Protein AF-A0AAW7PUI8-F1 (afdb_monomer_lite)

Organism: NCBI:txid28197

pLDDT: mean 72.31, std 21.56, range [24.69, 98.06]

Radius of gyration: 33.72 Å; chains: 1; bounding box: 92×84×90 Å

Structure (mmCIF, N/CA/C/O backbone):
data_AF-A0AAW7PUI8-F1
#
_entry.id   AF-A0AAW7PUI8-F1
#
loop_
_atom_site.group_PDB
_atom_site.id
_atom_site.type_symbol
_atom_site.label_atom_id
_atom_site.label_alt_id
_atom_site.label_comp_id
_atom_site.label_asym_id
_atom_site.label_entity_id
_atom_site.label_seq_id
_atom_site.pdbx_PDB_ins_code
_atom_site.Cartn_x
_atom_site.Cartn_y
_atom_site.Cartn_z
_atom_site.occupancy
_atom_site.B_iso_or_equiv
_atom_site.auth_seq_id
_atom_site.auth_comp_id
_atom_site.auth_asym_id
_atom_site.auth_atom_id
_atom_site.pdbx_PDB_model_num
ATOM 1 N N . MET A 1 1 ? 45.708 -52.084 -1.426 1.00 28.09 1 MET A N 1
ATOM 2 C CA . MET A 1 1 ? 45.598 -52.731 -0.104 1.00 28.09 1 MET A CA 1
ATOM 3 C C . MET A 1 1 ? 44.598 -51.899 0.690 1.00 28.09 1 MET A C 1
ATOM 5 O O . MET A 1 1 ? 44.911 -50.751 0.950 1.00 28.09 1 MET A O 1
ATOM 9 N N . CYS A 1 2 ? 43.404 -52.468 0.920 1.00 25.36 2 CYS A N 1
ATOM 10 C CA . CYS A 1 2 ? 42.255 -52.006 1.732 1.00 25.36 2 CYS A CA 1
ATOM 11 C C . CYS A 1 2 ? 41.629 -50.625 1.385 1.00 25.36 2 CYS A C 1
ATOM 13 O O . CYS A 1 2 ? 42.244 -49.611 1.678 1.00 25.36 2 CYS A O 1
ATOM 15 N N . CYS A 1 3 ? 40.511 -50.530 0.633 1.00 24.69 3 CYS A N 1
ATOM 16 C CA . CYS A 1 3 ? 39.077 -50.817 0.960 1.00 24.69 3 CYS A CA 1
ATOM 17 C C . CYS A 1 3 ? 38.350 -49.509 1.389 1.00 24.69 3 CYS A C 1
ATOM 19 O O . CYS A 1 3 ? 38.879 -48.849 2.272 1.00 24.69 3 CYS A O 1
ATOM 21 N N . PHE A 1 4 ? 37.203 -49.024 0.875 1.00 26.73 4 PHE A N 1
ATOM 22 C CA . PHE A 1 4 ? 36.040 -49.501 0.076 1.00 26.73 4 PHE A CA 1
ATOM 23 C C . PHE A 1 4 ? 35.523 -48.312 -0.805 1.00 26.73 4 PHE A C 1
ATOM 25 O O . PHE A 1 4 ? 35.680 -47.177 -0.364 1.00 26.73 4 PHE A O 1
ATOM 32 N N . LYS A 1 5 ? 35.164 -48.460 -2.103 1.00 26.69 5 LYS A N 1
ATOM 33 C CA . LYS A 1 5 ? 33.852 -48.835 -2.726 1.00 26.69 5 LYS A CA 1
ATOM 34 C C . LYS A 1 5 ? 32.658 -47.973 -2.285 1.00 26.69 5 LYS A C 1
ATOM 36 O O . LYS A 1 5 ? 32.529 -47.772 -1.086 1.00 26.69 5 LYS A O 1
ATOM 41 N N . ASP A 1 6 ? 31.683 -47.544 -3.084 1.00 26.80 6 ASP A N 1
ATOM 42 C CA . ASP A 1 6 ? 31.325 -47.466 -4.523 1.00 26.80 6 ASP A CA 1
ATOM 43 C C . ASP A 1 6 ? 30.135 -46.454 -4.514 1.00 26.80 6 ASP A C 1
ATOM 45 O O . ASP A 1 6 ? 29.390 -46.407 -3.535 1.00 26.80 6 ASP A O 1
ATOM 49 N N . ASP A 1 7 ? 30.112 -45.419 -5.352 1.00 27.12 7 ASP A N 1
ATOM 50 C CA . ASP A 1 7 ? 29.362 -45.307 -6.617 1.00 27.12 7 ASP A CA 1
ATOM 51 C C . ASP A 1 7 ? 27.829 -45.532 -6.576 1.00 27.12 7 ASP A C 1
ATOM 53 O O . ASP A 1 7 ? 27.347 -46.633 -6.338 1.00 27.12 7 ASP A O 1
ATOM 57 N N . ASN A 1 8 ? 27.137 -44.467 -7.013 1.00 26.53 8 ASN A N 1
ATOM 58 C CA . ASN A 1 8 ? 26.008 -44.414 -7.957 1.00 26.53 8 ASN A CA 1
ATOM 59 C C . ASN A 1 8 ? 24.557 -44.764 -7.572 1.00 26.53 8 ASN A C 1
ATOM 61 O O . ASN A 1 8 ? 24.264 -45.860 -7.114 1.00 26.53 8 ASN A O 1
ATOM 65 N N . LEU A 1 9 ? 23.695 -43.837 -8.046 1.00 27.89 9 LEU A N 1
ATOM 66 C CA . LEU A 1 9 ? 22.306 -43.974 -8.529 1.00 27.89 9 LEU A CA 1
ATOM 67 C C . LEU A 1 9 ? 21.277 -44.311 -7.426 1.00 27.89 9 LEU A C 1
ATOM 69 O O . LEU A 1 9 ? 21.576 -45.015 -6.479 1.00 27.89 9 LEU A O 1
ATOM 73 N N . GLU A 1 10 ? 20.071 -43.751 -7.396 1.00 26.06 10 GLU A N 1
ATOM 74 C CA . GLU A 1 10 ? 19.061 -43.772 -8.453 1.00 26.06 10 GLU A CA 1
ATOM 75 C C . GLU A 1 10 ? 17.878 -42.860 -8.052 1.00 26.06 10 GLU A C 1
ATOM 77 O O . GLU A 1 10 ? 17.725 -42.497 -6.882 1.00 26.06 10 GLU A O 1
ATOM 82 N N . GLU A 1 11 ? 17.068 -42.489 -9.044 1.00 33.19 11 GLU A N 1
ATOM 83 C CA . GLU A 1 11 ? 15.723 -41.918 -8.902 1.00 33.19 11 GLU A CA 1
ATOM 84 C C . GLU A 1 11 ? 14.875 -42.709 -7.893 1.00 33.19 11 GLU A C 1
ATOM 86 O O . GLU A 1 11 ? 14.978 -43.932 -7.827 1.00 33.19 11 GLU A O 1
ATOM 91 N N . PHE A 1 12 ? 13.997 -42.030 -7.151 1.00 26.50 12 PHE A N 1
ATOM 92 C CA . PHE A 1 12 ? 12.849 -42.693 -6.539 1.00 26.50 12 PHE A CA 1
ATOM 93 C C . PHE A 1 12 ? 11.575 -41.916 -6.845 1.00 26.50 12 PHE A C 1
ATOM 95 O O . PHE A 1 12 ? 11.398 -40.772 -6.420 1.00 26.50 12 PHE A O 1
ATOM 102 N N . ASP A 1 13 ? 10.760 -42.599 -7.641 1.00 27.02 13 ASP A N 1
ATOM 103 C CA . ASP A 1 13 ? 9.385 -42.329 -8.010 1.00 27.02 13 ASP A CA 1
ATOM 104 C C . ASP A 1 13 ? 8.452 -42.228 -6.798 1.00 27.02 13 ASP A C 1
ATOM 106 O O . ASP A 1 13 ? 8.684 -42.803 -5.729 1.00 27.02 13 ASP A O 1
ATOM 110 N N . ASP A 1 14 ? 7.353 -41.515 -7.040 1.00 35.88 14 ASP A N 1
ATOM 111 C CA . ASP A 1 14 ? 6.075 -41.691 -6.367 1.00 35.88 14 ASP A CA 1
ATOM 112 C C . ASP A 1 14 ? 5.733 -43.182 -6.257 1.00 35.88 14 ASP A C 1
ATOM 114 O O . ASP A 1 14 ? 5.580 -43.845 -7.277 1.00 35.88 14 ASP A O 1
ATOM 118 N N . ASP A 1 15 ? 5.522 -43.688 -5.040 1.00 28.05 15 ASP A N 1
ATOM 119 C CA . ASP A 1 15 ? 4.587 -44.789 -4.847 1.00 28.05 15 ASP A CA 1
ATOM 120 C C . ASP A 1 15 ? 3.945 -44.772 -3.457 1.00 28.05 15 ASP A C 1
ATOM 122 O O . ASP A 1 15 ? 4.560 -44.813 -2.390 1.00 28.05 15 ASP A O 1
ATOM 126 N N . PHE A 1 16 ? 2.630 -44.704 -3.552 1.00 32.06 16 PHE A N 1
ATOM 127 C CA . PHE A 1 16 ? 1.594 -44.880 -2.564 1.00 32.06 16 PHE A CA 1
ATOM 128 C C . PHE A 1 16 ? 1.671 -46.303 -1.981 1.00 32.06 16 PHE A C 1
ATOM 130 O O . PHE A 1 16 ? 1.454 -47.255 -2.722 1.00 32.06 16 PHE A O 1
ATOM 137 N N . TYR A 1 17 ? 1.903 -46.471 -0.675 1.00 31.89 17 TYR A N 1
ATOM 138 C CA . TYR A 1 17 ? 1.459 -47.667 0.057 1.00 31.89 17 TYR A CA 1
ATOM 139 C C . TYR A 1 17 ? 1.074 -47.327 1.498 1.00 31.89 17 TYR A C 1
ATOM 141 O O . TYR A 1 17 ? 1.872 -46.822 2.286 1.00 31.89 17 TYR A O 1
ATOM 149 N N . ASP A 1 18 ? -0.186 -47.638 1.799 1.00 39.59 18 ASP A N 1
ATOM 150 C CA . ASP A 1 18 ? -0.766 -47.761 3.127 1.00 39.59 18 ASP A CA 1
ATOM 151 C C . ASP A 1 18 ? -0.021 -48.835 3.936 1.00 39.59 18 ASP A C 1
ATOM 153 O O . ASP A 1 18 ? -0.033 -50.012 3.571 1.00 39.59 18 ASP A O 1
ATOM 157 N N . GLU A 1 19 ? 0.561 -48.457 5.074 1.00 31.81 19 GLU A N 1
ATOM 158 C CA . GLU A 1 19 ? 0.832 -49.401 6.159 1.00 31.81 19 GLU A CA 1
ATOM 159 C C . GLU A 1 19 ? 0.012 -48.998 7.386 1.00 31.81 19 GLU A C 1
ATOM 161 O O . GLU A 1 19 ? 0.234 -47.964 8.021 1.00 31.81 19 GLU A O 1
ATOM 166 N N . GLU A 1 20 ? -0.971 -49.850 7.688 1.00 33.53 20 GLU A N 1
ATOM 167 C CA . GLU A 1 20 ? -1.729 -49.893 8.931 1.00 33.53 20 GLU A CA 1
ATOM 168 C C . GLU A 1 20 ? -0.775 -49.840 10.132 1.00 33.53 20 GLU A C 1
ATOM 170 O O . GLU A 1 20 ? -0.155 -50.832 10.519 1.00 33.53 20 GLU A O 1
ATOM 175 N N . PHE A 1 21 ? -0.688 -48.679 10.781 1.00 30.22 21 PHE A N 1
ATOM 176 C CA . PHE A 1 21 ? -0.162 -48.615 12.135 1.00 30.22 21 PHE A CA 1
ATOM 177 C C . PHE A 1 21 ? -1.214 -49.214 13.074 1.00 30.22 21 PHE A C 1
ATOM 179 O O . PHE A 1 21 ? -2.195 -48.561 13.430 1.00 30.22 21 PHE A O 1
ATOM 186 N N . GLU A 1 22 ? -1.006 -50.471 13.473 1.00 33.06 22 GLU A N 1
ATOM 187 C CA . GLU A 1 22 ? -1.732 -51.103 14.574 1.00 33.06 22 GLU A CA 1
ATOM 188 C C . GLU A 1 22 ? -1.620 -50.232 15.843 1.00 33.06 22 GLU A C 1
ATOM 190 O O . GLU A 1 22 ? -0.624 -50.255 16.578 1.00 33.06 22 GLU A O 1
ATOM 195 N N . GLU A 1 23 ? -2.669 -49.456 16.130 1.00 30.27 23 GLU A N 1
ATOM 196 C CA . GLU A 1 23 ? -2.858 -48.812 17.424 1.00 30.27 23 GLU A CA 1
ATOM 197 C C . GLU A 1 23 ? -3.005 -49.891 18.502 1.00 30.27 23 GLU A C 1
ATOM 199 O O . GLU A 1 23 ? -4.036 -50.552 18.651 1.00 30.27 23 GLU A O 1
ATOM 204 N N . LYS A 1 24 ? -1.969 -50.039 19.333 1.00 33.78 24 LYS A N 1
ATOM 205 C CA . LYS A 1 24 ? -2.109 -50.701 20.633 1.00 33.78 24 LYS A CA 1
ATOM 206 C C . LYS A 1 24 ? -3.230 -50.004 21.416 1.00 33.78 24 LYS A C 1
ATOM 208 O O . LYS A 1 24 ? -3.215 -48.776 21.505 1.00 33.78 24 LYS A O 1
ATOM 213 N N . PRO A 1 25 ? -4.155 -50.746 22.053 1.00 27.52 25 PRO A N 1
ATOM 214 C CA . PRO A 1 25 ? -5.337 -50.158 22.664 1.00 27.52 25 PRO A CA 1
ATOM 215 C C . PRO A 1 25 ? -4.927 -49.231 23.809 1.00 27.52 25 PRO A C 1
ATOM 217 O O . PRO A 1 25 ? -4.519 -49.671 24.892 1.00 27.52 25 PRO A O 1
ATOM 220 N N . SER A 1 26 ? -5.032 -47.924 23.565 1.00 35.25 26 SER A N 1
ATOM 221 C CA . SER A 1 26 ? -4.920 -46.927 24.615 1.00 35.25 26 SER A CA 1
ATOM 222 C C . SER A 1 26 ? -6.150 -47.054 25.513 1.00 35.25 26 SER A C 1
ATOM 224 O O . SER A 1 26 ? -7.289 -47.163 25.056 1.00 35.25 26 SER A O 1
ATOM 226 N N . LYS A 1 27 ? -5.912 -47.121 26.825 1.00 36.62 27 LYS A N 1
ATOM 227 C CA . LYS A 1 27 ? -6.963 -47.184 27.841 1.00 36.62 27 LYS A CA 1
ATOM 228 C C . LYS A 1 27 ? -7.958 -46.053 27.584 1.00 36.62 27 LYS A C 1
ATOM 230 O O . LYS A 1 27 ? -7.588 -44.888 27.708 1.00 36.62 27 LYS A O 1
ATOM 235 N N . THR A 1 28 ? -9.203 -46.410 27.277 1.00 36.03 28 THR A N 1
ATOM 236 C CA . THR A 1 28 ? -10.352 -45.508 27.144 1.00 36.03 28 THR A CA 1
ATOM 237 C C . THR A 1 28 ? -10.359 -44.479 28.274 1.00 36.03 28 THR A C 1
ATOM 239 O O . THR A 1 28 ? -10.744 -44.779 29.408 1.00 36.03 28 THR A O 1
ATOM 242 N N . LYS A 1 29 ? -9.906 -43.255 27.973 1.00 43.06 29 LYS A N 1
ATOM 243 C CA . LYS A 1 29 ? -10.137 -42.086 28.820 1.00 43.06 29 LYS A CA 1
ATOM 244 C C . LYS A 1 29 ? -11.640 -41.822 28.798 1.00 43.06 29 LYS A C 1
ATOM 246 O O . LYS A 1 29 ? -12.237 -41.731 27.730 1.00 43.06 29 LYS A O 1
ATOM 251 N N . LYS A 1 30 ? -12.252 -41.715 29.981 1.00 43.78 30 LYS A N 1
ATOM 252 C CA . LYS A 1 30 ? -13.624 -41.208 30.118 1.00 43.78 30 LYS A CA 1
ATOM 253 C C . LYS A 1 30 ? -13.745 -39.881 29.348 1.00 43.78 30 LYS A C 1
ATOM 255 O O . LYS A 1 30 ? -12.787 -39.105 29.393 1.00 43.78 30 LYS A O 1
ATOM 260 N N . PRO A 1 31 ? -14.882 -39.602 28.689 1.00 43.97 31 PRO A N 1
ATOM 261 C CA . PRO A 1 31 ? -15.087 -38.321 28.025 1.00 43.97 31 PRO A CA 1
ATOM 262 C C . PRO A 1 31 ? -14.902 -37.202 29.056 1.00 43.97 31 PRO A C 1
ATOM 264 O O . PRO A 1 31 ? -15.558 -37.199 30.102 1.00 43.97 31 PRO A O 1
ATOM 267 N N . LYS A 1 32 ? -13.943 -36.305 28.800 1.00 63.19 32 LYS A N 1
ATOM 268 C CA . LYS A 1 32 ? -13.698 -35.129 29.637 1.00 63.19 32 LYS A CA 1
ATOM 269 C C . LYS A 1 32 ? -14.928 -34.238 29.468 1.00 63.19 32 LYS A C 1
ATOM 271 O O . LYS A 1 32 ? -15.202 -33.779 28.365 1.00 63.19 32 LYS A O 1
ATOM 276 N N . THR A 1 33 ? -15.728 -34.102 30.521 1.00 74.12 33 THR A N 1
ATOM 277 C CA . THR A 1 33 ? -16.877 -33.192 30.523 1.00 74.12 33 THR A CA 1
ATOM 278 C C . THR A 1 33 ? -16.361 -31.784 30.244 1.00 74.12 33 THR A C 1
ATOM 280 O O . THR A 1 33 ? -15.362 -31.397 30.851 1.00 74.12 33 THR A O 1
ATOM 283 N N . SER A 1 34 ? -17.004 -31.057 29.328 1.00 88.31 34 SER A N 1
ATOM 284 C CA . SER A 1 34 ? -16.636 -29.671 29.035 1.00 88.31 34 SER A CA 1
ATOM 285 C C . SER A 1 34 ? -16.690 -28.831 30.316 1.00 88.31 34 SER A C 1
ATOM 287 O O . SER A 1 34 ? -17.558 -29.008 31.183 1.00 88.31 34 SER A O 1
ATOM 289 N N . SER A 1 35 ? -15.728 -27.930 30.453 1.00 88.69 35 SER A N 1
ATOM 290 C CA . SER A 1 35 ? -15.647 -26.943 31.522 1.00 88.69 35 SER A CA 1
ATOM 291 C C . SER A 1 35 ? -16.867 -26.025 31.498 1.00 88.69 35 SER A C 1
ATOM 293 O O . SER A 1 35 ? -17.445 -25.744 32.549 1.00 88.69 35 SER A O 1
ATOM 295 N N . PHE A 1 36 ? -17.360 -25.677 30.306 1.00 88.94 36 PHE A N 1
ATOM 296 C CA . PHE A 1 36 ? -18.617 -24.949 30.133 1.00 88.94 36 PHE A CA 1
ATOM 297 C C . PHE A 1 36 ? -19.811 -25.684 30.761 1.00 88.94 36 PHE A C 1
ATOM 299 O O . PHE A 1 36 ? -20.577 -25.110 31.533 1.00 88.94 36 PHE A O 1
ATOM 306 N N . ASP A 1 37 ? -19.947 -26.988 30.504 1.00 89.38 37 ASP A N 1
ATOM 307 C CA . ASP A 1 37 ? -21.016 -27.796 31.104 1.00 89.38 37 ASP A CA 1
ATOM 308 C C . ASP A 1 37 ? -20.830 -27.998 32.611 1.00 89.38 37 ASP A C 1
ATOM 310 O O . ASP A 1 37 ? -21.800 -28.142 33.355 1.00 89.38 37 ASP A O 1
ATOM 314 N N . THR A 1 38 ? -19.587 -27.989 33.088 1.00 91.69 38 THR A N 1
ATOM 315 C CA . THR A 1 38 ? -19.288 -28.128 34.516 1.00 91.69 38 THR A CA 1
ATOM 316 C C . THR A 1 38 ? -19.752 -26.905 35.314 1.00 91.69 38 THR A C 1
ATOM 318 O O . THR A 1 38 ? -20.196 -27.072 36.451 1.00 91.69 38 THR A O 1
ATOM 321 N N . LEU A 1 39 ? -19.754 -25.707 34.718 1.00 90.38 39 LEU A N 1
ATOM 322 C CA . LEU A 1 39 ? -20.291 -24.491 35.344 1.00 90.38 39 LEU A CA 1
ATOM 323 C C . LEU A 1 39 ? -21.797 -24.571 35.635 1.00 90.38 39 LEU A C 1
ATOM 325 O O . LEU A 1 39 ? -22.255 -23.964 36.600 1.00 90.38 39 LEU A O 1
ATOM 329 N N . LYS A 1 40 ? -22.561 -25.391 34.899 1.00 89.75 40 LYS A N 1
ATOM 330 C CA . LYS A 1 40 ? -24.001 -25.623 35.153 1.00 89.75 40 LYS A CA 1
ATOM 331 C C . LYS A 1 40 ? -24.284 -26.322 36.490 1.00 89.75 40 LYS A C 1
ATOM 333 O O . LYS A 1 40 ? -25.433 -26.468 36.885 1.00 89.75 40 LYS A O 1
ATOM 338 N N . LYS A 1 41 ? -23.246 -26.785 37.197 1.00 90.50 41 LYS A N 1
ATOM 339 C CA . LYS A 1 41 ? -23.355 -27.262 38.588 1.00 90.50 41 LYS A CA 1
ATOM 340 C C . LYS A 1 41 ? -23.408 -26.119 39.604 1.00 90.50 41 LYS A C 1
ATOM 342 O O . LYS A 1 41 ? -23.816 -26.352 40.736 1.00 90.50 41 LYS A O 1
ATOM 347 N N . TYR A 1 42 ? -22.954 -24.932 39.210 1.00 87.81 42 TYR A N 1
ATOM 348 C CA . TYR A 1 42 ? -22.846 -23.746 40.057 1.00 87.81 42 TYR A CA 1
ATOM 349 C C . TYR A 1 42 ? -23.890 -22.682 39.705 1.00 87.81 42 TYR A C 1
ATOM 351 O O . TYR A 1 42 ? -24.252 -21.894 40.577 1.00 87.81 42 TYR A O 1
ATOM 359 N N . PHE A 1 43 ? -24.386 -22.680 38.462 1.00 88.38 43 PHE A N 1
ATOM 360 C CA . PHE A 1 43 ? -25.385 -21.726 37.987 1.00 88.38 43 PHE A CA 1
ATOM 361 C C . PHE A 1 43 ? -26.573 -22.410 37.309 1.00 88.38 43 PHE A C 1
ATOM 363 O O . PHE A 1 43 ? -26.389 -23.388 36.583 1.00 88.38 43 PHE A O 1
ATOM 370 N N . ASP A 1 44 ? -27.777 -21.859 37.486 1.00 83.69 44 ASP A N 1
ATOM 371 C CA . ASP A 1 44 ? -28.996 -22.369 36.842 1.00 83.69 44 ASP A CA 1
ATOM 372 C C . ASP A 1 44 ? -28.958 -22.215 35.317 1.00 83.69 44 ASP A C 1
ATOM 374 O O . ASP A 1 44 ? -29.515 -23.039 34.588 1.00 83.69 44 ASP A O 1
ATOM 378 N N . ILE A 1 45 ? -28.335 -21.139 34.829 1.00 85.44 45 ILE A N 1
ATOM 379 C CA . ILE A 1 45 ? -28.140 -20.867 33.406 1.00 85.44 45 ILE A CA 1
ATOM 380 C C . ILE A 1 45 ? -26.685 -20.477 33.170 1.00 85.44 45 ILE A C 1
ATOM 382 O O . ILE A 1 45 ? -26.173 -19.549 33.796 1.00 85.44 45 ILE A O 1
ATOM 386 N N . VAL A 1 46 ? -26.063 -21.182 32.225 1.00 90.00 46 VAL A N 1
ATOM 387 C CA . VAL A 1 46 ? -24.766 -20.852 31.630 1.00 90.00 46 VAL A CA 1
ATOM 388 C C . VAL A 1 46 ? -24.965 -20.858 30.120 1.00 90.00 46 VAL A C 1
ATOM 390 O O . VAL A 1 46 ? -25.266 -21.910 29.546 1.00 90.00 46 VAL A O 1
ATOM 393 N N . GLU A 1 47 ? -24.860 -19.693 29.492 1.00 91.31 47 GLU A N 1
ATOM 394 C CA . GLU A 1 47 ? -25.106 -19.508 28.060 1.00 91.31 47 GLU A CA 1
ATOM 395 C C . GLU A 1 47 ? -24.082 -18.567 27.427 1.00 91.31 47 GLU A C 1
ATOM 397 O O . GLU A 1 47 ? -23.378 -17.825 28.115 1.00 91.31 47 GLU A O 1
ATOM 402 N N . VAL A 1 48 ? -23.985 -18.654 26.103 1.00 88.62 48 VAL A N 1
ATOM 403 C CA . VAL A 1 48 ? -23.172 -17.766 25.280 1.00 88.62 48 VAL A CA 1
ATOM 404 C C . VAL A 1 48 ? -24.077 -17.189 24.206 1.00 88.62 48 VAL A C 1
ATOM 406 O O . VAL A 1 48 ? -24.674 -17.954 23.449 1.00 88.62 48 VAL A O 1
ATOM 409 N N . GLU A 1 49 ? -24.191 -15.866 24.153 1.00 86.25 49 GLU A N 1
ATOM 410 C CA . GLU A 1 49 ? -24.856 -15.176 23.048 1.00 86.25 49 GLU A CA 1
ATOM 411 C C . GLU A 1 49 ? -23.798 -14.785 22.011 1.00 86.25 49 GLU A C 1
ATOM 413 O O . GLU A 1 49 ? -22.834 -14.089 22.327 1.00 86.25 49 GLU A O 1
ATOM 418 N N . GLU A 1 50 ? -23.946 -15.259 20.777 1.00 83.00 50 GLU A N 1
ATOM 419 C CA . GLU A 1 50 ? -23.008 -14.948 19.697 1.00 83.00 50 GLU A CA 1
ATOM 420 C C . GLU A 1 50 ? -23.290 -13.543 19.148 1.00 83.00 50 GLU A C 1
ATOM 422 O O . GLU A 1 50 ? -24.390 -13.257 18.667 1.00 83.00 50 GLU A O 1
ATOM 427 N N . HIS A 1 51 ? -22.284 -12.671 19.173 1.00 70.50 51 HIS A N 1
ATOM 428 C CA . HIS A 1 51 ? -22.314 -11.373 18.502 1.00 70.50 51 HIS A CA 1
ATOM 429 C C . HIS A 1 51 ? -21.379 -11.371 17.287 1.00 70.50 51 HIS A C 1
ATOM 431 O O . HIS A 1 51 ? -20.664 -12.332 16.987 1.00 70.50 51 HIS A O 1
ATOM 437 N N . GLU A 1 52 ? -21.390 -10.281 16.516 1.00 62.22 52 GLU A N 1
ATOM 438 C CA . GLU A 1 52 ? -20.624 -10.216 15.270 1.00 62.22 52 GLU A CA 1
ATOM 439 C C . GLU A 1 52 ? -19.109 -10.364 15.502 1.00 62.22 52 GLU A C 1
ATOM 441 O O . GLU A 1 52 ? -18.431 -11.042 14.722 1.00 62.22 52 GLU A O 1
ATOM 446 N N . ILE A 1 53 ? -18.595 -9.780 16.587 1.00 58.41 53 ILE A N 1
ATOM 447 C CA . ILE A 1 53 ? -17.154 -9.660 16.872 1.00 58.41 53 ILE A CA 1
ATOM 448 C C . ILE A 1 53 ? -16.750 -10.192 18.259 1.00 58.41 53 ILE A C 1
ATOM 450 O O . ILE A 1 53 ? -15.576 -10.196 18.603 1.00 58.41 53 ILE A O 1
ATOM 454 N N . TYR A 1 54 ? -17.708 -10.643 19.065 1.00 66.25 54 TYR A N 1
ATOM 455 C CA . TYR A 1 54 ? -17.466 -11.255 20.371 1.00 66.25 54 TYR A CA 1
ATOM 456 C C . TYR A 1 54 ? -18.582 -12.237 20.709 1.00 66.25 54 TYR A C 1
ATOM 458 O O . TYR A 1 54 ? -19.604 -12.274 20.032 1.00 66.25 54 TYR A O 1
ATOM 466 N N . ASP A 1 55 ? -18.385 -12.990 21.779 1.00 77.62 55 ASP A N 1
ATOM 467 C CA . ASP A 1 55 ? -19.392 -13.839 22.397 1.00 77.62 55 ASP A CA 1
ATOM 468 C C . ASP A 1 55 ? -19.695 -13.279 23.796 1.00 77.62 55 ASP A C 1
ATOM 470 O O . ASP A 1 55 ? -18.781 -12.907 24.536 1.00 77.62 55 ASP A O 1
ATOM 474 N N . LEU A 1 56 ? -20.967 -13.157 24.172 1.00 80.56 56 LEU A N 1
ATOM 475 C CA . LEU A 1 56 ? -21.372 -12.701 25.500 1.00 80.56 56 LEU A CA 1
ATOM 476 C C . LEU A 1 56 ? -21.557 -13.915 26.409 1.00 80.56 56 LEU A C 1
ATOM 478 O O . LEU A 1 56 ? -22.496 -14.689 26.238 1.00 80.56 56 LEU A O 1
ATOM 482 N N . PHE A 1 57 ? -20.660 -14.090 27.377 1.00 85.44 57 PHE A N 1
ATOM 483 C CA . PHE A 1 57 ? -20.691 -15.206 28.318 1.00 85.44 57 PHE A CA 1
ATOM 484 C C . PHE A 1 57 ? -21.514 -14.851 29.555 1.00 85.44 57 PHE A C 1
ATOM 486 O O . PHE A 1 57 ? -21.195 -13.889 30.261 1.00 85.44 57 PHE A O 1
ATOM 493 N N . ILE A 1 58 ? -22.545 -15.646 29.846 1.00 85.44 58 ILE A N 1
ATOM 494 C CA . ILE A 1 58 ? -23.532 -15.346 30.886 1.00 85.44 58 ILE A CA 1
ATOM 495 C C . ILE A 1 58 ? -23.663 -16.522 31.860 1.00 85.44 58 ILE A C 1
ATOM 497 O O . ILE A 1 58 ? -23.996 -17.636 31.459 1.00 85.44 58 ILE A O 1
ATOM 501 N N . CYS A 1 59 ? -23.498 -16.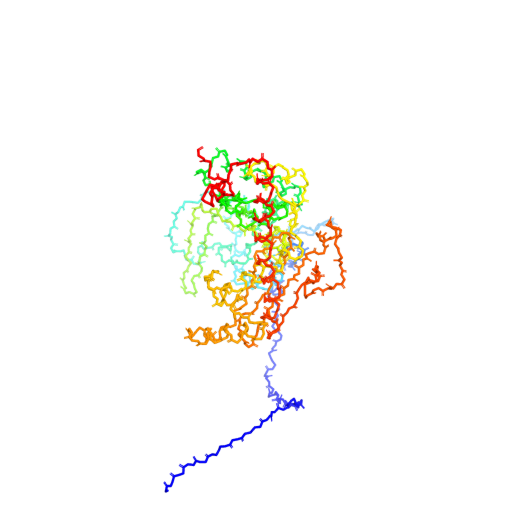245 33.155 1.00 87.25 59 CYS A N 1
ATOM 502 C CA . CYS A 1 59 ? -23.880 -17.121 34.264 1.00 87.25 59 CYS A CA 1
ATOM 503 C C . CYS A 1 59 ? -24.939 -16.426 35.124 1.00 87.25 59 CYS A C 1
ATOM 505 O O . CYS A 1 59 ? -24.688 -15.344 35.666 1.00 87.25 59 CYS A O 1
ATOM 507 N N . LYS A 1 60 ? -26.114 -17.040 35.294 1.00 85.31 60 LYS A N 1
ATOM 508 C CA . LYS A 1 60 ? -27.203 -16.478 36.109 1.00 85.31 60 LYS A CA 1
ATOM 509 C C . LYS A 1 60 ? -27.990 -17.540 36.875 1.00 85.31 60 LYS A C 1
ATOM 511 O O . LYS A 1 60 ? -28.164 -18.659 36.398 1.00 85.31 60 LYS A O 1
ATOM 516 N N . ASN A 1 61 ? -28.505 -17.151 38.039 1.00 82.25 61 ASN A N 1
ATOM 517 C CA . ASN A 1 61 ? -29.353 -17.967 38.910 1.00 82.25 61 ASN A CA 1
ATOM 518 C C . ASN A 1 61 ? -30.788 -17.445 38.931 1.00 82.25 61 ASN A C 1
ATOM 520 O O . ASN A 1 61 ? -31.036 -16.257 38.745 1.00 82.25 61 ASN A O 1
ATOM 524 N N . LYS A 1 62 ? -31.762 -18.324 39.145 1.00 81.50 62 LYS A N 1
ATOM 525 C CA . LYS A 1 62 ? -33.176 -17.976 39.296 1.00 81.50 62 LYS A CA 1
ATOM 526 C C . LYS A 1 62 ? -33.439 -17.579 40.749 1.00 81.50 62 LYS A C 1
ATOM 528 O O . LYS A 1 62 ? -33.247 -18.376 41.658 1.00 81.50 62 LYS A O 1
ATOM 533 N N . ILE A 1 63 ? -33.936 -16.362 40.974 1.00 74.75 63 ILE A N 1
ATOM 534 C CA . ILE A 1 63 ? -34.216 -15.838 42.323 1.00 74.75 63 ILE A CA 1
ATOM 535 C C . ILE A 1 63 ? -35.633 -16.214 42.774 1.00 74.75 63 ILE A C 1
ATOM 537 O O . ILE A 1 63 ? -35.836 -16.711 43.881 1.00 74.75 63 ILE A O 1
ATOM 541 N N . LYS A 1 64 ? -36.643 -15.932 41.939 1.00 66.75 64 LYS A N 1
ATOM 542 C CA . LYS A 1 64 ? -38.062 -16.190 42.235 1.00 66.75 64 LYS A CA 1
ATOM 543 C C . LYS A 1 64 ? -38.849 -16.468 40.964 1.00 66.75 64 LYS A C 1
ATOM 545 O O . LYS A 1 64 ? -38.693 -15.771 39.962 1.00 66.75 64 LYS A O 1
ATOM 550 N N . ASP A 1 65 ? -39.763 -17.421 41.080 1.00 55.31 65 ASP A N 1
ATOM 551 C CA . ASP A 1 65 ? -40.802 -17.698 40.098 1.00 55.31 65 ASP A CA 1
ATOM 552 C C . ASP A 1 65 ? -42.072 -16.951 40.539 1.00 55.31 65 ASP A C 1
ATOM 554 O O . ASP A 1 65 ? -42.737 -17.336 41.505 1.00 55.31 65 ASP A O 1
ATOM 558 N N . LYS A 1 66 ? -42.364 -15.794 39.931 1.00 54.31 66 LYS A N 1
ATOM 559 C CA . LYS A 1 66 ? -43.677 -15.151 40.089 1.00 54.31 66 LYS A CA 1
ATOM 560 C C . LYS A 1 66 ? -44.550 -15.616 38.932 1.00 54.31 66 LYS A C 1
ATOM 562 O O . LYS A 1 66 ? -44.065 -15.746 37.818 1.00 54.31 66 LYS A O 1
ATOM 567 N N . VAL A 1 67 ? -45.853 -15.759 39.183 1.00 56.59 67 VAL A N 1
ATOM 568 C CA . VAL A 1 67 ? -46.886 -16.264 38.247 1.00 56.59 67 VAL A CA 1
ATOM 569 C C . VAL A 1 67 ? -46.856 -15.606 36.846 1.00 56.59 67 VAL A C 1
ATOM 571 O O . VAL A 1 67 ? -47.426 -16.150 35.908 1.00 56.59 67 VAL A O 1
ATOM 574 N N . SER A 1 68 ? -46.180 -14.463 36.677 1.00 56.12 68 SER A N 1
ATOM 575 C CA . SER A 1 68 ? -46.063 -13.723 35.416 1.00 56.12 68 SER A CA 1
ATOM 576 C C . SER A 1 68 ? -44.634 -13.458 34.900 1.00 56.12 68 SER A C 1
ATOM 578 O O . SER A 1 68 ? -44.522 -12.950 33.790 1.00 56.12 68 SER A O 1
ATOM 580 N N . PHE A 1 69 ? -43.557 -13.736 35.654 1.00 53.53 69 PHE A N 1
ATOM 581 C CA . PHE A 1 69 ? -42.164 -13.622 35.171 1.00 53.53 69 PHE A CA 1
ATOM 582 C C . PHE A 1 69 ? -41.150 -14.287 36.121 1.00 53.53 69 PHE A C 1
ATOM 584 O O . PHE A 1 69 ? -41.316 -14.267 37.344 1.00 53.53 69 PHE A O 1
ATOM 591 N N . ILE A 1 70 ? -40.060 -14.810 35.548 1.00 66.62 70 ILE A N 1
ATOM 592 C CA . ILE A 1 70 ? -38.900 -15.338 36.280 1.00 66.62 70 ILE A CA 1
ATOM 593 C C . ILE A 1 70 ? -37.897 -14.200 36.486 1.00 66.62 70 ILE A C 1
ATOM 595 O O . ILE A 1 70 ? -37.519 -13.526 35.528 1.00 66.62 70 ILE A O 1
ATOM 599 N N . GLN A 1 71 ? -37.459 -13.986 37.727 1.00 68.94 71 GLN A N 1
ATOM 600 C CA . GLN A 1 71 ? -36.393 -13.031 38.036 1.00 68.94 71 GLN A CA 1
ATOM 601 C C . GLN A 1 71 ? -35.048 -13.758 38.129 1.00 68.94 71 GLN A C 1
ATOM 603 O O . GLN A 1 71 ? -34.940 -14.757 38.844 1.00 68.94 71 GLN A O 1
ATOM 608 N N . TYR A 1 72 ? -34.033 -13.234 37.442 1.00 74.81 72 TYR A N 1
ATOM 609 C CA . TYR A 1 72 ? -32.677 -13.781 37.435 1.00 74.81 72 TYR A CA 1
ATOM 610 C C . TYR A 1 72 ? -31.697 -12.875 38.181 1.00 74.81 72 TYR A C 1
ATOM 612 O O . TYR A 1 72 ? -31.805 -11.652 38.124 1.00 74.81 72 TYR A O 1
ATOM 620 N N . GLU A 1 73 ? -30.729 -13.496 38.841 1.00 76.56 73 GLU A N 1
ATOM 621 C CA . GLU A 1 73 ? -29.517 -12.884 39.371 1.00 76.56 73 GLU A CA 1
ATOM 622 C C . GLU A 1 73 ? -28.378 -13.172 38.401 1.00 76.56 73 GLU A C 1
ATOM 624 O O . GLU A 1 73 ? -28.017 -14.335 38.212 1.00 76.56 73 GLU A O 1
ATOM 629 N N . ALA A 1 74 ? -27.831 -12.145 37.757 1.00 73.94 74 ALA A N 1
ATOM 630 C CA . ALA A 1 74 ? -26.650 -12.311 36.920 1.00 73.94 74 ALA A CA 1
ATOM 631 C C . ALA A 1 74 ? -25.402 -12.334 37.809 1.00 73.94 74 ALA A C 1
ATOM 633 O O . ALA A 1 74 ? -25.087 -11.339 38.455 1.00 73.94 74 ALA A O 1
ATOM 634 N N . TRP A 1 75 ? -24.705 -13.469 37.822 1.00 77.12 75 TRP A N 1
ATOM 635 C CA . TRP A 1 75 ? -23.454 -13.659 38.559 1.00 77.12 75 TRP A CA 1
ATOM 636 C C . TRP A 1 75 ? -22.238 -13.295 37.706 1.00 77.12 75 TRP A C 1
ATOM 638 O O . TRP A 1 75 ? -21.258 -12.761 38.215 1.00 77.12 75 TRP A O 1
ATOM 648 N N . LEU A 1 76 ? -22.310 -13.563 36.401 1.00 78.69 76 LEU A N 1
ATOM 649 C CA . LEU A 1 76 ? -21.284 -13.205 35.428 1.00 78.69 76 LEU A CA 1
ATOM 650 C C . LEU A 1 76 ? -21.958 -12.829 34.107 1.00 78.69 76 LEU A C 1
ATOM 652 O O . LEU A 1 76 ? -22.829 -13.556 33.638 1.00 78.69 76 LEU A O 1
ATOM 656 N N . CYS A 1 77 ? -21.569 -11.705 33.517 1.00 78.56 77 CYS A N 1
ATOM 657 C CA . CYS A 1 77 ? -21.988 -11.288 32.180 1.00 78.56 77 CYS A CA 1
ATOM 658 C C . CYS A 1 77 ? -20.828 -10.503 31.562 1.00 78.56 77 CYS A C 1
ATOM 660 O O . CYS A 1 77 ? -20.575 -9.373 31.975 1.00 78.56 77 CYS A O 1
ATOM 662 N N . THR A 1 78 ? -20.059 -11.121 30.662 1.00 73.25 78 THR A N 1
ATOM 663 C CA . THR A 1 78 ? -18.832 -10.510 30.121 1.00 73.25 78 THR A CA 1
ATOM 664 C C . THR A 1 78 ? -18.593 -10.875 28.663 1.00 73.25 78 THR A C 1
ATOM 666 O O . THR A 1 78 ? -18.925 -11.978 28.227 1.00 73.25 78 THR A O 1
ATOM 669 N N . LYS A 1 79 ? -17.997 -9.944 27.909 1.00 71.50 79 LYS A N 1
ATOM 670 C CA . LYS A 1 79 ? -17.562 -10.168 26.526 1.00 71.50 79 LYS A CA 1
ATOM 671 C C . LYS A 1 79 ? -16.339 -11.096 26.533 1.00 71.50 79 LYS A C 1
ATOM 673 O O . LYS A 1 79 ? -15.399 -10.865 27.291 1.00 71.50 79 LYS A O 1
ATOM 678 N N . ILE A 1 80 ? -16.336 -12.121 25.685 1.00 69.81 80 ILE A N 1
ATOM 679 C CA . ILE A 1 80 ? -15.201 -13.030 25.468 1.00 69.81 80 ILE A CA 1
ATOM 680 C C . ILE A 1 80 ? -14.909 -13.176 23.973 1.00 69.81 80 ILE A C 1
ATOM 682 O O . ILE A 1 80 ? -15.791 -12.991 23.131 1.00 69.81 80 ILE A O 1
ATOM 686 N N . ARG A 1 81 ? -13.655 -13.483 23.624 1.00 65.06 81 ARG A N 1
ATOM 687 C CA . ARG A 1 81 ? -13.272 -13.740 22.226 1.00 65.06 81 ARG A CA 1
ATOM 688 C C . ARG A 1 81 ? -14.065 -14.911 21.658 1.00 65.06 81 ARG A C 1
ATOM 690 O O . ARG A 1 81 ? -14.327 -15.885 22.371 1.00 65.06 81 ARG A O 1
ATOM 697 N N . LYS A 1 82 ? -14.355 -14.835 20.358 1.00 71.81 82 LYS A N 1
ATOM 698 C CA . LYS A 1 82 ? -14.947 -15.955 19.625 1.00 71.81 82 LYS A CA 1
ATOM 699 C C . LYS A 1 82 ? -14.124 -17.217 19.824 1.00 71.81 82 LYS A C 1
ATOM 701 O O . LYS A 1 82 ? -12.897 -17.169 19.947 1.00 71.81 82 LYS A O 1
ATOM 706 N N . ASP A 1 83 ? -14.829 -18.335 19.939 1.00 77.19 83 ASP A N 1
ATOM 707 C CA . ASP A 1 83 ? -14.253 -19.668 20.124 1.00 77.19 83 ASP A CA 1
ATOM 708 C C . ASP A 1 83 ? -13.418 -19.848 21.410 1.00 77.19 83 ASP A C 1
ATOM 710 O O . ASP A 1 83 ? -12.786 -20.889 21.606 1.00 77.19 83 ASP A O 1
ATOM 714 N N . LYS A 1 84 ? -13.434 -18.881 22.343 1.00 79.31 84 LYS A N 1
ATOM 715 C CA . LYS A 1 84 ? -12.738 -18.981 23.641 1.00 79.31 84 LYS A CA 1
ATOM 716 C C . LYS A 1 84 ? -13.617 -19.443 24.796 1.00 79.31 84 LYS A C 1
ATOM 718 O O . LYS A 1 84 ? -13.118 -19.546 25.912 1.00 79.31 84 LYS A O 1
ATOM 723 N N . LYS A 1 85 ? -14.882 -19.806 24.549 1.00 86.00 85 LYS A N 1
ATOM 724 C CA . LYS A 1 85 ? -15.830 -20.220 25.603 1.00 86.00 85 LYS A CA 1
ATOM 725 C C . LYS A 1 85 ? -15.291 -21.297 26.548 1.00 86.00 85 LYS A C 1
ATOM 727 O O . LYS A 1 85 ? -15.559 -21.242 27.742 1.00 86.00 85 LYS A O 1
ATOM 732 N N . GLU A 1 86 ? -14.537 -22.266 26.028 1.00 87.00 86 GLU A N 1
ATOM 733 C CA . GLU A 1 86 ? -14.051 -23.393 26.827 1.00 87.00 86 GLU A CA 1
ATOM 734 C C . GLU A 1 86 ? -12.872 -22.986 27.717 1.00 87.00 86 GLU A C 1
ATOM 736 O O . GLU A 1 86 ? -12.880 -23.295 28.905 1.00 87.00 86 GLU A O 1
ATOM 741 N N . GLY A 1 87 ? -11.908 -22.237 27.169 1.00 81.69 87 GLY A N 1
ATOM 742 C CA . GLY A 1 87 ? -10.788 -21.690 27.944 1.00 81.69 87 GLY A CA 1
ATOM 743 C C . GLY A 1 87 ? -11.272 -20.702 29.004 1.00 81.69 87 GLY A C 1
ATOM 744 O O . GLY A 1 87 ? -10.878 -20.784 30.164 1.00 81.69 87 GLY A O 1
ATOM 745 N N . PHE A 1 88 ? -12.241 -19.858 28.641 1.00 83.75 88 PHE A N 1
ATOM 746 C CA . PHE A 1 88 ? -12.873 -18.951 29.585 1.00 83.75 88 PHE A CA 1
ATOM 747 C C . PHE A 1 88 ? -13.591 -19.698 30.717 1.00 83.75 88 PHE A C 1
ATOM 749 O O . PHE A 1 88 ? -13.443 -19.359 31.889 1.00 83.75 88 PHE A O 1
ATOM 756 N N . ALA A 1 89 ? -14.333 -20.761 30.392 1.00 86.88 89 ALA A N 1
ATOM 757 C CA . ALA A 1 89 ? -14.996 -21.582 31.397 1.00 86.88 89 ALA A CA 1
ATOM 758 C C . ALA A 1 89 ? -14.003 -22.309 32.325 1.00 86.88 89 ALA A C 1
ATOM 760 O O . ALA A 1 89 ? -14.284 -22.453 33.516 1.00 86.88 89 ALA A O 1
ATOM 761 N N . GLU A 1 90 ? -12.849 -22.751 31.811 1.00 85.44 90 GLU A N 1
ATOM 762 C CA . GLU A 1 90 ? -11.758 -23.313 32.622 1.00 85.44 90 GLU A CA 1
ATOM 763 C C . GLU A 1 90 ? -11.237 -22.298 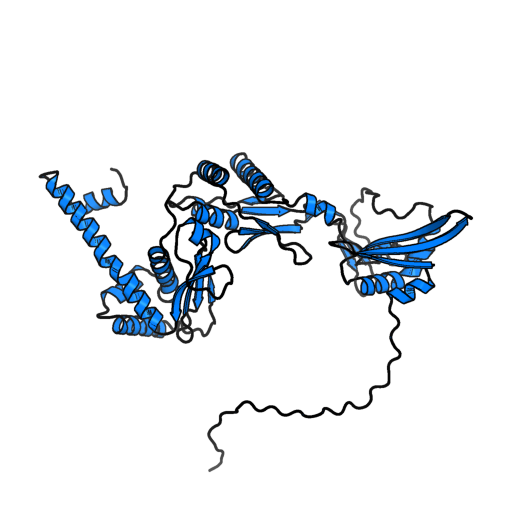33.650 1.00 85.44 90 GLU A C 1
ATOM 765 O O . GLU A 1 90 ? -11.100 -22.636 34.831 1.00 85.44 90 GLU A O 1
ATOM 770 N N . ASP A 1 91 ? -11.029 -21.048 33.235 1.00 80.44 91 ASP A N 1
ATOM 771 C CA . ASP A 1 91 ? -10.591 -19.970 34.123 1.00 80.44 91 ASP A CA 1
ATOM 772 C C . ASP A 1 91 ? -11.642 -19.629 35.188 1.00 80.44 91 ASP A C 1
ATOM 774 O O . ASP A 1 91 ? -11.313 -19.519 36.374 1.00 80.44 91 ASP A O 1
ATOM 778 N N . VAL A 1 92 ? -12.922 -19.526 34.805 1.00 85.12 92 VAL A N 1
ATOM 779 C CA . VAL A 1 92 ? -14.012 -19.281 35.766 1.00 85.12 92 VAL A CA 1
ATOM 780 C C . VAL A 1 92 ? -14.075 -20.403 36.800 1.00 85.12 92 VAL A C 1
ATOM 782 O O . VAL A 1 92 ? -14.176 -20.123 37.993 1.00 85.12 92 VAL A O 1
ATOM 785 N N . LEU A 1 93 ? -13.972 -21.672 36.384 1.00 87.44 93 LEU A N 1
ATOM 786 C CA . LEU A 1 93 ? -13.973 -22.813 37.307 1.00 87.44 93 LEU A CA 1
ATOM 787 C C . LEU A 1 93 ? -12.789 -22.785 38.274 1.00 87.44 93 LEU A C 1
ATOM 789 O O . LEU A 1 93 ? -12.957 -23.088 39.455 1.00 87.44 93 LEU A O 1
ATOM 793 N N . LYS A 1 94 ? -11.601 -22.407 37.794 1.00 84.56 94 LYS A N 1
ATOM 794 C CA . LYS A 1 94 ? -10.391 -22.308 38.619 1.00 84.56 94 LYS A CA 1
ATOM 795 C C . LYS A 1 94 ? -10.551 -21.308 39.767 1.00 84.56 94 LYS A C 1
ATOM 797 O O . LYS A 1 94 ? -9.982 -21.517 40.838 1.00 84.56 94 LYS A O 1
ATOM 802 N N . TYR A 1 95 ? -11.339 -20.253 39.560 1.00 81.44 95 TYR A N 1
ATOM 803 C CA . TYR A 1 95 ? -11.565 -19.181 40.533 1.00 81.44 95 TYR A CA 1
ATOM 804 C C . TYR A 1 95 ? -13.028 -19.069 40.991 1.00 81.44 95 TYR A C 1
ATOM 806 O O . TYR A 1 95 ? -13.433 -18.035 41.524 1.00 81.44 95 TYR A O 1
ATOM 814 N N . ILE A 1 96 ? -13.813 -20.143 40.849 1.00 85.31 96 ILE A N 1
ATOM 815 C CA . ILE A 1 96 ? -15.257 -20.156 41.128 1.00 85.31 96 ILE A CA 1
ATOM 816 C C . ILE A 1 96 ? -15.580 -19.762 42.573 1.00 85.31 96 ILE A C 1
ATOM 818 O O . ILE A 1 96 ? -16.533 -19.028 42.825 1.00 85.31 96 ILE A O 1
ATOM 822 N N . ASP A 1 97 ? -14.731 -20.163 43.522 1.00 80.12 97 ASP A N 1
ATOM 823 C CA . ASP A 1 97 ? -14.886 -19.812 44.933 1.00 80.12 97 ASP A CA 1
ATOM 824 C C . ASP A 1 97 ? -14.781 -18.300 45.161 1.00 80.12 97 ASP A C 1
ATOM 826 O O . ASP A 1 97 ? -15.455 -17.766 46.041 1.00 80.12 97 ASP A O 1
ATOM 830 N N . LYS A 1 98 ? -13.966 -17.590 44.370 1.00 75.81 98 LYS A N 1
ATOM 831 C CA . LYS A 1 98 ? -13.863 -16.126 44.441 1.00 75.81 98 LYS A CA 1
ATOM 832 C C . LYS A 1 98 ? -15.098 -15.455 43.847 1.00 75.81 98 LYS A C 1
ATOM 834 O O . LYS A 1 98 ? -15.556 -14.476 44.422 1.00 75.81 98 LYS A O 1
ATOM 839 N N . LEU A 1 99 ? -15.649 -15.995 42.756 1.00 78.81 99 LEU A N 1
ATOM 840 C CA . LEU A 1 99 ? -16.884 -15.493 42.142 1.00 78.81 99 LEU A CA 1
ATOM 841 C C . LEU A 1 99 ? -18.078 -15.632 43.093 1.00 78.81 99 LEU A C 1
ATOM 843 O O . LEU A 1 99 ? -18.801 -14.673 43.329 1.00 78.81 99 LEU A O 1
ATOM 847 N N . ILE A 1 100 ? -18.248 -16.814 43.689 1.00 77.62 100 ILE A N 1
ATOM 848 C CA . ILE A 1 100 ? -19.388 -17.115 44.567 1.00 77.62 100 ILE A CA 1
ATOM 849 C C . ILE A 1 100 ? -19.293 -16.363 45.902 1.00 77.62 100 ILE A C 1
ATOM 851 O O . ILE A 1 100 ? -20.309 -15.965 46.466 1.00 77.62 100 ILE A O 1
ATOM 855 N N . ASN A 1 101 ? -18.084 -16.160 46.437 1.00 72.06 101 ASN A N 1
ATOM 856 C CA . ASN A 1 101 ? -17.901 -15.451 47.709 1.00 72.06 101 ASN A CA 1
ATOM 857 C C . ASN A 1 101 ? -17.754 -13.928 47.563 1.00 72.06 101 ASN A C 1
ATOM 859 O O . ASN A 1 101 ? -17.615 -13.256 48.585 1.00 72.06 101 ASN A O 1
ATOM 863 N N . PHE A 1 102 ? -17.804 -13.388 46.341 1.00 63.41 102 PHE A N 1
ATOM 864 C CA . PHE A 1 102 ? -17.696 -11.950 46.082 1.00 63.41 102 PHE A CA 1
ATOM 865 C C . PHE A 1 102 ? -18.791 -11.139 46.803 1.00 63.41 102 PHE A C 1
ATOM 867 O O . PHE A 1 102 ? -18.544 -10.049 47.313 1.00 63.41 102 PHE A O 1
ATOM 874 N N . ASP A 1 103 ? -19.982 -11.723 46.939 1.00 48.06 103 ASP A N 1
ATOM 875 C CA . ASP A 1 103 ? -21.196 -11.080 47.458 1.00 48.06 103 ASP A CA 1
ATOM 876 C C . ASP A 1 103 ? -21.220 -10.878 48.993 1.00 48.06 103 ASP A C 1
ATOM 878 O O . ASP A 1 103 ? -22.194 -10.399 49.568 1.00 48.06 103 ASP A O 1
ATOM 882 N N . LYS A 1 104 ? -20.148 -11.241 49.710 1.00 50.69 104 LYS A N 1
ATOM 883 C CA . LYS A 1 104 ? -20.089 -11.103 51.179 1.00 50.69 104 LYS A CA 1
ATOM 884 C C . LYS A 1 104 ? -19.481 -9.788 51.671 1.00 50.69 104 LYS A C 1
ATOM 886 O O . LYS A 1 104 ? -19.411 -9.610 52.887 1.00 50.69 104 LYS A O 1
ATOM 891 N N . THR A 1 105 ? -19.037 -8.895 50.781 1.00 45.62 105 THR A N 1
ATOM 892 C CA . THR A 1 105 ? -18.290 -7.690 51.193 1.00 45.62 105 THR A CA 1
ATOM 893 C C . THR A 1 105 ? -18.855 -6.332 50.802 1.00 45.62 105 THR A C 1
ATOM 895 O O . THR A 1 105 ? -18.389 -5.384 51.403 1.00 45.62 105 THR A O 1
ATOM 898 N N . ASP A 1 106 ? -19.833 -6.207 49.901 1.00 37.72 106 ASP A N 1
ATOM 899 C CA . ASP A 1 106 ? -20.758 -5.057 49.800 1.00 37.72 106 ASP A CA 1
ATOM 900 C C . ASP A 1 106 ? -21.596 -5.203 48.521 1.00 37.72 106 ASP A C 1
ATOM 902 O O . ASP A 1 106 ? -21.078 -5.500 47.445 1.00 37.72 106 ASP A O 1
ATOM 906 N N . SER A 1 107 ? -22.910 -5.011 48.647 1.00 36.34 107 SER A N 1
ATOM 907 C CA . SER A 1 107 ? -23.926 -5.282 47.626 1.00 36.34 107 SER A CA 1
ATOM 908 C C . SER A 1 107 ? -23.871 -4.303 46.447 1.00 36.34 107 SER A C 1
ATOM 910 O O . SER A 1 107 ? -24.705 -3.400 46.332 1.00 36.34 107 SER A O 1
ATOM 912 N N . THR A 1 108 ? -22.910 -4.489 45.547 1.00 40.34 108 THR A N 1
ATOM 913 C CA . THR A 1 108 ? -22.881 -3.782 44.265 1.00 40.34 108 THR A CA 1
ATOM 914 C C . THR A 1 108 ? -22.662 -4.792 43.152 1.00 40.34 108 THR A C 1
ATOM 916 O O . THR A 1 108 ? -21.649 -5.483 43.103 1.00 40.34 108 THR A O 1
ATOM 919 N N . GLN A 1 109 ? -23.653 -4.877 42.268 1.00 44.84 109 GLN A N 1
ATOM 920 C CA . GLN A 1 109 ? -23.600 -5.604 41.007 1.00 44.84 109 GLN A CA 1
ATOM 921 C C . GLN A 1 109 ? -22.258 -5.328 40.303 1.00 44.84 109 GLN A C 1
ATOM 923 O O . GLN A 1 109 ? -21.892 -4.165 40.125 1.00 44.84 109 GLN A O 1
ATOM 928 N N . LEU A 1 110 ? -21.530 -6.383 39.916 1.00 45.25 110 LEU A N 1
ATOM 929 C CA . LEU A 1 110 ? -20.272 -6.297 39.161 1.00 45.25 110 LEU A CA 1
ATOM 930 C C . LEU A 1 110 ? -20.546 -5.793 37.738 1.00 45.25 110 LEU A C 1
ATOM 932 O O . LEU A 1 110 ? -20.617 -6.553 36.779 1.00 45.25 110 LEU A O 1
ATOM 936 N N . SER A 1 111 ? -20.749 -4.489 37.622 1.00 40.28 111 SER A N 1
ATOM 937 C CA . SER A 1 111 ? -20.721 -3.747 36.372 1.00 40.28 111 SER A CA 1
ATOM 938 C C . SER A 1 111 ? -19.313 -3.176 36.191 1.00 40.28 111 SER A C 1
ATOM 940 O O . SER A 1 111 ? -18.796 -2.515 37.089 1.00 40.28 111 SER A O 1
ATOM 942 N N . LEU A 1 112 ? -18.705 -3.418 35.028 1.00 42.41 112 LEU A N 1
ATOM 943 C CA . LEU A 1 112 ? -17.331 -3.042 34.647 1.00 42.41 112 LEU A CA 1
ATOM 944 C C . LEU A 1 112 ? -17.053 -1.522 34.574 1.00 42.41 112 LEU A C 1
ATOM 946 O O . LEU A 1 112 ? -15.957 -1.127 34.197 1.00 42.41 112 LEU A O 1
ATOM 950 N N . PHE A 1 113 ? -18.003 -0.655 34.934 1.00 35.16 113 PHE A N 1
ATOM 951 C CA . PHE A 1 113 ? -17.933 0.787 34.650 1.00 35.16 113 PHE A CA 1
ATOM 952 C C . PHE A 1 113 ? -17.497 1.677 35.827 1.00 35.16 113 PHE A C 1
ATOM 954 O O . PHE A 1 113 ? -17.809 2.865 35.833 1.00 35.16 113 PHE A O 1
ATOM 961 N N . ILE A 1 114 ? -16.796 1.149 36.836 1.00 32.94 114 ILE A N 1
ATOM 962 C CA . ILE A 1 114 ? -16.254 1.994 37.915 1.00 32.94 114 ILE A CA 1
ATOM 963 C C . ILE A 1 114 ? -14.782 2.308 37.623 1.00 32.94 114 ILE A C 1
ATOM 965 O O . ILE A 1 114 ? -13.875 1.601 38.061 1.00 32.94 114 ILE A O 1
ATOM 969 N N . GLU A 1 115 ? -14.558 3.387 36.871 1.00 30.78 115 GLU A N 1
ATOM 970 C CA . GLU A 1 115 ? -13.251 4.033 36.717 1.00 30.78 115 GLU A CA 1
ATOM 971 C C . GLU A 1 115 ? -12.824 4.649 38.059 1.00 30.78 115 GLU A C 1
ATOM 973 O O . GLU A 1 115 ? -13.235 5.753 38.410 1.00 30.78 115 GLU A O 1
ATOM 978 N N . ASN A 1 116 ? -12.004 3.942 38.837 1.00 31.30 116 ASN A N 1
ATOM 979 C CA . ASN A 1 116 ? -11.354 4.526 40.010 1.00 31.30 116 ASN A CA 1
ATOM 980 C C . ASN A 1 116 ? -9.923 4.961 39.656 1.00 31.30 116 ASN A C 1
ATOM 982 O O . ASN A 1 116 ? -9.165 4.205 39.050 1.00 31.30 116 ASN A O 1
ATOM 986 N N . GLU A 1 117 ? -9.530 6.171 40.067 1.00 27.14 117 GLU A N 1
ATOM 987 C CA . GLU A 1 117 ? -8.144 6.649 39.988 1.00 27.14 117 GLU A CA 1
ATOM 988 C C . GLU A 1 117 ? -7.230 5.787 40.876 1.00 27.14 117 GLU A C 1
ATOM 990 O O . GLU A 1 117 ? -7.302 5.851 42.104 1.00 27.14 117 GLU A O 1
ATOM 995 N N . ILE A 1 118 ? -6.333 5.000 40.273 1.00 35.94 118 ILE A N 1
ATOM 996 C CA . ILE A 1 118 ? -5.359 4.180 41.012 1.00 35.94 118 ILE A CA 1
ATOM 997 C C . ILE A 1 118 ? -3.970 4.839 40.961 1.00 35.94 118 ILE A C 1
ATOM 999 O O . ILE A 1 118 ? -3.445 5.186 39.899 1.00 35.94 118 ILE A O 1
ATOM 1003 N N . GLN A 1 119 ? -3.364 5.032 42.137 1.00 31.06 119 GLN A N 1
ATOM 1004 C CA . GLN A 1 119 ? -1.983 5.498 42.300 1.00 31.06 119 GLN A CA 1
ATOM 1005 C C . GLN A 1 119 ? -0.992 4.329 42.150 1.00 31.06 119 GLN A C 1
ATOM 1007 O O . GLN A 1 119 ? -1.293 3.204 42.536 1.00 31.06 119 GLN A O 1
ATOM 1012 N N . LYS A 1 120 ? 0.203 4.596 41.600 1.00 32.75 120 LYS A N 1
ATOM 1013 C CA . LYS A 1 120 ? 1.269 3.596 41.392 1.00 32.75 120 LYS A CA 1
ATOM 1014 C C . LYS A 1 120 ? 1.656 2.908 42.711 1.00 32.75 120 LYS A C 1
ATOM 1016 O O . LYS A 1 120 ? 2.250 3.556 43.569 1.00 32.75 120 LYS A O 1
ATOM 1021 N N . GLU A 1 121 ? 1.457 1.595 42.818 1.00 38.12 121 GLU A N 1
ATOM 1022 C CA . GLU A 1 121 ? 2.081 0.767 43.858 1.00 38.12 121 GLU A CA 1
ATOM 1023 C C . GLU A 1 121 ? 2.617 -0.547 43.269 1.00 38.12 121 GLU A C 1
ATOM 1025 O O . GLU A 1 121 ? 1.863 -1.455 42.937 1.00 38.12 121 GLU A O 1
ATOM 1030 N N . ASN A 1 122 ? 3.946 -0.686 43.200 1.00 38.78 122 ASN A N 1
ATOM 1031 C CA . ASN A 1 122 ? 4.594 -1.976 42.951 1.00 38.78 122 ASN A CA 1
ATOM 1032 C C . ASN A 1 122 ? 4.563 -2.800 44.247 1.00 38.78 122 ASN A C 1
ATOM 1034 O O . ASN A 1 122 ? 5.494 -2.732 45.053 1.00 38.78 122 ASN A O 1
ATOM 1038 N N . ARG A 1 123 ? 3.495 -3.568 44.477 1.00 46.66 123 ARG A N 1
ATOM 1039 C CA . ARG A 1 123 ? 3.418 -4.532 45.586 1.00 46.66 123 ARG A CA 1
ATOM 1040 C C . ARG A 1 123 ? 3.273 -5.949 45.041 1.00 46.66 123 ARG A C 1
ATOM 1042 O O . ARG A 1 123 ? 2.473 -6.198 44.147 1.00 46.66 123 ARG A O 1
ATOM 1049 N N . LYS A 1 124 ? 4.018 -6.897 45.621 1.00 45.19 124 LYS A N 1
ATOM 1050 C CA . LYS A 1 124 ? 3.676 -8.322 45.519 1.00 45.19 124 LYS A CA 1
ATOM 1051 C C . LYS A 1 124 ? 2.352 -8.517 46.250 1.00 45.19 124 LYS A C 1
ATOM 1053 O O . LYS A 1 124 ? 2.314 -8.362 47.471 1.00 45.19 124 LYS A O 1
ATOM 1058 N N . VAL A 1 125 ? 1.294 -8.832 45.513 1.00 50.22 125 VAL A N 1
ATOM 1059 C CA . VAL A 1 125 ? -0.025 -9.109 46.088 1.00 50.22 125 VAL A CA 1
ATOM 1060 C C . VAL A 1 125 ? -0.201 -10.622 46.174 1.00 50.22 125 VAL A C 1
ATOM 1062 O O . VAL A 1 125 ? 0.082 -11.358 45.226 1.00 50.22 125 VAL A O 1
ATOM 1065 N N . SER A 1 126 ? -0.614 -11.105 47.345 1.00 53.19 126 SER A N 1
ATOM 1066 C CA . SER A 1 126 ? -0.950 -12.514 47.541 1.00 53.19 126 SER A CA 1
ATOM 1067 C C . SER A 1 126 ? -2.207 -12.855 46.744 1.00 53.19 126 SER A C 1
ATOM 1069 O O . SER A 1 126 ? -3.164 -12.086 46.728 1.00 53.19 126 SER A O 1
ATOM 1071 N N . SER A 1 127 ? -2.263 -14.051 46.157 1.00 52.66 127 SER A N 1
ATOM 1072 C CA . SER A 1 127 ? -3.435 -14.549 45.418 1.00 52.66 127 SER A CA 1
ATOM 1073 C C . SER A 1 127 ? -4.732 -14.559 46.240 1.00 52.66 127 SER A C 1
ATOM 1075 O O . SER A 1 127 ? -5.830 -14.595 45.684 1.00 52.66 127 SER A O 1
ATOM 1077 N N . LYS A 1 128 ? -4.628 -14.524 47.573 1.00 59.31 128 LYS A N 1
ATOM 1078 C CA . LYS A 1 128 ? -5.769 -14.445 48.495 1.00 59.31 128 LYS A CA 1
ATOM 1079 C C . LYS A 1 128 ? -6.420 -13.064 48.533 1.00 59.31 128 LYS A C 1
ATOM 1081 O O . LYS A 1 128 ? -7.627 -13.008 48.729 1.00 59.31 128 LYS A O 1
ATOM 1086 N N . ASP A 1 129 ? -5.650 -12.009 48.285 1.00 57.72 129 ASP A N 1
ATOM 1087 C CA . ASP A 1 129 ? -6.099 -10.613 48.376 1.00 57.72 129 ASP A CA 1
ATOM 1088 C C . ASP A 1 129 ? -6.630 -10.079 47.033 1.00 57.72 129 ASP A C 1
ATOM 1090 O O . ASP A 1 129 ? -7.128 -8.963 46.948 1.00 57.72 129 ASP A O 1
ATOM 1094 N N . LEU A 1 130 ? -6.534 -10.898 45.983 1.00 59.81 130 LEU A N 1
ATOM 1095 C CA . LEU A 1 130 ? -7.024 -10.621 44.638 1.00 59.81 130 LEU A CA 1
ATOM 1096 C C . LEU A 1 130 ? -8.521 -10.908 44.498 1.00 59.81 130 LEU A C 1
ATOM 1098 O O . LEU A 1 130 ? -9.007 -11.951 44.956 1.00 59.81 130 LEU A O 1
ATOM 1102 N N . SER A 1 131 ? -9.241 -10.027 43.808 1.00 63.97 131 SER A N 1
ATOM 1103 C CA . SER A 1 131 ? -10.627 -10.251 43.395 1.00 63.97 131 SER A CA 1
ATOM 1104 C C . SER A 1 131 ? -10.727 -11.381 42.359 1.00 63.97 131 SER A C 1
ATOM 1106 O O . SER A 1 131 ? -9.722 -11.887 41.852 1.00 63.97 131 SER A O 1
ATOM 1108 N N . PHE A 1 132 ? -11.952 -11.806 42.040 1.00 67.75 132 PHE A N 1
ATOM 1109 C CA . PHE A 1 132 ? -12.200 -12.759 40.952 1.00 67.75 132 PHE A CA 1
ATOM 1110 C C . PHE A 1 132 ? -11.619 -12.259 39.620 1.00 67.75 132 PHE A C 1
ATOM 1112 O O . PHE A 1 132 ? -10.918 -12.994 38.928 1.00 67.75 132 PHE A O 1
ATOM 1119 N N . TRP A 1 133 ? -11.841 -10.981 39.321 1.00 66.00 133 TRP A N 1
ATOM 1120 C CA . TRP A 1 133 ? -11.361 -10.312 38.120 1.00 66.00 133 TRP A CA 1
ATOM 1121 C C . TRP A 1 133 ? -9.834 -10.205 38.088 1.00 66.00 133 TRP A C 1
ATOM 1123 O O . TRP A 1 133 ? -9.219 -10.331 37.038 1.00 66.00 133 TRP A O 1
ATOM 1133 N N . ASP A 1 134 ? -9.158 -10.106 39.226 1.00 57.53 134 ASP A N 1
ATOM 1134 C CA . ASP A 1 134 ? -7.691 -10.094 39.216 1.00 57.53 134 ASP A CA 1
ATOM 1135 C C . ASP A 1 134 ? -7.048 -11.441 38.871 1.00 57.53 134 ASP A C 1
ATOM 1137 O O . ASP A 1 134 ? -5.844 -11.506 38.628 1.00 57.53 134 ASP A O 1
ATOM 1141 N N . CYS A 1 135 ? -7.845 -12.508 38.825 1.00 60.78 135 CYS A N 1
ATOM 1142 C CA . CYS A 1 135 ? -7.369 -13.865 38.607 1.00 60.78 135 CYS A CA 1
ATOM 1143 C C . CYS A 1 135 ? -7.596 -14.399 37.184 1.00 60.78 135 CYS A C 1
ATOM 1145 O O . CYS A 1 135 ? -6.973 -15.398 36.825 1.00 60.78 135 CYS A O 1
ATOM 1147 N N . ILE A 1 136 ? -8.489 -13.793 36.398 1.00 62.81 136 ILE A N 1
ATOM 1148 C CA . ILE A 1 136 ? -8.844 -14.285 35.058 1.00 62.81 136 ILE A CA 1
ATOM 1149 C C . ILE A 1 136 ? -8.081 -13.483 34.000 1.00 62.81 136 ILE A C 1
ATOM 1151 O O . ILE A 1 136 ? -7.982 -12.267 34.093 1.00 62.81 136 ILE A O 1
ATOM 1155 N N . ASN A 1 137 ? -7.534 -14.147 32.984 1.00 53.12 137 ASN A N 1
ATOM 1156 C CA . ASN A 1 137 ? -6.752 -13.470 31.942 1.00 53.12 137 ASN A CA 1
ATOM 1157 C C . ASN A 1 137 ? -7.554 -13.245 30.647 1.00 53.12 137 ASN A C 1
ATOM 1159 O O . ASN A 1 137 ? -7.237 -12.339 29.879 1.00 53.12 137 ASN A O 1
ATOM 1163 N N . ASP A 1 138 ? -8.630 -14.011 30.444 1.00 51.50 138 ASP A N 1
ATOM 1164 C CA . ASP A 1 138 ? -9.369 -14.063 29.177 1.00 51.50 138 ASP A CA 1
ATOM 1165 C C . ASP A 1 138 ? -10.685 -13.244 29.150 1.00 51.50 138 ASP A C 1
ATOM 1167 O O . ASP A 1 138 ? -11.362 -13.234 28.122 1.00 51.50 138 ASP A O 1
ATOM 1171 N N . TYR A 1 139 ? -11.069 -12.534 30.229 1.00 49.72 139 TYR A N 1
ATOM 1172 C CA . TYR A 1 139 ? -12.316 -11.725 30.256 1.00 49.72 139 TYR A CA 1
ATOM 1173 C C . TYR A 1 139 ? -12.174 -10.316 29.673 1.00 49.72 139 TYR A C 1
ATOM 1175 O O . TYR A 1 139 ? -13.164 -9.599 29.541 1.00 49.72 139 TYR A O 1
ATOM 1183 N N . TYR A 1 140 ? -10.965 -9.903 29.307 1.00 49.22 140 TYR A N 1
ATOM 1184 C CA . TYR A 1 140 ? -10.754 -8.615 28.666 1.00 49.22 140 TYR A CA 1
ATOM 1185 C C . TYR A 1 140 ? -10.887 -8.751 27.156 1.00 49.22 140 TYR A C 1
ATOM 1187 O O . TYR A 1 140 ? -9.914 -8.685 26.401 1.00 49.22 140 TYR A O 1
ATOM 1195 N N . LEU A 1 141 ? -12.129 -8.848 26.694 1.00 45.03 141 LEU A N 1
ATOM 1196 C CA . LEU A 1 141 ? -12.446 -8.072 25.514 1.00 45.03 141 LEU A CA 1
ATOM 1197 C C . LEU A 1 141 ? -12.737 -6.652 25.971 1.00 45.03 141 LEU A C 1
ATOM 1199 O O . LEU A 1 141 ? -13.818 -6.322 26.451 1.00 45.03 141 LEU A O 1
ATOM 1203 N N . PHE A 1 142 ? -11.709 -5.827 25.795 1.00 51.88 142 PHE A N 1
ATOM 1204 C CA . PHE A 1 142 ? -11.829 -4.496 25.215 1.00 51.88 142 PHE A CA 1
ATOM 1205 C C . PHE A 1 142 ? -13.199 -4.281 24.582 1.00 51.88 142 PHE A C 1
ATOM 1207 O O . PHE A 1 142 ? -13.652 -5.141 23.821 1.00 51.88 142 PHE A O 1
ATOM 1214 N N . ASP A 1 143 ? -13.829 -3.140 24.843 1.00 52.28 143 ASP A N 1
ATOM 1215 C CA . ASP A 1 143 ? -14.999 -2.784 24.066 1.00 52.28 143 ASP A CA 1
ATOM 1216 C C . ASP A 1 143 ? -14.543 -2.505 22.622 1.00 52.28 143 ASP A C 1
ATOM 1218 O O . ASP A 1 143 ? -14.115 -1.418 22.250 1.00 52.28 143 ASP A O 1
ATOM 1222 N N . LEU A 1 144 ? -14.469 -3.570 21.822 1.00 51.03 144 LEU A N 1
ATOM 1223 C CA . LEU A 1 144 ? -14.026 -3.519 20.439 1.00 51.03 144 LEU A CA 1
ATOM 1224 C C . LEU A 1 144 ? -15.002 -2.655 19.638 1.00 51.03 144 LEU A C 1
ATOM 1226 O O . LEU A 1 144 ? -14.560 -1.943 18.742 1.00 51.03 144 LEU A O 1
ATOM 1230 N N . ASP A 1 145 ? -16.285 -2.650 20.025 1.00 55.41 145 ASP A N 1
ATOM 1231 C CA . ASP A 1 145 ? -17.289 -1.734 19.485 1.00 55.41 145 ASP A CA 1
ATOM 1232 C C . ASP A 1 145 ? -16.872 -0.275 19.739 1.00 55.41 145 ASP A C 1
ATOM 1234 O O . ASP A 1 145 ? -16.960 0.556 18.831 1.00 55.41 145 ASP A O 1
ATOM 1238 N N . ASP A 1 146 ? -16.328 0.030 20.926 1.00 60.69 146 ASP A N 1
ATOM 1239 C CA . ASP A 1 146 ? -15.820 1.368 21.235 1.00 60.69 146 ASP A CA 1
ATOM 1240 C C . ASP A 1 146 ? -14.610 1.767 20.398 1.00 60.69 146 ASP A C 1
ATOM 1242 O O . ASP A 1 146 ? -14.502 2.930 20.055 1.00 60.69 146 ASP A O 1
ATOM 1246 N N . TYR A 1 147 ? -13.697 0.867 20.045 1.00 62.56 147 TYR A N 1
ATOM 1247 C CA . TYR A 1 147 ? -12.526 1.262 19.246 1.00 62.56 147 TYR A CA 1
ATOM 1248 C C . TYR A 1 147 ? -12.786 1.233 17.741 1.00 62.56 147 TYR A C 1
ATOM 1250 O O . TYR A 1 147 ? -12.149 1.966 16.985 1.00 62.56 147 TYR A O 1
ATOM 1258 N N . LEU A 1 148 ? -13.726 0.403 17.281 1.00 68.75 148 LEU A N 1
ATOM 1259 C CA . LEU A 1 148 ? -14.158 0.393 15.884 1.00 68.75 148 LEU A CA 1
ATOM 1260 C C . LEU A 1 148 ? -14.906 1.672 15.505 1.00 68.75 148 LEU A C 1
ATOM 1262 O O . LEU A 1 148 ? -14.911 2.013 14.323 1.00 68.75 148 LEU A O 1
ATOM 1266 N N . LYS A 1 149 ? -15.486 2.393 16.476 1.00 73.75 149 LYS A N 1
ATOM 1267 C CA . LYS A 1 149 ? -16.089 3.715 16.238 1.00 73.75 149 LYS A CA 1
ATOM 1268 C C . LYS A 1 149 ? -15.065 4.755 15.775 1.00 73.75 149 LYS A C 1
ATOM 1270 O O . LYS A 1 149 ? -15.444 5.679 15.064 1.00 73.75 149 LYS A O 1
ATOM 1275 N N . ASP A 1 150 ? -13.793 4.568 16.135 1.00 77.12 150 ASP A N 1
ATOM 1276 C CA . ASP A 1 150 ? -12.691 5.454 15.752 1.00 77.12 150 ASP A CA 1
ATOM 1277 C C . ASP A 1 150 ? -12.095 5.078 14.386 1.00 77.12 150 ASP A C 1
ATOM 1279 O O . ASP A 1 150 ? -11.298 5.825 13.825 1.00 77.12 150 ASP A O 1
ATOM 1283 N N . VAL A 1 151 ? -12.442 3.903 13.847 1.00 86.69 151 VAL A N 1
ATOM 1284 C CA . VAL A 1 151 ? -11.975 3.445 12.536 1.00 86.69 151 VAL A CA 1
ATOM 1285 C C . VAL A 1 151 ? -12.979 3.893 11.471 1.00 86.69 151 VAL A C 1
ATOM 1287 O O . VAL A 1 151 ? -14.130 3.446 11.529 1.00 86.69 151 VAL A O 1
ATOM 1290 N N . PRO A 1 152 ? -12.559 4.660 10.445 1.00 91.75 152 PRO A N 1
ATOM 1291 C CA . PRO A 1 152 ? -13.450 5.114 9.380 1.00 91.75 152 PRO A CA 1
ATOM 1292 C C . PRO A 1 152 ? -14.307 3.991 8.784 1.00 91.75 152 PRO A C 1
ATOM 1294 O O . PRO A 1 152 ? -13.867 2.842 8.626 1.00 91.75 152 PRO A O 1
ATOM 1297 N N . LYS A 1 153 ? -15.564 4.276 8.473 1.00 90.31 153 LYS A N 1
ATOM 1298 C CA . LYS A 1 153 ? -16.509 3.266 7.973 1.00 90.31 153 LYS A CA 1
ATOM 1299 C C . LYS A 1 153 ? -16.359 3.016 6.482 1.00 90.31 153 LYS A C 1
ATOM 1301 O O . LYS A 1 153 ? -16.534 1.879 6.050 1.00 90.31 153 LYS A O 1
ATOM 1306 N N . ASP A 1 154 ? -15.987 4.043 5.735 1.00 93.31 154 ASP A N 1
ATOM 1307 C CA . ASP A 1 154 ? -15.908 4.039 4.280 1.00 93.31 154 ASP A CA 1
ATOM 1308 C C . ASP A 1 154 ? -14.750 4.919 3.773 1.00 93.31 154 ASP A C 1
ATOM 1310 O O . ASP A 1 154 ? -13.944 5.447 4.548 1.00 93.31 154 ASP A O 1
ATOM 1314 N N . ASN A 1 155 ? -14.637 5.028 2.447 1.00 96.12 155 ASN A N 1
ATOM 1315 C CA . ASN A 1 155 ? -13.610 5.837 1.798 1.00 96.12 155 ASN A CA 1
ATOM 1316 C C . ASN A 1 155 ? -13.778 7.334 2.096 1.00 96.12 155 ASN A C 1
ATOM 1318 O O . ASN A 1 155 ? -12.772 8.027 2.197 1.00 96.12 155 ASN A O 1
ATOM 1322 N N . GLU A 1 156 ? -15.006 7.840 2.245 1.00 96.94 156 GLU A N 1
ATOM 1323 C CA . GLU A 1 156 ? -15.264 9.266 2.484 1.00 96.94 156 GLU A CA 1
ATOM 1324 C C . GLU A 1 156 ? -14.775 9.685 3.871 1.00 96.94 156 GLU A C 1
ATOM 1326 O O . GLU A 1 156 ? -14.009 10.645 3.992 1.00 96.94 156 GLU A O 1
ATOM 1331 N N . GLU A 1 157 ? -15.132 8.919 4.906 1.00 96.62 157 GLU A N 1
ATOM 1332 C CA . GLU A 1 157 ? -14.643 9.136 6.268 1.00 96.62 157 GLU A CA 1
ATOM 1333 C C . GLU A 1 157 ? -13.109 9.004 6.333 1.00 96.62 157 GLU A C 1
ATOM 1335 O O . GLU A 1 157 ? -12.444 9.807 6.990 1.00 96.62 157 GLU A O 1
ATOM 1340 N N . MET A 1 158 ? -12.517 8.043 5.609 1.00 96.25 158 MET A N 1
ATOM 1341 C CA . MET A 1 158 ? -11.057 7.882 5.570 1.00 96.25 158 MET A CA 1
ATOM 1342 C C . MET A 1 158 ? -10.366 9.049 4.852 1.00 96.25 158 MET A C 1
ATOM 1344 O O . MET A 1 158 ? -9.344 9.544 5.322 1.00 96.25 158 MET A O 1
ATOM 1348 N N . MET A 1 159 ? -10.918 9.534 3.737 1.00 98.00 159 MET A N 1
ATOM 1349 C CA . MET A 1 159 ? -10.403 10.716 3.038 1.00 98.00 159 MET A CA 1
ATOM 1350 C C . MET A 1 159 ? -10.485 11.973 3.910 1.00 98.00 159 MET A C 1
ATOM 1352 O O . MET A 1 159 ? -9.555 12.782 3.900 1.00 98.00 159 MET A O 1
ATOM 1356 N N . ALA A 1 160 ? -11.567 12.145 4.675 1.00 97.56 160 ALA A N 1
ATOM 1357 C CA . ALA A 1 160 ? -11.702 13.247 5.623 1.00 97.56 160 ALA A CA 1
ATOM 1358 C C . ALA A 1 160 ? -10.633 13.180 6.726 1.00 97.56 160 ALA A C 1
ATOM 1360 O O . ALA A 1 160 ? -9.979 14.184 7.005 1.00 97.56 160 ALA A O 1
ATOM 1361 N N . PHE A 1 161 ? -10.392 11.990 7.280 1.00 95.88 161 PHE A N 1
ATOM 1362 C CA . PHE A 1 161 ? -9.356 11.778 8.288 1.00 95.88 161 PHE A CA 1
ATOM 1363 C C . PHE A 1 161 ? -7.943 12.035 7.736 1.00 95.88 161 PHE A C 1
ATOM 1365 O O . PHE A 1 161 ? -7.150 12.743 8.352 1.00 95.88 161 PHE A O 1
ATOM 1372 N N . VAL A 1 162 ? -7.631 11.560 6.525 1.00 97.31 162 VAL A N 1
ATOM 1373 C CA . VAL A 1 162 ? -6.346 11.864 5.871 1.00 97.31 162 VAL A CA 1
ATOM 1374 C C . VAL A 1 162 ? -6.185 13.367 5.623 1.00 97.31 162 VAL A C 1
ATOM 1376 O O . VAL A 1 162 ? -5.103 13.910 5.854 1.00 97.31 162 VAL A O 1
ATOM 1379 N N . LYS A 1 163 ? -7.250 14.060 5.195 1.00 98.06 163 LYS A N 1
ATOM 1380 C CA . LYS A 1 163 ? -7.245 15.525 5.043 1.00 98.06 163 LYS A CA 1
ATOM 1381 C C . LYS A 1 163 ? -6.874 16.226 6.347 1.00 98.06 163 LYS A C 1
ATOM 1383 O O . LYS A 1 163 ? -6.073 17.163 6.323 1.00 98.06 163 LYS A O 1
ATOM 1388 N N . GLU A 1 164 ? -7.429 15.764 7.462 1.00 96.94 164 GLU A N 1
ATOM 1389 C CA . GLU A 1 164 ? -7.118 16.267 8.798 1.00 96.94 164 GLU A CA 1
ATOM 1390 C C . GLU A 1 164 ? -5.647 16.026 9.161 1.00 96.94 164 GLU A C 1
ATOM 1392 O O . GLU A 1 164 ? -4.947 16.992 9.457 1.00 96.94 164 GLU A O 1
ATOM 1397 N N . CYS A 1 165 ? -5.143 14.790 9.055 1.00 96.06 165 CYS A N 1
ATOM 1398 C CA . CYS A 1 165 ? -3.744 14.459 9.364 1.00 96.06 165 CYS A CA 1
ATOM 1399 C C . CYS A 1 165 ? -2.751 15.328 8.581 1.00 96.06 165 CYS A C 1
ATOM 1401 O O . CYS A 1 165 ? -1.846 15.931 9.156 1.00 96.06 165 CYS A O 1
ATOM 1403 N N . ILE A 1 166 ? -2.941 15.430 7.263 1.00 97.00 166 ILE A N 1
ATOM 1404 C CA . ILE A 1 166 ? -2.059 16.213 6.391 1.00 97.00 166 ILE A CA 1
ATOM 1405 C C . ILE A 1 166 ? -2.140 17.707 6.724 1.00 97.00 166 ILE A C 1
ATOM 1407 O O . ILE A 1 166 ? -1.114 18.382 6.772 1.00 97.00 166 ILE A O 1
ATOM 1411 N N . THR A 1 167 ? -3.336 18.233 7.004 1.00 96.62 167 THR A N 1
ATOM 1412 C CA . THR A 1 167 ? -3.501 19.640 7.406 1.00 96.62 167 THR A CA 1
ATOM 1413 C C . THR A 1 167 ? -2.793 19.920 8.732 1.00 96.62 167 THR A C 1
ATOM 1415 O O . THR A 1 167 ? -2.000 20.855 8.808 1.00 96.62 167 THR A O 1
ATOM 1418 N N . LEU A 1 168 ? -3.002 19.070 9.741 1.00 96.44 168 LEU A N 1
ATOM 1419 C CA . LEU A 1 168 ? -2.368 19.175 11.057 1.00 96.44 168 LEU A CA 1
ATOM 1420 C C . LEU A 1 168 ? -0.838 19.134 10.979 1.00 96.44 168 LEU A C 1
ATOM 1422 O O . LEU A 1 168 ? -0.165 19.879 11.698 1.00 96.44 168 LEU A O 1
ATOM 1426 N N . TYR A 1 169 ? -0.290 18.288 10.104 1.00 95.94 169 TYR A N 1
ATOM 1427 C CA . TYR A 1 169 ? 1.146 18.229 9.858 1.00 95.94 169 TYR A CA 1
ATOM 1428 C C . TYR A 1 169 ? 1.679 19.555 9.304 1.00 95.94 169 TYR A C 1
ATOM 1430 O O . TYR A 1 169 ? 2.612 20.120 9.863 1.00 95.94 169 TYR A O 1
ATOM 1438 N N . PHE A 1 170 ? 1.071 20.098 8.244 1.00 94.88 170 PHE A N 1
ATOM 1439 C CA . PHE A 1 170 ? 1.546 21.353 7.648 1.00 94.88 170 PHE A CA 1
ATOM 1440 C C . PHE A 1 170 ? 1.315 22.581 8.534 1.00 94.88 170 PHE A C 1
ATOM 1442 O O . PHE A 1 170 ? 2.056 23.557 8.426 1.00 94.88 170 PHE A O 1
ATOM 1449 N N . GLU A 1 171 ? 0.316 22.550 9.416 1.00 95.62 171 GLU A N 1
ATOM 1450 C CA . GLU A 1 171 ? 0.114 23.601 10.413 1.00 95.62 171 GLU A CA 1
ATOM 1451 C C . GLU A 1 171 ? 1.170 23.557 11.526 1.00 95.62 171 GLU A C 1
ATOM 1453 O O . GLU A 1 171 ? 1.582 24.611 12.006 1.00 95.62 171 GLU A O 1
ATOM 1458 N N . ASN A 1 172 ? 1.611 22.362 11.945 1.00 93.75 172 ASN A N 1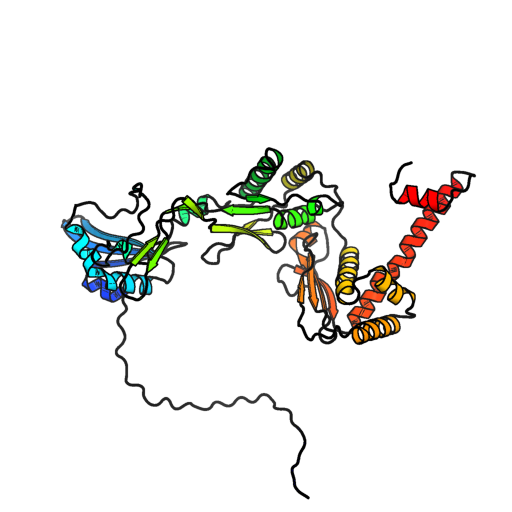
ATOM 1459 C CA . ASN A 1 172 ? 2.576 22.181 13.036 1.00 93.75 172 ASN A CA 1
ATOM 1460 C C . ASN A 1 172 ? 3.493 20.960 12.791 1.00 93.75 172 ASN A C 1
ATOM 1462 O O . ASN A 1 172 ? 3.290 19.918 13.418 1.00 93.75 172 ASN A O 1
ATOM 1466 N N . PRO A 1 173 ? 4.524 21.070 11.934 1.00 89.69 173 PRO A N 1
ATOM 1467 C CA . PRO A 1 173 ? 5.323 19.916 11.500 1.00 89.69 173 PRO A CA 1
ATOM 1468 C C . PRO A 1 173 ? 6.221 19.334 12.598 1.00 89.69 173 PRO A C 1
ATOM 1470 O O . PRO A 1 173 ? 6.595 18.169 12.537 1.00 89.69 173 PRO A O 1
ATOM 1473 N N . GLU A 1 174 ? 6.561 20.127 13.618 1.00 89.12 174 GLU A N 1
ATOM 1474 C CA . GLU A 1 174 ? 7.369 19.676 14.762 1.00 89.12 174 GLU A CA 1
ATOM 1475 C C . GLU A 1 174 ? 6.536 18.983 15.850 1.00 89.12 174 GLU A C 1
ATOM 1477 O O . GLU A 1 174 ? 7.085 18.458 16.818 1.00 89.12 174 GLU A O 1
ATOM 1482 N N . LYS A 1 175 ? 5.203 19.015 15.736 1.00 90.44 175 LYS A N 1
ATOM 1483 C CA . LYS A 1 175 ? 4.320 18.420 16.733 1.00 90.44 175 LYS A CA 1
ATOM 1484 C C . LYS A 1 175 ? 4.172 16.927 16.470 1.00 90.44 175 LYS A C 1
ATOM 1486 O O . LYS A 1 175 ? 3.732 16.513 15.403 1.00 90.44 175 LYS A O 1
ATOM 1491 N N . GLU A 1 176 ? 4.446 16.130 17.494 1.00 86.88 176 GLU A N 1
ATOM 1492 C CA . GLU A 1 176 ? 4.112 14.710 17.491 1.00 86.88 176 GLU A CA 1
ATOM 1493 C C . GLU A 1 176 ? 2.605 14.516 17.714 1.00 86.88 176 GLU A C 1
ATOM 1495 O O . GLU A 1 176 ? 1.994 15.145 18.588 1.00 86.88 176 GLU A O 1
ATOM 1500 N N . TYR A 1 177 ? 2.005 13.636 16.914 1.00 85.69 177 TYR A N 1
ATOM 1501 C CA . TYR A 1 177 ? 0.597 13.268 17.009 1.00 85.69 177 TYR A CA 1
ATOM 1502 C C . TYR A 1 177 ? 0.470 11.789 17.384 1.00 85.69 177 TYR A C 1
ATOM 1504 O O . TYR A 1 177 ? 1.097 10.916 16.790 1.00 85.69 177 TYR A O 1
ATOM 1512 N N . ASP A 1 178 ? -0.394 11.479 18.350 1.00 82.44 178 ASP A N 1
ATOM 1513 C CA . ASP A 1 178 ? -0.657 10.084 18.727 1.00 82.44 178 ASP A CA 1
ATOM 1514 C C . ASP A 1 178 ? -1.413 9.318 17.628 1.00 82.44 178 ASP A C 1
ATOM 1516 O O . ASP A 1 178 ? -1.267 8.100 17.500 1.00 82.44 178 ASP A O 1
ATOM 1520 N N . SER A 1 179 ? -2.215 10.038 16.835 1.00 84.56 179 SER A N 1
ATOM 1521 C CA . SER A 1 179 ? -3.125 9.500 15.821 1.00 84.56 179 SER A CA 1
ATOM 1522 C C . SER A 1 179 ? -2.483 9.253 14.461 1.00 84.56 179 SER A C 1
ATOM 1524 O O . SER A 1 179 ? -3.047 8.502 13.668 1.00 84.56 179 SER A O 1
ATOM 1526 N N . PHE A 1 180 ? -1.315 9.828 14.168 1.00 91.94 180 PHE A N 1
ATOM 1527 C CA . PHE A 1 180 ? -0.607 9.550 12.922 1.00 91.94 180 PHE A CA 1
ATOM 1528 C C . PHE A 1 180 ? 0.881 9.896 12.993 1.00 91.94 180 PHE A C 1
ATOM 1530 O O . PHE A 1 180 ? 1.328 10.661 13.838 1.00 91.94 180 PHE A O 1
ATOM 1537 N N . ASP A 1 181 ? 1.625 9.325 12.058 1.00 91.75 181 ASP A N 1
ATOM 1538 C CA . ASP A 1 181 ? 3.000 9.652 11.725 1.00 91.75 181 ASP A CA 1
ATOM 1539 C C . ASP A 1 181 ? 3.068 9.905 10.215 1.00 91.75 181 ASP A C 1
ATOM 1541 O O . ASP A 1 181 ? 2.512 9.125 9.431 1.00 91.75 181 ASP A O 1
ATOM 1545 N N . PHE A 1 182 ? 3.673 11.022 9.813 1.00 94.25 182 PHE A N 1
ATOM 1546 C CA . PHE A 1 182 ? 3.767 11.421 8.414 1.00 94.25 182 PHE A CA 1
ATOM 1547 C C . PHE A 1 182 ? 5.193 11.833 8.055 1.00 94.25 182 PHE A C 1
ATOM 1549 O O . PHE A 1 182 ? 5.671 12.908 8.420 1.00 94.25 182 PHE A O 1
ATOM 1556 N N . GLU A 1 183 ? 5.853 10.975 7.285 1.00 92.38 183 GLU A N 1
ATOM 1557 C CA . GLU A 1 183 ? 7.181 11.223 6.736 1.00 92.38 183 GLU A CA 1
ATOM 1558 C C . GLU A 1 183 ? 7.069 12.031 5.434 1.00 92.38 183 GLU A C 1
ATOM 1560 O O . GLU A 1 183 ? 7.011 11.474 4.337 1.00 92.38 183 GLU A O 1
ATOM 1565 N N . TYR A 1 184 ? 7.021 13.357 5.536 1.00 91.62 184 TYR A N 1
ATOM 1566 C CA . TYR A 1 184 ? 7.059 14.213 4.353 1.00 91.62 184 TYR A CA 1
ATOM 1567 C C . TYR A 1 184 ? 8.501 14.424 3.872 1.00 91.62 184 TYR A C 1
ATOM 1569 O O . TYR A 1 184 ? 9.307 15.057 4.555 1.00 91.62 184 TYR A O 1
ATOM 1577 N N . ASP A 1 185 ? 8.828 13.902 2.691 1.00 90.44 185 ASP A N 1
ATOM 1578 C CA . ASP A 1 185 ? 10.159 14.006 2.095 1.00 90.44 185 ASP A CA 1
ATOM 1579 C C . ASP A 1 185 ? 10.118 14.134 0.559 1.00 90.44 185 ASP A C 1
ATOM 1581 O O . ASP A 1 185 ? 9.058 14.193 -0.075 1.00 90.44 185 ASP A O 1
ATOM 1585 N N . GLU A 1 186 ? 11.305 14.196 -0.050 1.00 88.69 186 GLU A N 1
ATOM 1586 C CA . GLU A 1 186 ? 11.473 14.322 -1.501 1.00 88.69 186 GLU A CA 1
ATOM 1587 C C . GLU A 1 186 ? 10.824 13.169 -2.274 1.00 88.69 186 GLU A C 1
ATOM 1589 O O . GLU A 1 186 ? 10.416 13.372 -3.411 1.00 88.69 186 GLU A O 1
ATOM 1594 N N . TYR A 1 187 ? 10.641 11.985 -1.680 1.00 87.81 187 TYR A N 1
ATOM 1595 C CA . TYR A 1 187 ? 9.985 10.873 -2.370 1.00 87.81 187 TYR A CA 1
ATOM 1596 C C . TYR A 1 187 ? 8.544 11.214 -2.769 1.00 87.81 187 TYR A C 1
ATOM 1598 O O . TYR A 1 187 ? 8.052 10.704 -3.771 1.00 87.81 187 TYR A O 1
ATOM 1606 N N . LEU A 1 188 ? 7.862 12.107 -2.047 1.00 87.06 188 LEU A N 1
ATOM 1607 C CA . LEU A 1 188 ? 6.513 12.545 -2.412 1.00 87.06 188 LEU A CA 1
ATOM 1608 C C . LEU A 1 188 ? 6.489 13.601 -3.525 1.00 87.06 188 LEU A C 1
ATOM 1610 O O . LEU A 1 188 ? 5.450 13.754 -4.159 1.00 87.06 188 LEU A O 1
ATOM 1614 N N . THR A 1 189 ? 7.584 14.338 -3.753 1.00 86.94 189 THR A N 1
ATOM 1615 C CA . THR A 1 189 ? 7.554 15.620 -4.492 1.00 86.94 189 THR A CA 1
ATOM 1616 C C . THR A 1 189 ? 8.630 15.800 -5.562 1.00 86.94 189 THR A C 1
ATOM 1618 O O . THR A 1 189 ? 8.521 16.724 -6.367 1.00 86.94 189 THR A O 1
ATOM 1621 N N . SER A 1 190 ? 9.660 14.952 -5.592 1.00 84.69 190 SER A N 1
ATOM 1622 C CA . SER A 1 190 ? 10.862 15.143 -6.414 1.00 84.69 190 SER A CA 1
ATOM 1623 C C . SER A 1 190 ? 10.609 15.102 -7.918 1.00 84.69 190 SER A C 1
ATOM 1625 O O . SER A 1 190 ? 11.373 15.690 -8.684 1.00 84.69 190 SER A O 1
ATOM 1627 N N . GLU A 1 191 ? 9.549 14.425 -8.354 1.00 88.56 191 GLU A N 1
ATOM 1628 C CA . GLU A 1 191 ? 9.254 14.212 -9.763 1.00 88.56 191 GLU A CA 1
ATOM 1629 C C . GLU A 1 191 ? 7.751 14.280 -10.065 1.00 88.56 191 GLU A C 1
ATOM 1631 O O . GLU A 1 191 ? 6.919 14.081 -9.174 1.00 88.56 191 GLU A O 1
ATOM 1636 N N . PRO A 1 192 ? 7.374 14.566 -11.326 1.00 92.31 192 PRO A N 1
ATOM 1637 C CA . PRO A 1 192 ? 5.988 14.471 -11.755 1.00 92.31 192 PRO A CA 1
ATOM 1638 C C . PRO A 1 192 ? 5.459 13.045 -11.602 1.00 92.31 192 PRO A C 1
ATOM 1640 O O . PRO A 1 192 ? 6.046 12.110 -12.144 1.00 92.31 192 PRO A O 1
ATOM 1643 N N . ILE A 1 193 ? 4.322 12.883 -10.924 1.00 92.75 193 ILE A N 1
ATOM 1644 C CA . ILE A 1 193 ? 3.681 11.576 -10.695 1.00 92.75 193 ILE A CA 1
ATOM 1645 C C . ILE A 1 193 ? 2.176 11.619 -10.962 1.00 92.75 193 ILE A C 1
ATOM 1647 O O . ILE A 1 193 ? 1.536 12.676 -10.866 1.00 92.75 193 ILE A O 1
ATOM 1651 N N . SER A 1 194 ? 1.603 10.461 -11.291 1.00 94.19 194 SER A N 1
ATOM 1652 C CA . SER A 1 194 ? 0.155 10.309 -11.458 1.00 94.19 194 SER A CA 1
ATOM 1653 C C . SER A 1 194 ? -0.572 10.391 -10.111 1.00 94.19 194 SER A C 1
ATOM 1655 O O . SER A 1 194 ? 0.038 10.321 -9.043 1.00 94.19 194 SER A O 1
ATOM 1657 N N . ASP A 1 195 ? -1.899 10.508 -10.136 1.00 94.62 195 ASP A N 1
ATOM 1658 C CA . ASP A 1 195 ? -2.695 10.511 -8.904 1.00 94.62 195 ASP A CA 1
ATOM 1659 C C . ASP A 1 195 ? -2.653 9.156 -8.170 1.00 94.62 195 ASP A C 1
ATOM 1661 O O . ASP A 1 195 ? -2.573 9.123 -6.942 1.00 94.62 195 ASP A O 1
ATOM 1665 N N . ARG A 1 196 ? -2.641 8.023 -8.889 1.00 92.50 196 ARG A N 1
ATOM 1666 C CA . ARG A 1 196 ? -2.543 6.690 -8.260 1.00 92.50 196 ARG A CA 1
ATOM 1667 C C . ARG A 1 196 ? -1.184 6.442 -7.625 1.00 92.50 196 ARG A C 1
ATOM 1669 O O . ARG A 1 196 ? -1.100 5.816 -6.566 1.00 92.50 196 ARG A O 1
ATOM 1676 N N . GLU A 1 197 ? -0.126 6.917 -8.265 1.00 91.88 197 GLU A N 1
ATOM 1677 C CA . GLU A 1 197 ? 1.209 6.851 -7.695 1.00 91.88 197 GLU A CA 1
ATOM 1678 C C . GLU A 1 197 ? 1.334 7.769 -6.478 1.00 91.88 197 GLU A C 1
ATOM 1680 O O . GLU A 1 197 ? 1.777 7.307 -5.431 1.00 91.88 197 GLU A O 1
ATOM 1685 N N . MET A 1 198 ? 0.847 9.012 -6.557 1.00 93.44 198 MET A N 1
ATOM 1686 C CA . MET A 1 198 ? 0.806 9.938 -5.418 1.00 93.44 198 MET A CA 1
ATOM 1687 C C . MET A 1 198 ? 0.117 9.312 -4.201 1.00 93.44 198 MET A C 1
ATOM 1689 O O . MET A 1 198 ? 0.655 9.369 -3.096 1.00 93.44 198 MET A O 1
ATOM 1693 N N . LEU A 1 199 ? -1.032 8.655 -4.394 1.00 93.56 199 LEU A N 1
ATOM 1694 C CA . LEU A 1 199 ? -1.707 7.915 -3.325 1.00 93.56 199 LEU A CA 1
ATOM 1695 C C . LEU A 1 199 ? -0.862 6.754 -2.795 1.00 93.56 199 LEU A C 1
ATOM 1697 O O . LEU A 1 199 ? -0.753 6.578 -1.586 1.00 93.56 199 LEU A O 1
ATOM 1701 N N . SER A 1 200 ? -0.228 5.980 -3.675 1.00 90.12 200 SER A N 1
ATOM 1702 C CA . SER A 1 200 ? 0.624 4.859 -3.264 1.00 90.12 200 SER A CA 1
ATOM 1703 C C . SER A 1 200 ? 1.819 5.329 -2.433 1.00 90.12 200 SER A C 1
ATOM 1705 O O . SER A 1 200 ? 2.090 4.752 -1.380 1.00 90.12 200 SER A O 1
ATOM 1707 N N . ARG A 1 201 ? 2.482 6.420 -2.841 1.00 90.06 201 ARG A N 1
ATOM 1708 C CA . ARG A 1 201 ? 3.565 7.044 -2.071 1.00 90.06 201 ARG A CA 1
ATOM 1709 C C . ARG A 1 201 ? 3.044 7.592 -0.740 1.00 90.06 201 ARG A C 1
ATOM 1711 O O . ARG A 1 201 ? 3.636 7.303 0.301 1.00 90.06 201 ARG A O 1
ATOM 1718 N N . LEU A 1 202 ? 1.888 8.260 -0.730 1.00 93.00 202 LEU A N 1
ATOM 1719 C CA . LEU A 1 202 ? 1.242 8.721 0.503 1.00 93.00 202 LEU A CA 1
ATOM 1720 C C . LEU A 1 202 ? 1.003 7.566 1.482 1.00 93.00 202 LEU A C 1
ATOM 1722 O O . LEU A 1 202 ? 1.371 7.668 2.643 1.00 93.00 202 LEU A O 1
ATOM 1726 N N . TYR A 1 203 ? 0.434 6.449 1.036 1.00 91.12 203 TYR A N 1
ATOM 1727 C CA . TYR A 1 203 ? 0.136 5.295 1.894 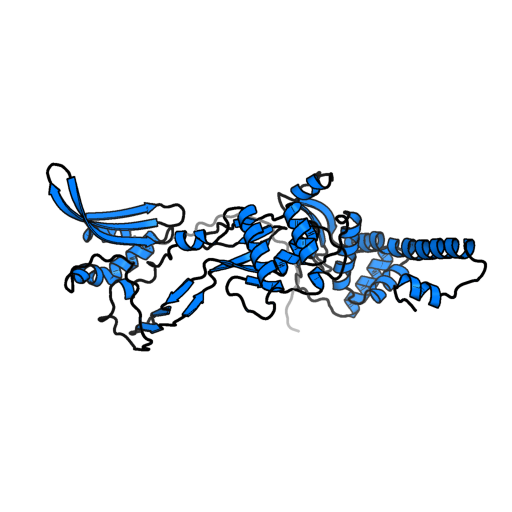1.00 91.12 203 TYR A CA 1
ATOM 1728 C C . TYR A 1 203 ? 1.386 4.647 2.507 1.00 91.12 203 TYR A C 1
ATOM 1730 O O . TYR A 1 203 ? 1.288 3.975 3.534 1.00 91.12 203 TYR A O 1
ATOM 1738 N N . THR A 1 204 ? 2.554 4.815 1.878 1.00 87.69 204 THR A N 1
ATOM 1739 C CA . THR A 1 204 ? 3.838 4.370 2.443 1.00 87.69 204 THR A CA 1
ATOM 1740 C C . THR A 1 204 ? 4.419 5.349 3.459 1.00 87.69 204 THR A C 1
ATOM 1742 O O . THR A 1 204 ? 5.155 4.919 4.342 1.00 87.69 204 THR A O 1
ATOM 1745 N N . LYS A 1 205 ? 4.071 6.636 3.348 1.00 91.69 205 LYS A N 1
ATOM 1746 C CA . LYS A 1 205 ? 4.614 7.734 4.158 1.00 91.69 205 LYS A CA 1
ATOM 1747 C C . LYS A 1 205 ? 3.703 8.187 5.293 1.00 91.69 205 LYS A C 1
ATOM 1749 O O . LYS A 1 205 ? 4.187 8.752 6.265 1.00 91.69 205 LYS A O 1
ATOM 1754 N N . LEU A 1 206 ? 2.403 7.925 5.190 1.00 92.88 206 LEU A N 1
ATOM 1755 C CA . LEU A 1 206 ? 1.401 8.245 6.197 1.00 92.88 206 LEU A CA 1
ATOM 1756 C C . LEU A 1 206 ? 0.964 6.972 6.925 1.00 92.88 206 LEU A C 1
ATOM 1758 O O . LEU A 1 206 ? 0.239 6.130 6.383 1.00 92.88 206 LEU A O 1
ATOM 1762 N N . ARG A 1 207 ? 1.360 6.862 8.192 1.00 91.56 207 ARG A N 1
ATOM 1763 C CA . ARG A 1 207 ? 0.889 5.821 9.100 1.00 91.56 207 ARG A CA 1
ATOM 1764 C C . ARG A 1 207 ? -0.102 6.408 10.090 1.00 91.56 207 ARG A C 1
ATOM 1766 O O . ARG A 1 207 ? 0.256 7.203 10.942 1.00 91.56 207 ARG A O 1
ATOM 1773 N N . MET A 1 208 ? -1.348 5.972 10.005 1.00 92.19 208 MET A N 1
ATOM 1774 C CA . MET A 1 208 ? -2.432 6.379 10.894 1.00 92.19 208 MET A CA 1
ATOM 1775 C C . MET A 1 208 ? -2.645 5.327 11.975 1.00 92.19 208 MET A C 1
ATOM 1777 O O . MET A 1 208 ? -2.491 4.134 11.709 1.00 92.19 208 MET A O 1
ATOM 1781 N N . TYR A 1 209 ? -3.020 5.764 13.171 1.00 86.94 209 TYR A N 1
ATOM 1782 C CA . TYR A 1 209 ? -3.248 4.931 14.343 1.00 86.94 209 TYR A CA 1
ATOM 1783 C C . TYR A 1 209 ? -4.685 5.102 14.836 1.00 86.94 209 TYR A C 1
ATOM 1785 O O . TYR A 1 209 ? -5.162 6.220 15.010 1.00 86.94 209 TYR A O 1
ATOM 1793 N N . PHE A 1 210 ? -5.358 3.984 15.103 1.00 84.12 210 PHE A N 1
ATOM 1794 C CA . PHE A 1 210 ? -6.748 3.957 15.559 1.00 84.12 210 PHE A CA 1
ATOM 1795 C C . PHE A 1 210 ? -6.902 3.130 16.835 1.00 84.12 210 PHE A C 1
ATOM 1797 O O . PHE A 1 210 ? -6.035 2.319 17.193 1.00 84.12 210 PHE A O 1
ATOM 1804 N N . GLY A 1 211 ? -8.039 3.325 17.504 1.00 72.38 211 GLY A N 1
ATOM 1805 C CA . GLY A 1 211 ? -8.342 2.677 18.773 1.00 72.38 211 GLY A CA 1
ATOM 1806 C C . GLY A 1 211 ? -7.385 3.117 19.878 1.00 72.38 211 GLY A C 1
ATOM 1807 O O . GLY A 1 211 ? -6.856 2.276 20.608 1.00 72.38 211 GLY A O 1
ATOM 1808 N N . LEU A 1 212 ? -7.102 4.424 19.941 1.00 67.25 212 LEU A N 1
ATOM 1809 C CA . LEU A 1 212 ? -6.211 5.009 20.937 1.00 67.25 212 LEU A CA 1
ATOM 1810 C C . LEU A 1 212 ? -6.850 4.841 22.315 1.00 67.25 212 LEU A C 1
ATOM 1812 O O . LEU A 1 212 ? -7.849 5.476 22.640 1.00 67.25 212 LEU A O 1
ATOM 1816 N N . SER A 1 213 ? -6.274 3.960 23.129 1.00 59.41 213 SER A N 1
ATOM 1817 C CA . SER A 1 213 ? -6.717 3.754 24.504 1.00 59.41 213 SER A CA 1
ATOM 1818 C C . SER A 1 213 ? -5.620 4.158 25.464 1.00 59.41 213 SER A C 1
ATOM 1820 O O . SER A 1 213 ? -4.533 3.573 25.421 1.00 59.41 213 SER A O 1
ATOM 1822 N N . THR A 1 214 ? -5.918 5.086 26.367 1.00 50.06 214 THR A N 1
ATOM 1823 C CA . THR A 1 214 ? -5.106 5.318 27.560 1.00 50.06 214 THR A CA 1
ATOM 1824 C C . THR A 1 214 ? -5.172 4.058 28.406 1.00 50.06 214 THR A C 1
ATOM 1826 O O . THR A 1 214 ? -6.213 3.720 28.966 1.00 50.06 214 THR A O 1
ATOM 1829 N N . TYR A 1 215 ? -4.080 3.303 28.436 1.00 48.00 215 TYR A N 1
ATOM 1830 C CA . TYR A 1 215 ? -4.056 2.063 29.185 1.00 48.00 215 TYR A CA 1
ATOM 1831 C C . TYR A 1 215 ? -3.940 2.335 30.689 1.00 48.00 215 TYR A C 1
ATOM 1833 O O . TYR A 1 215 ? -3.197 3.223 31.126 1.00 48.00 215 TYR A O 1
ATOM 1841 N N . VAL A 1 216 ? -4.646 1.521 31.472 1.00 43.38 216 VAL A N 1
ATOM 1842 C CA . VAL A 1 216 ? -4.437 1.356 32.909 1.00 43.38 216 VAL A CA 1
ATOM 1843 C C . VAL A 1 216 ? -4.318 -0.157 33.151 1.00 43.38 216 VAL A C 1
ATOM 1845 O O . VAL A 1 216 ? -5.268 -0.878 32.883 1.00 43.38 216 VAL A O 1
ATOM 1848 N N . GLU A 1 217 ? -3.145 -0.604 33.628 1.00 42.25 217 GLU A N 1
ATOM 1849 C CA . GLU A 1 217 ? -2.791 -1.947 34.169 1.00 42.25 217 GLU A CA 1
ATOM 1850 C C . GLU A 1 217 ? -2.285 -3.076 33.259 1.00 42.25 217 GLU A C 1
ATOM 1852 O O . GLU A 1 217 ? -3.062 -3.844 32.704 1.00 42.25 217 GLU A O 1
ATOM 1857 N N . ASP A 1 218 ? -0.963 -3.314 33.224 1.00 39.91 218 ASP A N 1
ATOM 1858 C CA . ASP A 1 218 ? -0.411 -4.597 32.757 1.00 39.91 218 ASP A CA 1
ATOM 1859 C C . ASP A 1 218 ? -0.283 -5.520 33.986 1.00 39.91 218 ASP A C 1
ATOM 1861 O O . ASP A 1 218 ? 0.440 -5.233 34.944 1.00 39.91 218 ASP A O 1
ATOM 1865 N N . ARG A 1 219 ? -1.000 -6.645 33.998 1.00 47.06 219 ARG A N 1
ATOM 1866 C CA . ARG A 1 219 ? -0.947 -7.618 35.100 1.00 47.06 219 ARG A CA 1
ATOM 1867 C C . ARG A 1 219 ? -0.121 -8.821 34.664 1.00 47.06 219 ARG A C 1
ATOM 1869 O O . ARG A 1 219 ? -0.452 -9.464 33.673 1.00 47.06 219 ARG A O 1
ATOM 1876 N N . TYR A 1 220 ? 0.948 -9.135 35.394 1.00 41.84 220 TYR A N 1
ATOM 1877 C CA . TYR A 1 220 ? 1.776 -10.308 35.118 1.00 41.84 220 TYR A CA 1
ATOM 1878 C C . TYR A 1 220 ? 1.526 -11.387 36.177 1.00 41.84 220 TYR A C 1
ATOM 1880 O O . TYR A 1 220 ? 1.784 -11.200 37.370 1.00 41.84 220 TYR A O 1
ATOM 1888 N N . THR A 1 221 ? 1.044 -12.545 35.727 1.00 41.34 221 THR A N 1
ATOM 1889 C CA . THR A 1 221 ? 1.051 -13.792 36.499 1.00 41.34 221 THR A CA 1
ATOM 1890 C C . THR A 1 221 ? 2.399 -14.480 36.349 1.00 41.34 221 THR A C 1
ATOM 1892 O O . THR A 1 221 ? 2.724 -14.954 35.261 1.00 41.34 221 THR A O 1
ATOM 1895 N N . ASP A 1 222 ? 3.158 -14.586 37.439 1.00 40.28 222 ASP A N 1
ATOM 1896 C CA . ASP A 1 222 ? 4.271 -15.528 37.504 1.00 40.28 222 ASP A CA 1
ATOM 1897 C C . ASP A 1 222 ? 3.704 -16.915 37.841 1.00 40.28 222 ASP A C 1
ATOM 1899 O O . ASP A 1 222 ? 2.905 -17.068 38.767 1.00 40.28 222 ASP A O 1
ATOM 1903 N N . TYR A 1 223 ? 4.117 -17.947 37.101 1.00 39.34 223 TYR A N 1
ATOM 1904 C CA . TYR A 1 223 ? 3.657 -19.334 37.294 1.00 39.34 223 TYR A CA 1
ATOM 1905 C C . TYR A 1 223 ? 4.054 -19.935 38.660 1.00 39.34 223 TYR A C 1
ATOM 1907 O O . TYR A 1 223 ? 3.649 -21.050 38.986 1.00 39.34 223 TYR A O 1
ATOM 1915 N N . PHE A 1 224 ? 4.819 -19.199 39.471 1.00 40.31 224 PHE A N 1
ATOM 1916 C CA . PHE A 1 224 ? 5.333 -19.626 40.765 1.00 40.31 224 PHE A CA 1
ATOM 1917 C C . PHE A 1 224 ? 5.020 -18.576 41.851 1.00 40.31 224 PHE A C 1
ATOM 1919 O O . PHE A 1 224 ? 5.752 -17.610 42.040 1.00 40.31 224 PHE A O 1
ATOM 1926 N N . ASP A 1 225 ? 3.919 -18.793 42.577 1.00 39.53 225 ASP A N 1
ATOM 1927 C CA . ASP A 1 225 ? 3.607 -18.228 43.906 1.00 39.53 225 ASP A CA 1
ATOM 1928 C C . ASP A 1 225 ? 3.596 -16.691 44.095 1.00 39.53 225 ASP A C 1
ATOM 1930 O O . ASP A 1 225 ? 3.676 -16.197 45.224 1.00 39.53 225 ASP A O 1
ATOM 1934 N N . GLY A 1 226 ? 3.396 -15.895 43.040 1.00 45.16 226 GLY A N 1
ATOM 1935 C CA . GLY A 1 226 ? 3.178 -14.455 43.202 1.00 45.16 226 GLY A CA 1
ATOM 1936 C C . GLY A 1 226 ? 2.551 -13.769 41.995 1.00 45.16 226 GLY A C 1
ATOM 1937 O O . GLY A 1 226 ? 2.914 -14.042 40.855 1.00 45.16 226 GLY A O 1
ATOM 1938 N N . PHE A 1 227 ? 1.629 -12.842 42.259 1.00 46.94 227 PHE A N 1
ATOM 1939 C CA . PHE A 1 227 ? 1.132 -11.905 41.256 1.00 46.94 227 PHE A CA 1
ATOM 1940 C C . PHE A 1 227 ? 1.976 -10.631 41.304 1.00 46.94 227 PHE A C 1
ATOM 1942 O O . PHE A 1 227 ? 2.187 -10.055 42.378 1.00 46.94 227 PHE A O 1
ATOM 1949 N N . SER A 1 228 ? 2.451 -10.194 40.140 1.00 42.91 228 SER A N 1
ATOM 1950 C CA . SER A 1 228 ? 3.090 -8.892 39.975 1.00 42.91 228 SER A CA 1
ATOM 1951 C C . SER A 1 228 ? 2.104 -7.975 39.258 1.00 42.91 228 SER A C 1
ATOM 1953 O O . SER A 1 228 ? 1.887 -8.096 38.052 1.00 42.91 228 SER A O 1
ATOM 1955 N N . LEU A 1 229 ? 1.477 -7.071 40.011 1.00 44.03 229 LEU A N 1
ATOM 1956 C CA . LEU A 1 229 ? 0.662 -6.003 39.438 1.00 44.03 229 LEU A CA 1
ATOM 1957 C C . LEU A 1 229 ? 1.611 -4.897 38.957 1.00 44.03 229 LEU A C 1
ATOM 1959 O O . LEU A 1 229 ? 2.293 -4.287 39.780 1.00 44.03 229 LEU A O 1
ATOM 1963 N N . ILE A 1 230 ? 1.680 -4.651 37.647 1.00 43.31 230 ILE A N 1
ATOM 1964 C CA . ILE A 1 230 ? 2.405 -3.504 37.091 1.00 43.31 230 ILE A CA 1
ATOM 1965 C C . ILE A 1 230 ? 1.371 -2.513 36.546 1.00 43.31 230 ILE A C 1
ATOM 1967 O O . ILE A 1 230 ? 0.950 -2.536 35.391 1.00 43.31 230 ILE A O 1
ATOM 1971 N N . THR A 1 231 ? 0.955 -1.586 37.402 1.00 43.00 231 THR A N 1
ATOM 1972 C CA . THR A 1 231 ? 0.133 -0.433 37.019 1.00 43.00 231 THR A CA 1
ATOM 1973 C C . THR A 1 231 ? 0.996 0.570 36.239 1.00 43.00 231 THR A C 1
ATOM 1975 O O . THR A 1 231 ? 1.491 1.562 36.782 1.00 43.00 231 THR A O 1
ATOM 1978 N N . ASN A 1 232 ? 1.208 0.332 34.943 1.00 38.84 232 ASN A N 1
ATOM 1979 C CA . ASN A 1 232 ? 1.748 1.366 34.063 1.00 38.84 232 ASN A CA 1
ATOM 1980 C C . ASN A 1 232 ? 0.633 2.368 33.749 1.00 38.84 232 ASN A C 1
ATOM 1982 O O . ASN A 1 232 ? -0.350 2.049 33.085 1.00 38.84 232 ASN A O 1
ATOM 1986 N N . LYS A 1 233 ? 0.776 3.581 34.288 1.00 38.88 233 LYS A N 1
ATOM 1987 C CA . LYS A 1 233 ? -0.101 4.714 33.993 1.00 38.88 233 LYS A CA 1
ATOM 1988 C C . LYS A 1 233 ? 0.308 5.316 32.647 1.00 38.88 233 LYS A C 1
ATOM 1990 O O . LYS A 1 233 ? 1.445 5.766 32.532 1.00 38.88 233 LYS A O 1
ATOM 1995 N N . GLY A 1 234 ? -0.638 5.425 31.715 1.00 45.47 234 GLY A N 1
ATOM 1996 C CA . GLY A 1 234 ? -0.654 6.530 30.753 1.00 45.47 234 GLY A CA 1
ATOM 1997 C C . GLY A 1 234 ? 0.068 6.340 29.421 1.00 45.47 234 GLY A C 1
ATOM 1998 O O . GLY A 1 234 ? 0.298 7.340 28.753 1.00 45.47 234 GLY A O 1
ATOM 1999 N N . GLU A 1 235 ? 0.397 5.118 29.001 1.00 44.81 235 GLU A N 1
ATOM 2000 C CA . GLU A 1 235 ? 0.789 4.898 27.603 1.00 44.81 235 GLU A CA 1
ATOM 2001 C C . GLU A 1 235 ? -0.462 4.668 26.749 1.00 44.81 235 GLU A C 1
ATOM 2003 O O . GLU A 1 235 ? -1.239 3.733 26.979 1.00 44.81 235 GLU A O 1
ATOM 2008 N N . THR A 1 236 ? -0.676 5.546 25.769 1.00 52.88 236 THR A N 1
ATOM 2009 C CA . THR A 1 236 ? -1.688 5.356 24.731 1.00 52.88 236 THR A CA 1
ATOM 2010 C C . THR A 1 236 ? -1.279 4.150 23.889 1.00 52.88 236 THR A C 1
ATOM 2012 O O . THR A 1 236 ? -0.353 4.226 23.081 1.00 52.88 236 THR A O 1
ATOM 2015 N N . LYS A 1 237 ? -1.952 3.008 24.067 1.00 59.47 237 LYS A N 1
ATOM 2016 C CA . LYS A 1 237 ? -1.723 1.849 23.194 1.00 59.47 237 LYS A CA 1
ATOM 2017 C C . LYS A 1 237 ? -2.374 2.122 21.839 1.00 59.47 237 LYS A C 1
ATOM 2019 O O . LYS A 1 237 ? -3.588 2.297 21.744 1.00 59.47 237 LYS A O 1
ATOM 2024 N N . LYS A 1 238 ? -1.542 2.128 20.796 1.00 68.69 238 LYS A N 1
ATOM 2025 C CA . LYS A 1 238 ? -1.938 2.145 19.382 1.00 68.69 238 LYS A CA 1
ATOM 2026 C C . LYS A 1 238 ? -2.383 0.731 19.008 1.00 68.69 238 LYS A C 1
ATOM 2028 O O . LYS A 1 238 ? -1.570 -0.191 19.053 1.00 68.69 238 LYS A O 1
ATOM 2033 N N . ARG A 1 239 ? -3.669 0.535 18.709 1.00 68.44 239 ARG A N 1
ATOM 2034 C CA . ARG A 1 239 ? -4.234 -0.814 18.507 1.00 68.44 239 ARG A CA 1
ATOM 2035 C C . ARG A 1 239 ? -4.267 -1.224 17.051 1.00 68.44 239 ARG A C 1
ATOM 2037 O O . ARG A 1 239 ? -3.850 -2.329 16.716 1.00 68.44 239 ARG A O 1
ATOM 2044 N N . PHE A 1 240 ? -4.737 -0.324 16.199 1.00 81.44 240 PHE A N 1
ATOM 2045 C CA . PHE A 1 240 ? -4.785 -0.542 14.762 1.00 81.44 240 PHE A CA 1
ATOM 2046 C C . PHE A 1 240 ? -3.902 0.482 14.078 1.00 81.44 240 PHE A C 1
ATOM 2048 O O . PHE A 1 240 ? -3.821 1.629 14.517 1.00 81.44 240 PHE A O 1
ATOM 2055 N N . TYR A 1 241 ? -3.255 0.073 12.996 1.00 85.81 241 TYR A N 1
ATOM 2056 C CA . TYR A 1 241 ? -2.486 0.982 12.165 1.00 85.81 241 TYR A CA 1
ATOM 2057 C C . TYR A 1 241 ? -2.815 0.772 10.696 1.00 85.81 241 TYR A C 1
ATOM 2059 O O . TYR A 1 241 ? -3.116 -0.346 10.258 1.00 85.81 241 TYR A O 1
ATOM 2067 N N . SER A 1 242 ? -2.761 1.863 9.938 1.00 90.50 242 SER A N 1
ATOM 2068 C CA . SER A 1 242 ? -2.840 1.793 8.491 1.00 90.50 242 SER A CA 1
ATOM 2069 C C . SER A 1 242 ? -1.525 1.280 7.907 1.00 90.50 242 SER A C 1
ATOM 2071 O O . SER A 1 242 ? -0.423 1.584 8.373 1.00 90.50 242 SER A O 1
ATOM 2073 N N . SER A 1 243 ? -1.644 0.481 6.858 1.00 87.81 243 SER A N 1
ATOM 2074 C CA . SER A 1 243 ? -0.527 0.060 6.021 1.00 87.81 243 SER A CA 1
ATOM 2075 C C . SER A 1 243 ? -0.947 0.049 4.560 1.00 87.81 243 SER A C 1
ATOM 2077 O O . SER A 1 243 ? -2.127 -0.067 4.237 1.00 87.81 243 SER A O 1
ATOM 2079 N N . TYR A 1 244 ? 0.027 0.171 3.670 1.00 86.50 244 TYR A N 1
ATOM 2080 C CA . TYR A 1 244 ? -0.195 0.010 2.244 1.00 86.50 244 TYR A CA 1
ATOM 2081 C C . TYR A 1 244 ? -0.510 -1.461 1.906 1.00 86.50 244 TYR A C 1
ATOM 2083 O O . TYR A 1 244 ? 0.213 -2.367 2.326 1.00 86.50 244 TYR A O 1
ATOM 2091 N N . TYR A 1 245 ? -1.548 -1.707 1.102 1.00 83.69 245 TYR A N 1
ATOM 2092 C CA . TYR A 1 245 ? -1.843 -3.022 0.530 1.00 83.69 245 TYR A CA 1
ATOM 2093 C C . TYR A 1 245 ? -2.498 -2.893 -0.848 1.00 83.69 245 TYR A C 1
ATOM 2095 O O . TYR A 1 245 ? -3.636 -2.446 -0.951 1.00 83.69 245 TYR A O 1
ATOM 2103 N N . GLY A 1 246 ? -1.806 -3.323 -1.908 1.00 75.88 246 GLY A N 1
ATOM 2104 C CA . GLY A 1 246 ? -2.398 -3.470 -3.247 1.00 75.88 246 GLY A CA 1
ATOM 2105 C C . GLY A 1 246 ? -3.098 -2.209 -3.767 1.00 75.88 246 GLY A C 1
ATOM 2106 O O . GLY A 1 246 ? -4.250 -2.280 -4.178 1.00 75.88 246 GLY A O 1
ATOM 2107 N N . ALA A 1 247 ? -2.416 -1.062 -3.708 1.00 82.19 247 ALA A N 1
ATOM 2108 C CA . ALA A 1 247 ? -2.930 0.267 -4.062 1.00 82.19 247 ALA A CA 1
ATOM 2109 C C . ALA A 1 247 ? -4.100 0.783 -3.202 1.00 82.19 247 ALA A C 1
ATOM 2111 O O . ALA A 1 247 ? -4.797 1.714 -3.598 1.00 82.19 247 ALA A O 1
ATOM 2112 N N . ARG A 1 248 ? -4.300 0.208 -2.012 1.00 88.94 248 ARG A N 1
ATOM 2113 C CA . ARG A 1 248 ? -5.298 0.628 -1.023 1.00 88.94 248 ARG A CA 1
ATOM 2114 C C . ARG A 1 248 ? -4.650 0.794 0.349 1.00 88.94 248 ARG A C 1
ATOM 2116 O O . ARG A 1 248 ? -3.597 0.215 0.632 1.00 88.94 248 ARG A O 1
ATOM 2123 N N . LEU A 1 249 ? -5.304 1.545 1.229 1.00 91.06 249 LEU A N 1
ATOM 2124 C CA . LEU A 1 249 ? -4.979 1.546 2.654 1.00 91.06 249 LEU A CA 1
ATOM 2125 C C . LEU A 1 249 ? -5.650 0.358 3.326 1.00 91.06 249 LEU A C 1
ATOM 2127 O O . LEU A 1 249 ? -6.859 0.179 3.217 1.00 91.06 249 LEU A O 1
ATOM 2131 N N . LYS A 1 250 ? -4.869 -0.429 4.057 1.00 91.62 250 LYS A N 1
ATOM 2132 C CA . LYS A 1 250 ? -5.332 -1.538 4.882 1.00 91.62 250 LYS A CA 1
ATOM 2133 C C . LYS A 1 250 ? -5.249 -1.161 6.352 1.00 91.62 250 LYS A C 1
ATOM 2135 O O . LYS A 1 250 ? -4.174 -0.814 6.837 1.00 91.62 250 LYS A O 1
ATOM 2140 N N . VAL A 1 251 ? -6.346 -1.337 7.078 1.00 89.94 251 VAL A N 1
ATOM 2141 C CA . VAL A 1 251 ? -6.363 -1.329 8.545 1.00 89.94 251 VAL A CA 1
ATOM 2142 C C . VAL A 1 251 ? -6.579 -2.764 9.013 1.00 89.94 251 VAL A C 1
ATOM 2144 O O . VAL A 1 251 ? -7.620 -3.364 8.743 1.00 89.94 251 VAL A O 1
ATOM 2147 N N . THR A 1 252 ? -5.565 -3.342 9.662 1.00 82.06 252 THR A N 1
ATOM 2148 C CA . THR A 1 252 ? -5.626 -4.727 10.162 1.00 82.06 252 THR A CA 1
ATOM 2149 C C . THR A 1 252 ? -6.285 -4.742 11.540 1.00 82.06 252 THR A C 1
ATOM 2151 O O . THR A 1 252 ? -5.794 -4.082 12.453 1.00 82.06 252 THR A O 1
ATOM 2154 N N . LEU A 1 253 ? -7.384 -5.488 11.681 1.00 77.44 253 LEU A N 1
ATOM 2155 C CA . LEU A 1 253 ? -8.117 -5.681 12.939 1.00 77.44 253 LEU A CA 1
ATOM 2156 C C . LEU A 1 253 ? -7.788 -7.061 13.553 1.00 77.44 253 LEU A C 1
ATOM 2158 O O . LEU A 1 253 ? -7.240 -7.923 12.867 1.00 77.44 253 LEU A O 1
ATOM 2162 N N . TYR A 1 254 ? -8.105 -7.274 14.837 1.00 62.72 254 TYR A N 1
ATOM 2163 C CA . TYR A 1 254 ? -7.692 -8.467 15.602 1.00 62.72 254 TYR A CA 1
ATOM 2164 C C . TYR A 1 254 ? -8.271 -9.806 15.096 1.00 62.72 254 TYR A C 1
ATOM 2166 O O . TYR A 1 254 ? -7.584 -10.817 15.211 1.00 62.72 254 TYR A O 1
ATOM 2174 N N . ASP A 1 255 ? -9.466 -9.811 14.496 1.00 56.38 255 ASP A N 1
ATOM 2175 C CA . ASP A 1 255 ? -10.190 -11.035 14.098 1.00 56.38 255 ASP A CA 1
ATOM 2176 C C . ASP A 1 255 ? -10.235 -11.223 12.568 1.00 56.38 255 ASP A C 1
ATOM 2178 O O . ASP A 1 255 ? -11.284 -11.478 11.981 1.00 56.38 255 ASP A O 1
ATOM 2182 N N . GLU A 1 256 ? -9.100 -11.012 11.896 1.00 54.25 256 GLU A N 1
ATOM 2183 C CA . GLU A 1 256 ? -8.887 -11.213 10.445 1.00 54.25 256 GLU A CA 1
ATOM 2184 C C . GLU A 1 256 ? -9.721 -10.333 9.486 1.00 54.25 256 GLU A C 1
ATOM 2186 O O . GLU A 1 256 ? -9.410 -10.249 8.294 1.00 54.25 256 GLU A O 1
ATOM 2191 N N . LYS A 1 257 ? -10.704 -9.570 9.975 1.00 70.12 257 LYS A N 1
ATOM 2192 C CA . LYS A 1 257 ? -11.425 -8.558 9.187 1.00 70.12 257 LYS A CA 1
ATOM 2193 C C . LYS A 1 257 ? -10.534 -7.338 8.947 1.00 70.12 257 LYS A C 1
ATOM 2195 O O . LYS A 1 257 ? -10.543 -6.380 9.707 1.00 70.12 257 LYS A O 1
ATOM 2200 N N . SER A 1 258 ? -9.735 -7.354 7.888 1.00 85.06 258 SER A N 1
ATOM 2201 C CA . SER A 1 258 ? -9.045 -6.139 7.442 1.00 85.06 258 SER A CA 1
ATOM 2202 C C . SER A 1 258 ? -10.033 -5.208 6.739 1.00 85.06 258 SER A C 1
ATOM 2204 O O . SER A 1 258 ? -10.810 -5.665 5.902 1.00 85.06 258 SER A O 1
ATOM 2206 N N . LYS A 1 259 ? -9.992 -3.909 7.044 1.00 88.94 259 LYS A N 1
ATOM 2207 C CA . LYS A 1 259 ? -10.694 -2.895 6.244 1.00 88.94 259 LYS A CA 1
ATOM 2208 C C . LYS A 1 259 ? -9.760 -2.358 5.166 1.00 88.94 259 LYS A C 1
ATOM 2210 O O . LYS A 1 259 ? -8.579 -2.135 5.438 1.00 88.94 259 LYS A O 1
ATOM 2215 N N . PHE A 1 260 ? -10.297 -2.151 3.968 1.00 91.44 260 PHE A N 1
ATOM 2216 C CA . PHE A 1 260 ? -9.566 -1.621 2.821 1.00 91.44 260 PHE A CA 1
ATOM 2217 C C . PHE A 1 260 ? -10.230 -0.341 2.331 1.00 91.44 260 PHE A C 1
ATOM 2219 O O . PHE A 1 260 ? -11.446 -0.324 2.159 1.00 91.44 260 PHE A O 1
ATOM 2226 N N . TYR A 1 261 ? -9.426 0.686 2.073 1.00 94.19 261 TYR A N 1
ATOM 2227 C CA . TYR A 1 261 ? -9.890 1.983 1.594 1.00 94.19 261 TYR A CA 1
ATOM 2228 C C . TYR A 1 261 ? -9.165 2.350 0.304 1.00 94.19 261 TYR A C 1
ATOM 2230 O O . TYR A 1 261 ? -7.931 2.336 0.261 1.00 94.19 261 TYR A O 1
ATOM 2238 N N . ASP A 1 262 ? -9.930 2.681 -0.731 1.00 92.44 262 ASP A N 1
ATOM 2239 C CA . ASP A 1 262 ? -9.408 3.274 -1.962 1.00 92.44 262 ASP A CA 1
ATOM 2240 C C . ASP A 1 262 ? -9.709 4.775 -1.934 1.00 92.44 262 ASP A C 1
ATOM 2242 O O . ASP A 1 262 ? -10.870 5.176 -1.998 1.00 92.44 262 ASP A O 1
ATOM 2246 N N . LEU A 1 263 ? -8.668 5.601 -1.793 1.00 94.69 263 LEU A N 1
ATOM 2247 C CA . LEU A 1 263 ? -8.825 7.061 -1.723 1.00 94.69 263 LEU A CA 1
ATOM 2248 C C . LEU A 1 263 ? -8.747 7.730 -3.100 1.00 94.69 263 LEU A C 1
ATOM 2250 O O . LEU A 1 263 ? -8.536 8.940 -3.185 1.00 94.69 263 LEU A O 1
ATOM 2254 N N . TYR A 1 264 ? -8.855 6.960 -4.183 1.00 93.81 264 TYR A N 1
ATOM 2255 C CA . TYR A 1 264 ? -8.860 7.501 -5.533 1.00 93.81 264 TYR A CA 1
ATOM 2256 C C . TYR A 1 264 ? -10.187 8.176 -5.869 1.00 93.81 264 TYR A C 1
ATOM 2258 O O . TYR A 1 264 ? -11.064 7.621 -6.528 1.00 93.81 264 TYR A O 1
ATOM 2266 N N . ASP A 1 265 ? -10.289 9.416 -5.410 1.00 95.62 265 ASP A N 1
ATOM 2267 C CA . ASP A 1 265 ? -11.331 10.369 -5.749 1.00 95.62 265 ASP A CA 1
ATOM 2268 C C . ASP A 1 265 ? -10.708 11.618 -6.388 1.00 95.62 265 ASP A C 1
ATOM 2270 O O . ASP A 1 265 ? -9.639 12.078 -5.979 1.00 95.62 265 ASP A O 1
ATOM 2274 N N . LYS A 1 266 ? -11.372 12.180 -7.403 1.00 94.19 266 LYS A N 1
ATOM 2275 C CA . LYS A 1 266 ? -10.828 13.290 -8.197 1.00 94.19 266 LYS A CA 1
ATOM 2276 C C . LYS A 1 266 ? -10.665 14.569 -7.374 1.00 94.19 266 LYS A C 1
ATOM 2278 O O . LYS A 1 266 ? -9.663 15.268 -7.527 1.00 94.19 266 LYS A O 1
ATOM 2283 N N . GLU A 1 267 ? -11.634 14.890 -6.520 1.00 97.19 267 GLU A N 1
ATOM 2284 C CA . GLU A 1 267 ? -11.577 16.094 -5.688 1.00 97.19 267 GLU A CA 1
ATOM 2285 C C . GLU A 1 267 ? -10.529 15.936 -4.586 1.00 97.19 267 GLU A C 1
ATOM 2287 O O . GLU A 1 267 ? -9.742 16.851 -4.332 1.00 97.19 267 GLU A O 1
ATOM 2292 N N . PHE A 1 268 ? -10.469 14.755 -3.970 1.00 97.94 268 PHE A N 1
ATOM 2293 C CA . PHE A 1 268 ? -9.447 14.421 -2.987 1.00 97.94 268 PHE A CA 1
ATOM 2294 C C . PHE A 1 268 ? -8.034 14.474 -3.578 1.00 97.94 268 PHE A C 1
ATOM 2296 O O . PHE A 1 268 ? -7.166 15.123 -2.996 1.00 97.94 268 PHE A O 1
ATOM 2303 N N . CYS A 1 269 ? -7.801 13.858 -4.742 1.00 96.50 269 CYS A N 1
ATOM 2304 C CA . CYS A 1 269 ? -6.492 13.863 -5.397 1.00 96.50 269 CYS A CA 1
ATOM 2305 C C . CYS A 1 269 ? -6.067 15.278 -5.800 1.00 96.50 269 CYS A C 1
ATOM 2307 O O . CYS A 1 269 ? -4.922 15.654 -5.562 1.00 96.50 269 CYS A O 1
ATOM 2309 N N . SER A 1 270 ? -6.987 16.091 -6.332 1.00 97.00 270 SER A N 1
ATOM 2310 C CA . SER A 1 270 ? -6.703 17.494 -6.659 1.00 97.00 270 SER A CA 1
ATOM 2311 C C . SER A 1 270 ? -6.291 18.294 -5.421 1.00 97.00 270 SER A C 1
ATOM 2313 O O . SER A 1 270 ? -5.304 19.025 -5.463 1.00 97.00 270 SER A O 1
ATOM 2315 N N . TRP A 1 271 ? -7.021 18.137 -4.314 1.00 97.94 271 TRP A N 1
ATOM 2316 C CA . TRP A 1 271 ? -6.695 18.789 -3.045 1.00 97.94 271 TRP A CA 1
ATOM 2317 C C . TRP A 1 271 ? -5.335 18.334 -2.502 1.00 97.94 271 TRP A C 1
ATOM 2319 O O . TRP A 1 271 ? -4.519 19.159 -2.093 1.00 97.94 271 TRP A O 1
ATOM 2329 N N . LEU A 1 272 ? -5.073 17.024 -2.517 1.00 97.19 272 LEU A N 1
ATOM 2330 C CA . LEU A 1 272 ? -3.837 16.450 -1.992 1.00 97.19 272 LEU A CA 1
ATOM 2331 C C . LEU A 1 272 ? -2.631 16.932 -2.798 1.00 97.19 272 LEU A C 1
ATOM 2333 O O . LEU A 1 272 ? -1.616 17.315 -2.223 1.00 97.19 272 LEU A O 1
ATOM 2337 N N . ARG A 1 273 ? -2.767 16.966 -4.124 1.00 95.38 273 ARG A N 1
ATOM 2338 C CA . ARG A 1 273 ? -1.737 17.449 -5.040 1.00 95.38 273 ARG A CA 1
ATOM 2339 C C . ARG A 1 273 ? -1.368 18.902 -4.782 1.00 95.38 273 ARG A C 1
ATOM 2341 O O . ARG A 1 273 ? -0.184 19.226 -4.749 1.00 95.38 273 ARG A O 1
ATOM 2348 N N . GLU A 1 274 ? -2.367 19.758 -4.575 1.00 95.19 274 GLU A N 1
ATOM 2349 C CA . GLU A 1 274 ? -2.154 21.160 -4.207 1.00 95.19 274 GLU A CA 1
ATOM 2350 C C . GLU A 1 274 ? -1.447 21.271 -2.850 1.00 95.19 274 GLU A C 1
ATOM 2352 O O . GLU A 1 274 ? -0.477 22.013 -2.719 1.00 95.19 274 GLU A O 1
ATOM 2357 N N . LYS A 1 275 ? -1.882 20.491 -1.850 1.00 94.94 275 LYS A N 1
ATOM 2358 C CA . LYS A 1 275 ? -1.294 20.516 -0.503 1.00 94.94 275 LYS A CA 1
ATOM 2359 C C . LYS A 1 275 ? 0.143 20.023 -0.444 1.00 94.94 275 LYS A C 1
ATOM 2361 O O . LYS A 1 275 ? 0.942 20.611 0.276 1.00 94.94 275 LYS A O 1
ATOM 2366 N N . LEU A 1 276 ? 0.462 18.967 -1.183 1.00 92.88 276 LEU A N 1
ATOM 2367 C CA . LEU A 1 276 ? 1.807 18.402 -1.251 1.00 92.88 276 LEU A CA 1
ATOM 2368 C C . LEU A 1 276 ? 2.691 19.098 -2.301 1.00 92.88 276 LEU A C 1
ATOM 2370 O O . LEU A 1 276 ? 3.876 18.801 -2.378 1.00 92.88 276 LEU A O 1
ATOM 2374 N N . ASN A 1 277 ? 2.136 20.007 -3.113 1.00 91.50 277 ASN A N 1
ATOM 2375 C CA . ASN A 1 277 ? 2.822 20.663 -4.229 1.00 91.50 277 ASN A CA 1
ATOM 2376 C C . ASN A 1 277 ? 3.485 19.667 -5.207 1.00 91.50 277 ASN A C 1
ATOM 2378 O O . ASN A 1 277 ? 4.648 19.811 -5.584 1.00 91.50 277 ASN A O 1
ATOM 2382 N N . VAL A 1 278 ? 2.739 18.632 -5.608 1.00 91.62 278 VAL A N 1
ATOM 2383 C CA . VAL A 1 278 ? 3.261 17.535 -6.440 1.00 91.62 278 VAL A CA 1
ATOM 2384 C C . VAL A 1 278 ? 2.974 17.796 -7.922 1.00 91.62 278 VAL A C 1
ATOM 2386 O O . VAL A 1 278 ? 1.801 17.887 -8.308 1.00 91.62 278 VAL A O 1
ATOM 2389 N N . PRO A 1 279 ? 3.991 17.858 -8.799 1.00 90.06 279 PRO A N 1
ATOM 2390 C CA . PRO A 1 279 ? 3.757 18.012 -10.229 1.00 90.06 279 PRO A CA 1
ATOM 2391 C C . PRO A 1 279 ? 3.026 16.796 -10.819 1.00 90.06 279 PRO A C 1
ATOM 2393 O O . PRO A 1 279 ? 3.225 15.652 -10.408 1.00 90.06 279 PRO A O 1
ATOM 2396 N N . TYR A 1 280 ? 2.131 17.048 -11.774 1.00 92.56 280 TYR A N 1
ATOM 2397 C CA . TYR A 1 280 ? 1.335 16.000 -12.415 1.00 92.56 280 TYR A CA 1
ATOM 2398 C C . TYR A 1 280 ? 2.045 15.421 -13.640 1.00 92.56 280 TYR A C 1
ATOM 2400 O O . TYR A 1 280 ? 2.587 16.170 -14.456 1.00 92.56 280 TYR A O 1
ATOM 2408 N N . ARG A 1 281 ? 1.951 14.099 -13.807 1.00 93.62 281 ARG A N 1
ATOM 2409 C CA . ARG A 1 281 ? 2.117 13.425 -15.101 1.00 93.62 281 ARG A CA 1
ATOM 2410 C C . ARG A 1 281 ? 0.987 12.433 -15.343 1.00 93.62 281 ARG A C 1
ATOM 2412 O O . ARG A 1 281 ? 0.356 11.947 -14.405 1.00 93.62 281 ARG A O 1
ATOM 2419 N N . GLU A 1 282 ? 0.817 12.077 -16.608 1.00 92.94 282 GLU A N 1
ATOM 2420 C CA . GLU A 1 282 ? -0.041 10.966 -17.010 1.00 92.94 282 GLU A CA 1
ATOM 2421 C C . GLU A 1 282 ? 0.470 9.623 -16.447 1.00 92.94 282 GLU A C 1
ATOM 2423 O O . GLU A 1 282 ? 1.683 9.463 -16.261 1.00 92.94 282 GLU A O 1
ATOM 2428 N N . PRO A 1 283 ? -0.422 8.646 -16.192 1.00 92.88 283 PRO A N 1
ATOM 2429 C CA . PRO A 1 283 ? -0.059 7.293 -15.759 1.00 92.88 283 PRO A CA 1
ATOM 2430 C C . PRO A 1 283 ? 0.926 6.596 -16.705 1.00 92.88 283 PRO A C 1
ATOM 2432 O O . PRO A 1 283 ? 0.792 6.702 -17.926 1.00 92.88 283 PRO A O 1
ATOM 2435 N N . LEU A 1 284 ? 1.864 5.810 -16.160 1.00 91.12 284 LEU A N 1
ATOM 2436 C CA . LEU A 1 284 ? 2.880 5.120 -16.967 1.00 91.12 284 LEU A CA 1
ATOM 2437 C C . LEU A 1 284 ? 2.239 4.146 -17.953 1.00 91.12 284 LEU A C 1
ATOM 2439 O O . LEU A 1 284 ? 1.312 3.385 -17.627 1.00 91.12 284 LEU A O 1
ATOM 2443 N N . THR A 1 285 ? 2.778 4.122 -19.164 1.00 91.75 285 THR A N 1
ATOM 2444 C CA . THR A 1 285 ? 2.470 3.094 -20.154 1.00 91.75 285 THR A CA 1
ATOM 2445 C C . THR A 1 285 ? 3.085 1.753 -19.757 1.00 91.75 285 THR A C 1
ATOM 2447 O O . THR A 1 285 ? 4.090 1.693 -19.048 1.00 91.75 285 THR A O 1
ATOM 2450 N N . ASP A 1 286 ? 2.511 0.657 -20.259 1.00 91.56 286 ASP A N 1
ATOM 2451 C CA . ASP A 1 286 ? 3.030 -0.693 -20.009 1.00 91.56 286 ASP A CA 1
ATOM 2452 C C . ASP A 1 286 ? 4.518 -0.801 -20.427 1.00 91.56 286 ASP A C 1
ATOM 2454 O O . ASP A 1 286 ? 5.323 -1.424 -19.740 1.00 91.56 286 ASP A O 1
ATOM 2458 N N . ASN A 1 287 ? 4.919 -0.139 -21.521 1.00 91.38 287 ASN A N 1
ATOM 2459 C CA . ASN A 1 287 ? 6.303 -0.150 -22.007 1.00 91.38 287 ASN A CA 1
ATOM 2460 C C . ASN A 1 287 ? 7.280 0.608 -21.100 1.00 91.38 287 ASN A C 1
ATOM 2462 O O . ASN A 1 287 ? 8.409 0.144 -20.940 1.00 91.38 287 ASN A O 1
ATOM 2466 N N . GLU A 1 288 ? 6.881 1.753 -20.543 1.00 90.56 288 GLU A N 1
ATOM 2467 C CA . GLU A 1 288 ? 7.709 2.504 -19.587 1.00 90.56 288 GLU A CA 1
ATOM 2468 C C . GLU A 1 288 ? 7.951 1.662 -18.336 1.00 90.56 288 GLU A C 1
ATOM 2470 O O . GLU A 1 288 ? 9.102 1.404 -17.992 1.00 90.56 288 GLU A O 1
ATOM 2475 N N . VAL A 1 289 ? 6.891 1.082 -17.761 1.00 90.75 289 VAL A N 1
ATOM 2476 C CA . VAL A 1 289 ? 7.020 0.215 -16.579 1.00 90.75 289 VAL A CA 1
ATOM 2477 C C . VAL A 1 289 ? 7.888 -1.005 -16.855 1.00 90.75 289 VAL A C 1
ATOM 2479 O O . VAL A 1 289 ? 8.705 -1.372 -16.011 1.00 90.75 289 VAL A O 1
ATOM 2482 N N . ILE A 1 290 ? 7.762 -1.641 -18.025 1.00 91.56 290 ILE A N 1
ATOM 2483 C CA . ILE A 1 290 ? 8.627 -2.772 -18.390 1.00 91.56 290 ILE A CA 1
ATOM 2484 C C . ILE A 1 290 ? 10.096 -2.337 -18.448 1.00 91.56 290 ILE A C 1
ATOM 2486 O O . ILE A 1 290 ? 10.955 -3.052 -17.929 1.00 91.56 290 ILE A O 1
ATOM 2490 N N . LYS A 1 291 ? 10.399 -1.186 -19.061 1.00 90.25 291 LYS A N 1
ATOM 2491 C CA . LYS A 1 291 ? 11.772 -0.665 -19.147 1.00 90.25 291 LYS A CA 1
ATOM 2492 C C . LYS A 1 291 ? 12.336 -0.359 -17.762 1.00 90.25 291 LYS A C 1
ATOM 2494 O O . LYS A 1 291 ? 13.406 -0.871 -17.435 1.00 90.25 291 LYS A O 1
ATOM 2499 N N . ASP A 1 292 ? 11.602 0.390 -16.948 1.00 88.38 292 ASP A N 1
ATOM 2500 C CA . ASP A 1 292 ? 12.043 0.795 -15.612 1.00 88.38 292 ASP A CA 1
ATOM 2501 C C . ASP A 1 292 ? 12.218 -0.420 -14.697 1.00 88.38 292 ASP A C 1
ATOM 2503 O O . ASP A 1 292 ? 13.231 -0.548 -14.010 1.00 88.38 292 ASP A O 1
ATOM 2507 N N . SER A 1 293 ? 11.301 -1.390 -14.775 1.00 89.88 293 SER A N 1
ATOM 2508 C CA . SER A 1 293 ? 11.397 -2.648 -14.026 1.00 89.88 293 SER A CA 1
ATOM 2509 C C . SER A 1 293 ? 12.604 -3.484 -14.446 1.00 89.88 293 SER A C 1
ATOM 2511 O O . SER A 1 293 ? 13.266 -4.073 -13.595 1.00 89.88 293 SER A O 1
ATOM 2513 N N . LEU A 1 294 ? 12.912 -3.564 -15.746 1.00 90.88 294 LEU A N 1
ATOM 2514 C CA . LEU A 1 294 ? 14.090 -4.285 -16.239 1.00 90.88 294 LEU A CA 1
ATOM 2515 C C . LEU A 1 294 ? 15.393 -3.594 -15.824 1.00 90.88 294 LEU A C 1
ATOM 2517 O O . LEU A 1 294 ? 16.370 -4.287 -15.534 1.00 90.88 294 LEU A O 1
ATOM 2521 N N . LEU A 1 295 ? 15.406 -2.259 -15.779 1.00 89.44 295 LEU A N 1
ATOM 2522 C CA . LEU A 1 295 ? 16.543 -1.473 -15.310 1.00 89.44 295 LEU A CA 1
ATOM 2523 C C . LEU A 1 295 ? 16.738 -1.602 -13.792 1.00 89.44 295 LEU A C 1
ATOM 2525 O O . LEU A 1 295 ? 17.858 -1.825 -13.346 1.00 89.44 295 LEU A O 1
ATOM 2529 N N . ASP A 1 296 ? 15.681 -1.539 -12.976 1.00 87.06 296 ASP A N 1
ATOM 2530 C CA . ASP A 1 296 ? 15.810 -1.802 -11.533 1.00 87.06 296 ASP A CA 1
ATOM 2531 C C . ASP A 1 296 ? 16.246 -3.246 -11.265 1.00 87.06 296 ASP A C 1
ATOM 2533 O O . ASP A 1 296 ? 17.141 -3.518 -10.460 1.00 87.06 296 ASP A O 1
ATOM 2537 N N . PHE A 1 297 ? 15.672 -4.193 -12.005 1.00 87.38 297 PHE A N 1
ATOM 2538 C CA . PHE A 1 297 ? 16.046 -5.592 -11.897 1.00 87.38 297 PHE A CA 1
ATOM 2539 C C . PHE A 1 297 ? 17.509 -5.826 -12.316 1.00 87.38 297 PHE A C 1
ATOM 2541 O O . PHE A 1 297 ? 18.184 -6.673 -11.727 1.00 87.38 297 PHE A O 1
ATOM 2548 N N . SER A 1 298 ? 18.057 -5.040 -13.252 1.00 87.50 298 SER A N 1
ATOM 2549 C CA . SER A 1 298 ? 19.470 -5.145 -13.628 1.00 87.50 298 SER A CA 1
ATOM 2550 C C . SER A 1 298 ? 20.433 -4.716 -12.516 1.00 87.50 298 SER A C 1
ATOM 2552 O O . SER A 1 298 ? 21.511 -5.309 -12.380 1.00 87.50 298 SER A O 1
ATOM 2554 N N . LYS A 1 299 ? 20.009 -3.793 -11.637 1.00 86.31 299 LYS A N 1
ATOM 2555 C CA . LYS A 1 299 ? 20.783 -3.331 -10.467 1.00 86.31 299 LYS A CA 1
ATOM 2556 C C . LYS A 1 299 ? 21.088 -4.443 -9.462 1.00 86.31 299 LYS A C 1
ATOM 2558 O O . LYS A 1 299 ? 21.994 -4.304 -8.637 1.00 86.31 299 LYS A O 1
ATOM 2563 N N . ARG A 1 300 ? 20.374 -5.574 -9.539 1.00 83.50 300 ARG A N 1
ATOM 2564 C CA . ARG A 1 300 ? 20.659 -6.788 -8.751 1.00 83.50 300 ARG A CA 1
ATOM 2565 C C . ARG A 1 300 ? 21.933 -7.497 -9.208 1.00 83.50 300 ARG A C 1
ATOM 2567 O O . ARG A 1 300 ? 22.570 -8.168 -8.400 1.00 83.50 300 ARG A O 1
ATOM 2574 N N . PHE A 1 301 ? 22.323 -7.319 -10.469 1.00 82.69 301 PHE A N 1
ATOM 2575 C CA . PHE A 1 301 ? 23.546 -7.882 -11.039 1.00 82.69 301 PHE A CA 1
ATOM 2576 C C . PHE A 1 301 ? 24.681 -6.861 -11.063 1.00 82.69 301 PHE A C 1
ATOM 2578 O O . PHE A 1 301 ? 25.813 -7.193 -10.714 1.00 82.69 301 PHE A O 1
ATOM 2585 N N . ILE A 1 302 ? 24.375 -5.632 -11.485 1.00 86.62 302 ILE A N 1
ATOM 2586 C CA . ILE A 1 302 ? 25.344 -4.557 -11.699 1.00 86.62 302 ILE A CA 1
ATOM 2587 C C . ILE A 1 302 ? 24.750 -3.274 -11.120 1.00 86.62 302 ILE A C 1
ATOM 2589 O O . ILE A 1 302 ? 23.819 -2.713 -11.683 1.00 86.62 302 ILE A O 1
ATOM 2593 N N . LYS A 1 303 ? 25.271 -2.820 -9.973 1.00 84.31 303 LYS A N 1
ATOM 2594 C CA . LYS A 1 303 ? 24.738 -1.641 -9.268 1.00 84.31 303 LYS A CA 1
ATOM 2595 C C . LYS A 1 303 ? 24.963 -0.335 -10.029 1.00 84.31 303 LYS A C 1
ATOM 2597 O O . LYS A 1 303 ? 24.139 0.566 -9.918 1.00 84.31 303 LYS A O 1
ATOM 2602 N N . ASP A 1 304 ? 26.088 -0.223 -10.734 1.00 86.38 304 ASP A N 1
ATOM 2603 C CA . ASP A 1 304 ? 26.420 0.969 -11.507 1.00 86.38 304 ASP A CA 1
ATOM 2604 C C . ASP A 1 304 ? 25.732 0.925 -12.873 1.00 86.38 304 ASP A C 1
ATOM 2606 O O . ASP A 1 304 ? 25.964 0.039 -13.694 1.00 86.38 304 ASP A O 1
ATOM 2610 N N . GLU A 1 305 ? 24.860 1.896 -13.118 1.00 87.56 305 GLU A N 1
ATOM 2611 C CA . GLU A 1 305 ? 24.057 1.942 -14.336 1.00 87.56 305 GLU A CA 1
ATOM 2612 C C . GLU A 1 305 ? 24.915 2.148 -15.595 1.00 87.56 305 GLU A C 1
ATOM 2614 O O . GLU A 1 305 ? 24.632 1.558 -16.639 1.00 87.56 305 GLU A O 1
ATOM 2619 N N . LYS A 1 306 ? 26.004 2.924 -15.511 1.00 89.00 306 LYS A N 1
ATOM 2620 C CA . LYS A 1 306 ? 26.898 3.162 -16.657 1.00 89.00 306 LYS A CA 1
ATOM 2621 C C . LYS A 1 306 ? 27.660 1.896 -17.033 1.00 89.00 306 LYS A C 1
ATOM 2623 O O . LYS A 1 306 ? 27.793 1.591 -18.217 1.00 89.00 306 LYS A O 1
ATOM 2628 N N . GLU A 1 307 ? 28.128 1.152 -16.037 1.00 90.19 307 GLU A N 1
ATOM 2629 C CA . GLU A 1 307 ? 28.731 -0.165 -16.212 1.00 90.19 307 GLU A CA 1
ATOM 2630 C C . GLU A 1 307 ? 27.719 -1.152 -16.801 1.00 90.19 307 GLU A C 1
ATOM 2632 O O . GLU A 1 307 ? 28.049 -1.887 -17.724 1.00 90.19 307 GLU A O 1
ATOM 2637 N N . PHE A 1 308 ? 26.462 -1.140 -16.352 1.00 90.88 308 PHE A N 1
ATOM 2638 C CA . PHE A 1 308 ? 25.428 -1.980 -16.956 1.00 90.88 308 PHE A CA 1
ATOM 2639 C C . PHE A 1 308 ? 25.222 -1.667 -18.448 1.00 90.88 308 PHE A C 1
ATOM 2641 O O . PHE A 1 308 ? 25.207 -2.582 -19.276 1.00 90.88 308 PHE A O 1
ATOM 2648 N N . TYR A 1 309 ? 25.108 -0.387 -18.815 1.00 92.00 309 TYR A N 1
ATOM 2649 C CA . TYR A 1 309 ? 24.934 0.007 -20.215 1.00 92.00 309 TYR A CA 1
ATOM 2650 C C . TYR A 1 309 ? 26.167 -0.269 -21.083 1.00 92.00 309 TYR A C 1
ATOM 2652 O O . TYR A 1 309 ? 25.997 -0.530 -22.274 1.00 92.00 309 TYR A O 1
ATOM 2660 N N . SER A 1 310 ? 27.388 -0.289 -20.534 1.00 91.81 310 SER A N 1
ATOM 2661 C CA . SER A 1 310 ? 28.567 -0.688 -21.318 1.00 91.81 310 SER A CA 1
ATOM 2662 C C . SER A 1 310 ? 28.459 -2.139 -21.798 1.00 91.81 310 SER A C 1
ATOM 2664 O O . SER A 1 310 ? 28.746 -2.416 -22.960 1.00 91.81 310 SER A O 1
ATOM 2666 N N . PHE A 1 311 ? 27.909 -3.046 -20.980 1.00 92.81 311 PHE A N 1
ATOM 2667 C CA . PHE A 1 311 ? 27.641 -4.422 -21.407 1.00 92.81 311 PHE A CA 1
ATOM 2668 C C . PHE A 1 311 ? 26.620 -4.514 -22.541 1.00 92.81 311 PHE A C 1
ATOM 2670 O O . PHE A 1 311 ? 26.753 -5.393 -23.392 1.00 92.81 311 PHE A O 1
ATOM 2677 N N . ILE A 1 312 ? 25.605 -3.643 -22.558 1.00 92.12 312 ILE A N 1
ATOM 2678 C CA . ILE A 1 312 ? 24.643 -3.572 -23.668 1.00 92.12 312 ILE A CA 1
ATOM 2679 C C . ILE A 1 312 ? 25.340 -3.064 -24.933 1.00 92.12 312 ILE A C 1
ATOM 2681 O O . ILE A 1 312 ? 25.179 -3.665 -25.992 1.00 92.12 312 ILE A O 1
ATOM 2685 N N . ASN A 1 313 ? 26.123 -1.990 -24.816 1.00 89.69 313 ASN A N 1
ATOM 2686 C CA . ASN A 1 313 ? 26.778 -1.326 -25.945 1.00 89.69 313 ASN A CA 1
ATOM 2687 C C . ASN A 1 313 ? 27.844 -2.200 -26.614 1.00 89.69 313 ASN A C 1
ATOM 2689 O O . ASN A 1 313 ? 27.968 -2.195 -27.837 1.00 89.69 313 ASN A O 1
ATOM 2693 N N . ASP A 1 314 ? 28.598 -2.956 -25.817 1.00 91.44 314 ASP A N 1
ATOM 2694 C CA . ASP A 1 314 ? 29.682 -3.809 -26.306 1.00 91.44 314 ASP A CA 1
ATOM 2695 C C . ASP A 1 314 ? 29.171 -5.140 -26.883 1.00 91.44 314 ASP A C 1
ATOM 2697 O O . ASP A 1 314 ? 29.911 -5.855 -27.566 1.00 91.44 314 ASP A O 1
ATOM 2701 N N . ALA A 1 315 ? 27.911 -5.494 -26.612 1.00 93.31 315 ALA A N 1
ATOM 2702 C CA . ALA A 1 315 ? 27.319 -6.748 -27.044 1.00 93.31 315 ALA A CA 1
ATOM 2703 C C . ALA A 1 315 ? 26.772 -6.675 -28.473 1.00 93.31 315 ALA A C 1
ATOM 2705 O O . ALA A 1 315 ? 25.942 -5.831 -28.816 1.00 93.31 315 ALA A O 1
ATOM 2706 N N . LYS A 1 316 ? 27.173 -7.646 -29.299 1.00 92.25 316 LYS A N 1
ATOM 2707 C CA . LYS A 1 316 ? 26.702 -7.763 -30.694 1.00 92.25 316 LYS A CA 1
ATOM 2708 C C . LYS A 1 316 ? 25.229 -8.147 -30.801 1.00 92.25 316 LYS A C 1
ATOM 2710 O O . LYS A 1 316 ? 24.566 -7.800 -31.773 1.00 92.25 316 LYS A O 1
ATOM 2715 N N . ASP A 1 317 ? 24.763 -8.923 -29.832 1.00 91.44 317 ASP A N 1
ATOM 2716 C CA . ASP A 1 317 ? 23.409 -9.438 -29.734 1.00 91.44 317 ASP A CA 1
ATOM 2717 C C . ASP A 1 317 ? 23.087 -9.806 -28.274 1.00 91.44 317 ASP A C 1
ATOM 2719 O O . ASP A 1 317 ? 23.928 -9.721 -27.372 1.00 91.44 317 ASP A O 1
ATOM 2723 N N . ALA A 1 318 ? 21.853 -10.248 -28.038 1.00 91.31 318 ALA A N 1
ATOM 2724 C CA . ALA A 1 318 ? 21.392 -10.660 -26.717 1.00 91.31 318 ALA A CA 1
ATOM 2725 C C . ALA A 1 318 ? 22.180 -11.846 -26.121 1.00 91.31 318 ALA A C 1
ATOM 2727 O O . ALA A 1 318 ? 22.310 -11.946 -24.897 1.00 91.31 318 ALA A O 1
ATOM 2728 N N . ALA A 1 319 ? 22.705 -12.750 -26.955 1.00 92.62 319 ALA A N 1
ATOM 2729 C CA . ALA A 1 319 ? 23.458 -13.910 -26.487 1.00 92.62 319 ALA A CA 1
ATOM 2730 C C . ALA A 1 319 ? 24.851 -13.495 -25.989 1.00 92.62 319 ALA A C 1
ATOM 2732 O O . ALA A 1 319 ? 25.304 -13.976 -24.944 1.00 92.62 319 ALA A O 1
ATOM 2733 N N . ASP A 1 320 ? 25.497 -12.567 -26.695 1.00 94.25 320 ASP A N 1
ATOM 2734 C CA . ASP A 1 320 ? 26.763 -11.954 -26.300 1.00 94.25 320 ASP A CA 1
ATOM 2735 C C . ASP A 1 320 ? 26.600 -11.126 -25.015 1.00 94.25 320 ASP A C 1
ATOM 2737 O O . ASP A 1 320 ? 27.348 -11.314 -24.054 1.00 94.25 320 ASP A O 1
ATOM 2741 N N . PHE A 1 321 ? 25.536 -10.319 -24.929 1.00 94.44 321 PHE A N 1
ATOM 2742 C CA . PHE A 1 321 ? 25.172 -9.570 -23.721 1.00 94.44 321 PHE A CA 1
ATOM 2743 C C . PHE A 1 321 ? 25.037 -10.483 -22.497 1.00 94.44 321 PHE A C 1
ATOM 2745 O O . PHE A 1 321 ? 25.701 -10.286 -21.474 1.00 94.44 321 PHE A O 1
ATOM 2752 N N . ARG A 1 322 ? 24.230 -11.545 -22.621 1.00 92.69 322 ARG A N 1
ATOM 2753 C CA . ARG A 1 322 ? 24.049 -12.548 -21.566 1.00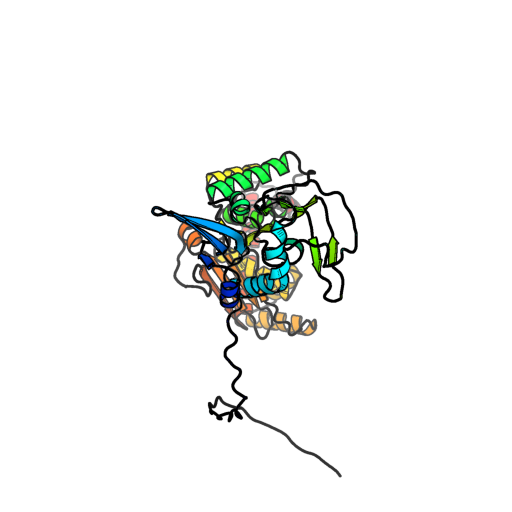 92.69 322 ARG A CA 1
ATOM 2754 C C . ARG A 1 322 ? 25.382 -13.159 -21.145 1.00 92.69 322 ARG A C 1
ATOM 2756 O O . ARG A 1 322 ? 25.648 -13.295 -19.951 1.00 92.69 322 ARG A O 1
ATOM 2763 N N . LYS A 1 323 ? 26.209 -13.571 -22.109 1.00 93.06 323 LYS A N 1
ATOM 2764 C CA . LYS A 1 323 ? 27.512 -14.186 -21.834 1.00 93.06 323 LYS A CA 1
ATOM 2765 C C . LYS A 1 323 ? 28.403 -13.241 -21.025 1.00 93.06 323 LYS A C 1
ATOM 2767 O O . LYS A 1 323 ? 29.025 -13.688 -20.058 1.00 93.06 323 LYS A O 1
ATOM 2772 N N . ASN A 1 324 ? 28.431 -11.960 -21.387 1.00 92.00 324 ASN A N 1
ATOM 2773 C CA . ASN A 1 324 ? 29.249 -10.952 -20.723 1.00 92.00 324 ASN A CA 1
ATOM 2774 C C . ASN A 1 324 ? 28.773 -10.692 -19.285 1.00 92.00 324 ASN A C 1
ATOM 2776 O O . ASN A 1 324 ? 29.583 -10.791 -18.360 1.00 92.00 324 ASN A O 1
ATOM 2780 N N . ILE A 1 325 ? 27.465 -10.497 -19.070 1.00 89.56 325 ILE A N 1
ATOM 2781 C CA . ILE A 1 325 ? 26.898 -10.309 -17.723 1.00 89.56 325 ILE A CA 1
ATOM 2782 C C . ILE A 1 325 ? 27.098 -11.545 -16.842 1.00 89.56 325 ILE A C 1
ATOM 2784 O O . ILE A 1 325 ? 27.562 -11.432 -15.709 1.00 89.56 325 ILE A O 1
ATOM 2788 N N . VAL A 1 326 ? 26.807 -12.749 -17.340 1.00 88.81 326 VAL A N 1
ATOM 2789 C CA . VAL A 1 326 ? 26.985 -13.976 -16.545 1.00 88.81 326 VAL A CA 1
ATOM 2790 C C . VAL A 1 326 ? 28.457 -14.181 -16.186 1.00 88.81 326 VAL A C 1
ATOM 2792 O O . VAL A 1 326 ? 28.766 -14.590 -15.065 1.00 88.81 326 VAL A O 1
ATOM 2795 N N . SER A 1 327 ? 29.384 -13.876 -17.101 1.00 89.06 327 SER A N 1
ATOM 2796 C CA . SER A 1 327 ? 30.813 -13.915 -16.786 1.00 89.06 327 SER A CA 1
ATOM 2797 C C . SER A 1 327 ? 31.194 -12.891 -15.718 1.00 89.06 327 SER A C 1
ATOM 2799 O O . SER A 1 327 ? 32.064 -13.196 -14.903 1.00 89.06 327 SER A O 1
ATOM 2801 N N . TYR A 1 328 ? 30.594 -11.702 -15.732 1.00 88.38 328 TYR A N 1
ATOM 2802 C CA . TYR A 1 328 ? 30.831 -10.662 -14.737 1.00 88.38 328 TYR A CA 1
ATOM 2803 C C . TYR A 1 328 ? 30.333 -11.086 -13.349 1.00 88.38 328 TYR A C 1
ATOM 2805 O O . TYR A 1 328 ? 31.116 -11.118 -12.400 1.00 88.38 328 TYR A O 1
ATOM 2813 N N . ILE A 1 329 ? 29.081 -11.544 -13.251 1.00 83.25 329 ILE A N 1
ATOM 2814 C CA . ILE A 1 329 ? 28.481 -12.030 -11.997 1.00 83.25 329 ILE A CA 1
ATOM 2815 C C . ILE A 1 329 ? 29.321 -13.167 -11.397 1.00 83.25 329 ILE A C 1
ATOM 2817 O O . ILE A 1 329 ? 29.619 -13.161 -10.202 1.00 83.25 329 ILE A O 1
ATOM 2821 N N . LYS A 1 330 ? 29.763 -14.125 -12.230 1.00 81.88 330 LYS A N 1
ATOM 2822 C CA . LYS A 1 330 ? 30.623 -15.239 -11.793 1.00 81.88 330 LYS A CA 1
ATOM 2823 C C . LYS A 1 330 ? 31.966 -14.768 -11.232 1.00 81.88 330 LYS A C 1
ATOM 2825 O O . LYS A 1 330 ? 32.437 -15.343 -10.257 1.00 81.88 330 LYS A O 1
ATOM 2830 N N . LYS A 1 331 ? 32.580 -13.738 -11.826 1.00 83.56 331 LYS A N 1
ATOM 2831 C CA . LYS A 1 331 ? 33.860 -13.179 -11.354 1.00 83.56 331 LYS A CA 1
ATOM 2832 C C . LYS A 1 331 ? 33.736 -12.494 -9.996 1.00 83.56 331 LYS A C 1
ATOM 2834 O O . LYS A 1 331 ? 34.674 -12.567 -9.211 1.00 83.56 331 LYS A O 1
ATOM 2839 N N . LEU A 1 332 ? 32.599 -11.858 -9.715 1.00 74.69 332 LEU A N 1
ATOM 2840 C CA . LEU A 1 332 ? 32.362 -11.170 -8.444 1.00 74.69 332 LEU A CA 1
ATOM 2841 C C . LEU A 1 332 ? 32.120 -12.118 -7.263 1.00 74.69 332 LEU A C 1
ATOM 2843 O O . LEU A 1 332 ? 32.063 -11.659 -6.128 1.00 74.69 332 LEU A O 1
ATOM 2847 N N . GLY A 1 333 ? 31.951 -13.424 -7.497 1.00 64.81 333 GLY A N 1
ATOM 2848 C CA . GLY A 1 333 ? 31.658 -14.376 -6.423 1.00 64.81 333 GLY A CA 1
ATOM 2849 C C . GLY A 1 333 ? 30.293 -14.158 -5.756 1.00 64.81 333 GLY A C 1
ATOM 2850 O O . GLY A 1 333 ? 29.993 -14.821 -4.770 1.00 64.81 333 GLY A O 1
ATOM 2851 N N . ASN A 1 334 ? 29.436 -13.297 -6.319 1.00 57.97 334 ASN A N 1
ATOM 2852 C CA . ASN A 1 334 ? 28.087 -12.983 -5.826 1.00 57.97 334 ASN A CA 1
ATOM 2853 C C . ASN A 1 334 ? 27.066 -14.118 -6.057 1.00 57.97 334 ASN A C 1
ATOM 2855 O O . ASN A 1 334 ? 25.860 -13.892 -6.029 1.00 57.97 334 ASN A O 1
ATOM 2859 N N . TYR A 1 335 ? 27.534 -15.350 -6.266 1.00 57.25 335 TYR A N 1
ATOM 2860 C CA . TYR A 1 335 ? 26.707 -16.554 -6.256 1.00 57.25 335 TYR A CA 1
ATOM 2861 C C . TYR A 1 335 ? 26.414 -16.944 -4.806 1.00 57.25 335 TYR A C 1
ATOM 2863 O O . TYR A 1 335 ? 26.930 -17.929 -4.282 1.00 57.25 335 TYR A O 1
ATOM 2871 N N . THR A 1 336 ? 25.593 -16.157 -4.123 1.00 46.19 336 THR A N 1
ATOM 2872 C CA . THR A 1 336 ? 24.954 -16.645 -2.908 1.00 46.19 336 THR A CA 1
ATOM 2873 C C . THR A 1 336 ? 23.608 -17.211 -3.326 1.00 46.19 336 THR A C 1
ATOM 2875 O O . THR A 1 336 ? 22.774 -16.501 -3.880 1.00 46.19 336 THR A O 1
ATOM 2878 N N . GLY A 1 337 ? 23.429 -18.521 -3.120 1.00 45.56 337 GLY A N 1
ATOM 2879 C CA . GLY A 1 337 ? 22.176 -19.264 -3.298 1.00 45.56 337 GLY A CA 1
ATOM 2880 C C . GLY A 1 337 ? 21.085 -18.811 -2.326 1.00 45.56 337 GLY A C 1
ATOM 2881 O O . GLY A 1 337 ? 20.480 -19.614 -1.622 1.00 45.56 337 GLY A O 1
ATOM 2882 N N . HIS A 1 338 ? 20.874 -17.504 -2.240 1.00 46.06 338 HIS A N 1
ATOM 2883 C CA . HIS A 1 338 ? 19.764 -16.894 -1.557 1.00 46.06 338 HIS A CA 1
ATOM 2884 C C . HIS A 1 338 ? 18.638 -16.759 -2.570 1.00 46.06 338 HIS A C 1
ATOM 2886 O O . HIS A 1 338 ? 18.752 -16.033 -3.557 1.00 46.06 338 HIS A O 1
ATOM 2892 N N . MET A 1 339 ? 17.550 -17.475 -2.288 1.00 48.69 339 MET A N 1
ATOM 2893 C CA . MET A 1 339 ? 16.220 -17.296 -2.863 1.00 48.69 339 MET A CA 1
ATOM 2894 C C . MET A 1 339 ? 15.750 -15.856 -2.590 1.00 48.69 339 MET A C 1
ATOM 2896 O O . MET A 1 339 ? 14.973 -15.593 -1.678 1.00 48.69 339 MET A O 1
ATOM 2900 N N . GLY A 1 340 ? 16.310 -14.892 -3.314 1.00 54.16 340 GLY A N 1
ATOM 2901 C CA . GLY A 1 340 ? 15.966 -13.486 -3.208 1.00 54.16 340 GLY A CA 1
ATOM 2902 C C . GLY A 1 340 ? 14.814 -13.185 -4.146 1.00 54.16 340 GLY A C 1
ATOM 2903 O O . GLY A 1 340 ? 15.017 -13.002 -5.346 1.00 54.16 340 GLY A O 1
ATOM 2904 N N . GLY A 1 341 ? 13.606 -13.174 -3.591 1.00 57.81 341 GLY A N 1
ATOM 2905 C CA . GLY A 1 341 ? 12.428 -12.601 -4.226 1.00 57.81 341 GLY A CA 1
ATOM 2906 C C . GLY A 1 341 ? 12.212 -11.176 -3.732 1.00 57.81 341 GLY A C 1
ATOM 2907 O O . GLY A 1 341 ? 12.491 -10.876 -2.572 1.00 57.81 341 GLY A O 1
ATOM 2908 N N . GLY A 1 342 ? 11.730 -10.290 -4.594 1.00 61.59 342 GLY A N 1
ATOM 2909 C CA . GLY A 1 342 ? 11.366 -8.934 -4.196 1.00 61.59 342 GLY A CA 1
ATOM 2910 C C . GLY A 1 342 ? 10.116 -8.445 -4.906 1.00 61.59 342 GLY A C 1
ATOM 2911 O O . GLY A 1 342 ? 9.662 -9.040 -5.887 1.00 61.59 342 GLY A O 1
ATOM 2912 N N . SER A 1 343 ? 9.568 -7.354 -4.385 1.00 61.12 343 SER A N 1
ATOM 2913 C CA . SER A 1 343 ? 8.549 -6.547 -5.045 1.00 61.12 343 SER A CA 1
ATOM 2914 C C . SER A 1 343 ? 9.068 -5.122 -5.185 1.00 61.12 343 SER A C 1
ATOM 2916 O O . SER A 1 343 ? 9.646 -4.596 -4.234 1.00 61.12 343 SER A O 1
ATOM 2918 N N . ALA A 1 344 ? 8.886 -4.522 -6.357 1.00 57.38 344 ALA A N 1
ATOM 2919 C CA . ALA A 1 344 ? 9.258 -3.131 -6.619 1.00 57.38 344 ALA A CA 1
ATOM 2920 C C . ALA A 1 344 ? 8.078 -2.180 -6.299 1.00 57.38 344 ALA A C 1
ATOM 2922 O O . ALA A 1 344 ? 6.987 -2.679 -5.987 1.00 57.38 344 ALA A O 1
ATOM 2923 N N . PRO A 1 345 ? 8.280 -0.845 -6.334 1.00 52.91 345 PRO A N 1
ATOM 2924 C CA . PRO A 1 345 ? 7.218 0.135 -6.134 1.00 52.91 345 PRO A CA 1
ATOM 2925 C C . PRO A 1 345 ? 6.016 -0.147 -7.033 1.00 52.91 345 PRO A C 1
ATOM 2927 O O . PRO A 1 345 ? 6.136 -0.638 -8.155 1.00 52.91 345 PRO A O 1
ATOM 2930 N N . LEU A 1 346 ? 4.840 0.106 -6.476 1.00 64.88 346 LEU A N 1
ATOM 2931 C CA . LEU A 1 346 ? 3.548 -0.278 -7.033 1.00 64.88 346 LEU A CA 1
ATOM 2932 C C . LEU A 1 346 ? 2.870 0.947 -7.650 1.00 64.88 346 LEU A C 1
ATOM 2934 O O . LEU A 1 346 ? 1.687 1.215 -7.412 1.00 64.88 346 LEU A O 1
ATOM 2938 N N . ASP A 1 347 ? 3.666 1.720 -8.386 1.00 80.31 347 ASP A N 1
ATOM 2939 C CA . ASP A 1 347 ? 3.243 2.955 -9.034 1.00 80.31 347 ASP A CA 1
ATOM 2940 C C . ASP A 1 347 ? 2.126 2.625 -10.015 1.00 80.31 347 ASP A C 1
ATOM 2942 O O . ASP A 1 347 ? 2.107 1.538 -10.589 1.00 80.31 347 ASP A O 1
ATOM 2946 N N . ASP A 1 348 ? 1.140 3.511 -10.166 1.00 89.00 348 ASP A N 1
ATOM 2947 C CA . ASP A 1 348 ? 0.026 3.296 -11.098 1.00 89.00 348 ASP A CA 1
ATOM 2948 C C . ASP A 1 348 ? -0.670 1.920 -10.956 1.00 89.00 348 ASP A C 1
ATOM 2950 O O . ASP A 1 348 ? -1.142 1.331 -11.932 1.00 89.00 348 ASP A O 1
ATOM 2954 N N . CYS A 1 349 ? -0.730 1.387 -9.729 1.00 89.56 349 CYS A N 1
ATOM 2955 C CA . CYS A 1 349 ? -1.307 0.078 -9.404 1.00 89.56 349 CYS A CA 1
ATOM 2956 C C . CYS A 1 349 ? -0.648 -1.113 -10.126 1.00 89.56 349 CYS A C 1
ATOM 2958 O O . CYS A 1 349 ? -1.262 -2.186 -10.229 1.00 89.56 349 CYS A O 1
ATOM 2960 N N . TYR A 1 350 ? 0.579 -0.951 -10.624 1.00 90.38 350 TYR A N 1
ATOM 2961 C CA . TYR A 1 350 ? 1.377 -2.075 -11.090 1.00 90.38 350 TYR A CA 1
ATOM 2962 C C . TYR A 1 350 ? 1.846 -2.917 -9.911 1.00 90.38 350 TYR A C 1
ATOM 2964 O O . TYR A 1 350 ? 1.970 -2.453 -8.786 1.00 90.38 350 TYR A O 1
ATOM 2972 N N . SER A 1 351 ? 2.083 -4.193 -10.178 1.00 87.69 351 SER A N 1
ATOM 2973 C CA . SER A 1 351 ? 2.669 -5.148 -9.261 1.00 87.69 351 SER A CA 1
ATOM 2974 C C . SER A 1 351 ? 3.792 -5.885 -9.948 1.00 87.69 351 SER A C 1
ATOM 2976 O O . SER A 1 351 ? 3.558 -6.635 -10.897 1.00 87.69 351 SER A O 1
ATOM 2978 N N . ILE A 1 352 ? 4.991 -5.707 -9.406 1.00 87.75 352 ILE A N 1
ATOM 2979 C CA . ILE A 1 352 ? 6.219 -6.299 -9.913 1.00 87.75 352 ILE A CA 1
ATOM 2980 C C . ILE A 1 352 ? 6.687 -7.358 -8.918 1.00 87.75 352 ILE A C 1
ATOM 2982 O O . ILE A 1 352 ? 6.780 -7.098 -7.719 1.00 87.75 352 ILE A O 1
ATOM 2986 N N . SER A 1 353 ? 6.978 -8.553 -9.415 1.00 87.19 353 SER A N 1
ATOM 2987 C CA . SER A 1 353 ? 7.591 -9.644 -8.665 1.00 87.19 353 SER A CA 1
ATOM 2988 C C . SER A 1 353 ? 8.759 -10.197 -9.461 1.00 87.19 353 SER A C 1
ATOM 2990 O O . SER A 1 353 ? 8.670 -10.339 -10.680 1.00 87.19 353 SER A O 1
ATOM 2992 N N . TYR A 1 354 ? 9.867 -10.487 -8.790 1.00 87.44 354 TYR A N 1
ATOM 2993 C CA . TYR A 1 354 ? 11.049 -11.002 -9.464 1.00 87.44 354 TYR A CA 1
ATOM 2994 C C . TYR A 1 354 ? 11.837 -11.983 -8.605 1.00 87.44 354 TYR A C 1
ATOM 2996 O O . TYR A 1 354 ? 11.809 -11.915 -7.377 1.00 87.44 354 TYR A O 1
ATOM 3004 N N . GLY A 1 355 ? 12.601 -12.846 -9.274 1.00 86.69 355 GLY A N 1
ATOM 3005 C CA . GLY A 1 355 ? 13.666 -13.667 -8.704 1.00 86.69 355 GLY A CA 1
ATOM 3006 C C . GLY A 1 355 ? 14.943 -13.463 -9.511 1.00 86.69 355 GLY A C 1
ATOM 3007 O O . GLY A 1 355 ? 14.909 -13.527 -10.738 1.00 86.69 355 GLY A O 1
ATOM 3008 N N . TYR A 1 356 ? 16.060 -13.182 -8.838 1.00 81.19 356 TYR A N 1
ATOM 3009 C CA . TYR A 1 356 ? 17.332 -12.827 -9.491 1.00 81.19 356 TYR A CA 1
ATOM 3010 C C . TYR A 1 356 ? 18.432 -13.893 -9.355 1.00 81.19 356 TYR A C 1
ATOM 3012 O O . TYR A 1 356 ? 19.550 -13.681 -9.820 1.00 81.19 356 TYR A O 1
ATOM 3020 N N . ASP A 1 357 ? 18.136 -15.049 -8.758 1.00 78.81 357 ASP A N 1
ATOM 3021 C CA . ASP A 1 357 ? 19.039 -16.204 -8.814 1.00 78.81 357 ASP A CA 1
ATOM 3022 C C . ASP A 1 357 ? 19.172 -16.663 -10.272 1.00 78.81 357 ASP A C 1
ATOM 3024 O O . ASP A 1 357 ? 18.169 -16.874 -10.950 1.00 78.81 357 ASP A O 1
ATOM 3028 N N . LEU A 1 358 ? 20.402 -16.852 -10.756 1.00 78.00 358 LEU A N 1
ATOM 3029 C CA . LEU A 1 358 ? 20.689 -17.305 -12.118 1.00 78.00 358 LEU A CA 1
ATOM 3030 C C . LEU A 1 358 ? 20.020 -18.649 -12.473 1.00 78.00 358 LEU A C 1
ATOM 3032 O O . LEU A 1 358 ? 19.772 -18.892 -13.655 1.00 78.00 358 LEU A O 1
ATOM 3036 N N . ASN A 1 359 ? 19.688 -19.486 -11.484 1.00 78.62 359 ASN A N 1
ATOM 3037 C CA . ASN A 1 359 ? 18.924 -20.724 -11.680 1.00 78.62 359 ASN A CA 1
ATOM 3038 C C . ASN A 1 359 ? 17.397 -20.518 -11.642 1.00 78.62 359 ASN A C 1
ATOM 3040 O O . ASN A 1 359 ? 16.651 -21.354 -12.151 1.00 78.62 359 ASN A O 1
ATOM 3044 N N . HIS A 1 360 ? 16.924 -19.407 -11.070 1.00 81.75 360 HIS A N 1
ATOM 3045 C CA . HIS A 1 360 ? 15.505 -19.111 -10.843 1.00 81.75 360 HIS A CA 1
ATOM 3046 C C . HIS A 1 360 ? 15.089 -17.716 -11.338 1.00 81.75 360 HIS A C 1
ATOM 3048 O O . HIS A 1 360 ? 14.159 -17.108 -10.798 1.00 81.75 360 HIS A O 1
ATOM 3054 N N . LEU A 1 361 ? 15.749 -17.219 -12.391 1.00 87.38 361 LEU A N 1
ATOM 3055 C CA . LEU A 1 361 ? 15.477 -15.902 -12.961 1.00 87.38 361 LEU A CA 1
ATOM 3056 C C . LEU A 1 361 ? 14.011 -15.779 -13.364 1.00 87.38 361 LEU A C 1
ATOM 3058 O O . LEU A 1 361 ? 13.495 -16.602 -14.123 1.00 87.38 361 LEU A O 1
ATOM 3062 N N . ASN A 1 362 ? 13.339 -14.743 -12.879 1.00 90.69 362 ASN A N 1
ATOM 3063 C CA . ASN A 1 362 ? 12.001 -14.392 -13.320 1.00 90.69 362 ASN A CA 1
ATOM 3064 C C . ASN A 1 362 ? 11.714 -12.909 -13.084 1.00 90.69 362 ASN A C 1
ATOM 3066 O O . ASN A 1 362 ? 12.219 -12.322 -12.131 1.00 90.69 362 ASN A O 1
ATOM 3070 N N . LEU A 1 363 ? 10.889 -12.336 -13.955 1.00 90.94 363 LEU A N 1
ATOM 3071 C CA . LEU A 1 363 ? 10.277 -11.028 -13.770 1.00 90.94 363 LEU A CA 1
ATOM 3072 C C . LEU A 1 363 ? 8.823 -11.114 -14.235 1.00 90.94 363 LEU A C 1
ATOM 3074 O O . LEU A 1 363 ? 8.531 -11.552 -15.353 1.00 90.94 363 LEU A O 1
ATOM 3078 N N . GLU A 1 364 ? 7.928 -10.713 -13.348 1.00 91.81 364 GLU A N 1
ATOM 3079 C CA . GLU A 1 364 ? 6.488 -10.699 -13.529 1.00 91.81 364 GLU A CA 1
ATOM 3080 C C . GLU A 1 364 ? 5.957 -9.306 -13.210 1.00 91.81 364 GLU A C 1
ATOM 3082 O O . GLU A 1 364 ? 6.169 -8.788 -12.117 1.00 91.81 364 GLU A O 1
ATOM 3087 N N . ILE A 1 365 ? 5.271 -8.706 -14.181 1.00 91.81 365 ILE A N 1
ATOM 3088 C CA . ILE A 1 365 ? 4.613 -7.408 -14.056 1.00 91.81 365 ILE A CA 1
ATOM 3089 C C . ILE A 1 365 ? 3.137 -7.618 -14.349 1.00 91.81 365 ILE A C 1
ATOM 3091 O O . ILE A 1 365 ? 2.763 -8.218 -15.361 1.00 91.81 365 ILE A O 1
ATOM 3095 N N . SER A 1 366 ? 2.302 -7.110 -13.460 1.00 91.69 366 SER A N 1
ATOM 3096 C CA . SER A 1 366 ? 0.848 -7.140 -13.561 1.00 91.69 366 SER A CA 1
ATOM 3097 C C . SER A 1 366 ? 0.277 -5.781 -13.155 1.00 91.69 366 SER A C 1
ATOM 3099 O O . SER A 1 366 ? 0.984 -4.997 -12.532 1.00 91.69 366 SER A O 1
ATOM 3101 N N . GLN A 1 367 ? -0.971 -5.473 -13.493 1.00 91.81 367 GLN A N 1
ATOM 3102 C CA . GLN A 1 367 ? -1.633 -4.234 -13.066 1.00 91.81 367 GLN A CA 1
ATOM 3103 C C . GLN A 1 367 ? -3.072 -4.518 -12.641 1.00 91.81 367 GLN A C 1
ATOM 3105 O O . GLN A 1 367 ? -3.728 -5.386 -13.219 1.00 91.81 367 GLN A O 1
ATOM 3110 N N . LEU A 1 368 ? -3.556 -3.802 -11.626 1.00 90.25 368 LEU A N 1
ATOM 3111 C CA . LEU A 1 368 ? -4.909 -3.963 -11.093 1.00 90.25 368 LEU A CA 1
ATOM 3112 C C . LEU A 1 368 ? -5.970 -3.747 -12.190 1.00 90.25 368 LEU A C 1
ATOM 3114 O O . LEU A 1 368 ? -5.973 -2.716 -12.867 1.00 90.25 368 LEU A O 1
ATOM 3118 N N . ASN A 1 369 ? -6.897 -4.698 -12.334 1.00 91.00 369 ASN A N 1
ATOM 3119 C CA . ASN A 1 369 ? -7.927 -4.704 -13.383 1.00 91.00 369 ASN A CA 1
ATOM 3120 C C . ASN A 1 369 ? -8.811 -3.454 -13.343 1.00 91.00 369 ASN A C 1
ATOM 3122 O O . ASN A 1 369 ? -9.155 -2.892 -14.382 1.00 91.00 369 ASN A O 1
ATOM 3126 N N . GLU A 1 370 ? -9.171 -3.019 -12.135 1.00 90.06 370 GLU A N 1
ATOM 3127 C CA . GLU A 1 370 ? -10.007 -1.840 -11.916 1.00 90.06 370 GLU A CA 1
ATOM 3128 C C . GLU A 1 370 ? -9.373 -0.586 -12.530 1.00 90.06 370 GLU A C 1
ATOM 3130 O O . GLU A 1 370 ? -10.028 0.132 -13.284 1.00 90.06 370 GLU A O 1
ATOM 3135 N N . TYR A 1 371 ? -8.080 -0.363 -12.276 1.00 91.06 371 TYR A N 1
ATOM 3136 C CA . TYR A 1 371 ? -7.376 0.801 -12.801 1.00 91.06 371 TYR A CA 1
ATOM 3137 C C . TYR A 1 371 ? -7.081 0.670 -14.300 1.00 91.06 371 TYR A C 1
ATOM 3139 O O . TYR A 1 371 ? -7.262 1.635 -15.034 1.00 91.06 371 TYR A O 1
ATOM 3147 N N . ARG A 1 372 ? -6.752 -0.530 -14.806 1.00 92.31 372 ARG A N 1
ATOM 3148 C CA . ARG A 1 372 ? -6.629 -0.755 -16.263 1.00 92.31 372 ARG A CA 1
ATOM 3149 C C . ARG A 1 372 ? -7.887 -0.361 -17.020 1.00 92.31 372 ARG A C 1
ATOM 3151 O O . ARG A 1 372 ? -7.796 0.319 -18.037 1.00 92.31 372 ARG A O 1
ATOM 3158 N N . LYS A 1 373 ? -9.054 -0.732 -16.491 1.00 92.31 373 LYS A N 1
ATOM 3159 C CA . LYS A 1 373 ? -10.345 -0.351 -17.064 1.00 92.31 373 LYS A CA 1
ATOM 3160 C C . LYS A 1 373 ? -10.554 1.166 -17.051 1.00 92.31 373 LYS A C 1
ATOM 3162 O O . LYS A 1 373 ? -11.084 1.704 -18.015 1.00 92.31 373 LYS A O 1
ATOM 3167 N N . GLN A 1 374 ? -10.141 1.854 -15.983 1.00 91.31 374 GLN A N 1
ATOM 3168 C CA . GLN A 1 374 ? -10.199 3.323 -15.901 1.00 91.31 374 GLN A CA 1
ATOM 3169 C C . GLN A 1 374 ? -9.293 3.997 -16.945 1.00 91.31 374 GLN A C 1
ATOM 3171 O O . GLN A 1 374 ? -9.638 5.063 -17.445 1.00 91.31 374 GLN A O 1
ATOM 3176 N N . LEU A 1 375 ? -8.176 3.359 -17.304 1.00 92.94 375 LEU A N 1
ATOM 3177 C CA . LEU A 1 375 ? -7.236 3.818 -18.332 1.00 92.94 375 LEU A CA 1
ATOM 3178 C C . LEU A 1 375 ? -7.595 3.363 -19.758 1.00 92.94 375 LEU A C 1
ATOM 3180 O O . LEU A 1 375 ? -6.789 3.571 -20.663 1.00 92.94 375 LEU A O 1
ATOM 3184 N N . ASP A 1 376 ? -8.750 2.718 -19.952 1.00 94.31 376 ASP A N 1
ATOM 3185 C CA . ASP A 1 376 ? -9.175 2.122 -21.229 1.00 94.31 376 ASP A CA 1
ATOM 3186 C C . ASP A 1 376 ? -8.132 1.146 -21.820 1.00 94.31 376 ASP A C 1
ATOM 3188 O O . ASP A 1 376 ? -7.824 1.150 -23.011 1.00 94.31 376 ASP A O 1
ATOM 3192 N N . ARG A 1 377 ? -7.530 0.318 -20.952 1.00 92.38 377 ARG A N 1
ATOM 3193 C CA . ARG A 1 377 ? -6.535 -0.701 -21.323 1.00 92.38 377 ARG A CA 1
ATOM 3194 C C . ARG A 1 377 ? -7.137 -2.103 -21.326 1.00 92.38 377 ARG A C 1
ATOM 3196 O O . ARG A 1 377 ? -8.023 -2.420 -20.534 1.00 92.38 377 ARG A O 1
ATOM 3203 N N . GLU A 1 378 ? -6.589 -2.956 -22.186 1.00 89.12 378 GLU A N 1
ATOM 3204 C CA . GLU A 1 378 ? -7.008 -4.351 -22.366 1.00 89.12 378 GLU A CA 1
ATOM 3205 C C . GLU A 1 378 ? -6.802 -5.205 -21.093 1.00 89.12 378 GLU A C 1
ATOM 3207 O O . GLU A 1 378 ? -5.854 -4.982 -20.324 1.00 89.12 378 GLU A O 1
ATOM 3212 N N . ILE A 1 379 ? -7.704 -6.172 -20.873 1.00 88.69 379 ILE A N 1
ATOM 3213 C CA . ILE A 1 379 ? -7.748 -7.089 -19.716 1.00 88.69 379 ILE A CA 1
ATOM 3214 C C . ILE A 1 379 ? -7.924 -8.528 -20.230 1.00 88.69 379 ILE A C 1
ATOM 3216 O O . ILE A 1 379 ? -8.996 -9.123 -20.106 1.00 88.69 379 ILE A O 1
ATOM 3220 N N . ASP A 1 380 ? -6.871 -9.093 -20.822 1.00 76.62 380 ASP A N 1
ATOM 3221 C CA . ASP A 1 380 ? -6.984 -10.376 -21.549 1.00 76.62 380 ASP A CA 1
ATOM 3222 C C . ASP A 1 380 ? -6.409 -11.568 -20.798 1.00 76.62 380 ASP A C 1
ATOM 3224 O O . ASP A 1 380 ? -6.799 -12.714 -21.023 1.00 76.62 380 ASP A O 1
ATOM 3228 N N . LEU A 1 381 ? -5.459 -11.314 -19.898 1.00 76.38 381 LEU A N 1
ATOM 3229 C CA . LEU A 1 381 ? -4.689 -12.347 -19.218 1.00 76.38 381 LEU A CA 1
ATOM 3230 C C . LEU A 1 381 ? -4.813 -12.177 -17.711 1.00 76.38 381 LEU A C 1
ATOM 3232 O O . LEU A 1 381 ? -4.226 -11.266 -17.130 1.00 76.38 381 LEU A O 1
ATOM 3236 N N . LYS A 1 382 ? -5.538 -13.092 -17.059 1.00 75.44 382 LYS A N 1
ATOM 3237 C CA . LYS A 1 382 ? -5.548 -13.175 -15.594 1.00 75.44 382 LYS A CA 1
ATOM 3238 C C . LYS A 1 382 ? -4.139 -13.483 -15.091 1.00 75.44 382 LYS A C 1
ATOM 3240 O O . LYS A 1 382 ? -3.516 -14.453 -15.527 1.00 75.44 382 LYS A O 1
ATOM 3245 N N . SER A 1 383 ? -3.638 -12.651 -14.184 1.00 78.25 383 SER A N 1
ATOM 3246 C CA . SER A 1 383 ? -2.374 -12.906 -13.497 1.00 78.25 383 SER A CA 1
ATOM 3247 C C . SER A 1 383 ? -2.546 -13.937 -12.373 1.00 78.25 383 SER A C 1
ATOM 3249 O O . SER A 1 383 ? -3.654 -14.405 -12.114 1.00 78.25 383 SER A O 1
ATOM 3251 N N . SER A 1 384 ? -1.463 -14.285 -11.667 1.00 68.81 384 SER A N 1
ATOM 3252 C CA . SER A 1 384 ? -1.562 -15.141 -10.474 1.00 68.81 384 SER A CA 1
ATOM 3253 C C . SER A 1 384 ? -2.297 -14.474 -9.304 1.00 68.81 384 SER A C 1
ATOM 3255 O O . SER A 1 384 ? -2.594 -15.137 -8.315 1.00 68.81 384 SER A O 1
ATOM 3257 N N . ARG A 1 385 ? -2.569 -13.166 -9.391 1.00 72.19 385 ARG A N 1
ATOM 3258 C CA . ARG A 1 385 ? -3.456 -12.430 -8.488 1.00 72.19 385 ARG A CA 1
ATOM 3259 C C . ARG A 1 385 ? -4.799 -12.231 -9.189 1.00 72.19 385 ARG A C 1
ATOM 3261 O O . ARG A 1 385 ? -4.833 -11.653 -10.275 1.00 72.19 385 ARG A O 1
ATOM 3268 N N . GLU A 1 386 ? -5.885 -12.696 -8.568 1.00 71.31 386 GLU A N 1
ATOM 3269 C CA . GLU A 1 386 ? -7.225 -12.769 -9.182 1.00 71.31 386 GLU A CA 1
ATOM 3270 C C . GLU A 1 386 ? -7.709 -11.431 -9.774 1.00 71.31 386 GLU A C 1
ATOM 3272 O O . GLU A 1 386 ? -8.317 -11.420 -10.846 1.00 71.31 386 GLU A O 1
ATOM 3277 N N . ASP A 1 387 ? -7.348 -10.311 -9.140 1.00 86.06 387 ASP A N 1
ATOM 3278 C CA . ASP A 1 387 ? -7.774 -8.959 -9.530 1.00 86.06 387 ASP A CA 1
ATOM 3279 C C . ASP A 1 387 ? -6.782 -8.203 -10.427 1.00 86.06 387 ASP A C 1
ATOM 3281 O O . ASP A 1 387 ? -6.928 -6.999 -10.644 1.00 86.06 387 ASP A O 1
ATOM 3285 N N . TYR A 1 388 ? -5.763 -8.879 -10.959 1.00 89.75 388 TYR A N 1
ATOM 3286 C CA . TYR A 1 388 ? -4.712 -8.248 -11.757 1.00 89.75 388 TYR A CA 1
ATOM 3287 C C . TYR A 1 388 ? -4.601 -8.861 -13.155 1.00 89.75 388 TYR A C 1
ATOM 3289 O O . TYR A 1 388 ? -4.699 -10.080 -13.335 1.00 89.75 388 TYR A O 1
ATOM 3297 N N . THR A 1 389 ? -4.313 -8.005 -14.133 1.00 91.31 389 THR A N 1
ATOM 3298 C CA . THR A 1 389 ? -4.006 -8.380 -15.513 1.00 91.31 389 THR A CA 1
ATOM 3299 C C . THR A 1 389 ? -2.507 -8.510 -15.672 1.00 91.31 389 THR A C 1
ATOM 3301 O O . THR A 1 389 ? -1.729 -7.687 -15.190 1.00 91.31 389 THR A O 1
ATOM 3304 N N . TYR A 1 390 ? -2.105 -9.556 -16.369 1.00 91.75 390 TYR A N 1
ATOM 3305 C CA . TYR A 1 390 ? -0.729 -9.866 -16.668 1.00 91.75 390 TYR A CA 1
ATOM 3306 C C . TYR A 1 390 ? -0.175 -8.957 -17.781 1.00 91.75 390 TYR A C 1
ATOM 3308 O O . TYR A 1 390 ? -0.723 -8.945 -18.878 1.00 91.75 390 TYR A O 1
ATOM 3316 N N . ILE A 1 391 ? 0.920 -8.230 -17.523 1.00 92.19 391 ILE A N 1
ATOM 3317 C CA . ILE A 1 391 ? 1.520 -7.275 -18.478 1.00 92.19 391 ILE A CA 1
ATOM 3318 C C . ILE A 1 391 ? 2.798 -7.832 -19.100 1.00 92.19 391 ILE A C 1
ATOM 3320 O O . ILE A 1 391 ? 3.010 -7.739 -20.307 1.00 92.19 391 ILE A O 1
ATOM 3324 N N . PHE A 1 392 ? 3.669 -8.434 -18.286 1.00 92.25 392 PHE A N 1
ATOM 3325 C CA . PHE A 1 392 ? 4.980 -8.884 -18.752 1.00 92.25 392 PHE A CA 1
ATOM 3326 C C . PHE A 1 392 ? 5.522 -10.065 -17.942 1.00 92.25 392 PHE A C 1
ATOM 3328 O O . PHE A 1 392 ? 5.526 -10.032 -16.714 1.00 92.25 392 PHE A O 1
ATOM 3335 N N . LYS A 1 393 ? 5.924 -11.153 -18.624 1.00 92.25 393 LYS A N 1
ATOM 3336 C CA . LYS A 1 393 ? 6.467 -12.390 -18.024 1.00 92.25 393 LYS A CA 1
ATOM 3337 C C . LYS A 1 393 ? 7.722 -12.732 -18.751 1.00 92.25 393 LYS A C 1
ATOM 3339 O O . LYS A 1 393 ? 7.718 -12.841 -19.975 1.00 92.25 393 LYS A O 1
ATOM 3344 N N . VAL A 1 394 ? 8.748 -13.018 -17.984 1.00 93.69 394 VAL A N 1
ATOM 3345 C CA . VAL A 1 394 ? 9.943 -13.630 -18.523 1.00 93.69 394 VAL A CA 1
ATOM 3346 C C . VAL A 1 394 ? 10.582 -14.492 -17.450 1.00 93.69 394 VAL A C 1
ATOM 3348 O O . VAL A 1 394 ? 10.513 -14.174 -16.261 1.00 93.69 394 VAL A O 1
ATOM 3351 N N . LYS A 1 395 ? 11.152 -15.625 -17.859 1.00 93.06 395 LYS A N 1
ATOM 3352 C CA . LYS A 1 395 ? 11.803 -16.576 -16.960 1.00 93.06 395 LYS A CA 1
ATOM 3353 C C . LYS A 1 395 ? 13.102 -17.096 -17.561 1.00 93.06 395 LYS A C 1
ATOM 3355 O O . LYS A 1 395 ? 13.280 -17.125 -18.775 1.00 93.06 395 LYS A O 1
ATOM 3360 N N . GLY A 1 396 ? 13.998 -17.536 -16.687 1.00 89.19 396 GLY A N 1
ATOM 3361 C CA . GLY A 1 396 ? 15.262 -18.148 -17.053 1.00 89.19 396 GLY A CA 1
ATOM 3362 C C . GLY A 1 396 ? 16.122 -17.231 -17.916 1.00 89.19 396 GLY A C 1
ATOM 3363 O O . GLY A 1 396 ? 16.290 -16.043 -17.650 1.00 89.19 396 GLY A O 1
ATOM 3364 N N . VAL A 1 397 ? 16.691 -17.807 -18.966 1.00 87.62 397 VAL A N 1
ATOM 3365 C CA . VAL A 1 397 ? 17.681 -17.135 -19.813 1.00 87.62 397 VAL A CA 1
ATOM 3366 C C . VAL A 1 397 ? 17.092 -16.022 -20.677 1.00 87.62 397 VAL A C 1
ATOM 3368 O O . VAL A 1 397 ? 17.815 -15.089 -21.022 1.00 87.62 397 VAL A O 1
ATOM 3371 N N . GLU A 1 398 ? 15.790 -16.090 -20.968 1.00 92.00 398 GLU A N 1
ATOM 3372 C CA . GLU A 1 398 ? 15.069 -15.098 -21.772 1.00 92.00 398 GLU A CA 1
ATOM 3373 C C . GLU A 1 398 ? 15.074 -13.712 -21.115 1.00 92.00 398 GLU A C 1
ATOM 3375 O O . GLU A 1 398 ? 14.904 -12.699 -21.791 1.00 92.00 398 GLU A O 1
ATOM 3380 N N . VAL A 1 399 ? 15.306 -13.641 -19.800 1.00 92.25 399 VAL A N 1
ATOM 3381 C CA . VAL A 1 399 ? 15.369 -12.378 -19.056 1.00 92.25 399 VAL A CA 1
ATOM 3382 C C . VAL A 1 399 ? 16.428 -11.447 -19.644 1.00 92.25 399 VAL A C 1
ATOM 3384 O O . VAL A 1 399 ? 16.148 -10.274 -19.883 1.00 92.25 399 VAL A O 1
ATOM 3387 N N . PHE A 1 400 ? 17.610 -11.976 -19.968 1.00 92.31 400 PHE A N 1
ATOM 3388 C CA . PHE A 1 400 ? 18.684 -11.193 -20.584 1.00 92.31 400 PHE A CA 1
ATOM 3389 C C . PHE A 1 400 ? 18.336 -10.750 -22.007 1.00 92.31 400 PHE A C 1
ATOM 3391 O O . PHE A 1 400 ? 18.694 -9.647 -22.412 1.00 92.31 400 PHE A O 1
ATOM 3398 N N . GLU A 1 401 ? 17.606 -11.577 -22.757 1.00 92.62 401 GLU A N 1
ATOM 3399 C CA . GLU A 1 401 ? 17.155 -11.226 -24.104 1.00 92.62 401 GLU A CA 1
ATOM 3400 C C . GLU A 1 401 ? 16.150 -10.077 -24.070 1.00 92.62 401 GLU A C 1
ATOM 3402 O O . GLU A 1 401 ? 16.242 -9.141 -24.867 1.00 92.62 401 GLU A O 1
ATOM 3407 N N . LYS A 1 402 ? 15.216 -10.106 -23.112 1.00 94.00 402 LYS A N 1
ATOM 3408 C CA . LYS A 1 402 ? 14.267 -9.011 -22.910 1.00 94.00 402 LYS A CA 1
ATOM 3409 C C . LYS A 1 402 ? 14.958 -7.746 -22.419 1.00 94.00 402 LYS A C 1
ATOM 3411 O O . LYS A 1 402 ? 14.677 -6.692 -22.977 1.00 94.00 402 LYS A O 1
ATOM 3416 N N . MET A 1 403 ? 15.879 -7.837 -21.456 1.00 92.81 403 MET A N 1
ATOM 3417 C CA . MET A 1 403 ? 16.694 -6.690 -21.032 1.00 92.81 403 MET A CA 1
ATOM 3418 C C . MET A 1 403 ? 17.396 -6.048 -22.222 1.00 92.81 403 MET A C 1
ATOM 3420 O O . MET A 1 403 ? 17.210 -4.861 -22.466 1.00 92.81 403 MET A O 1
ATOM 3424 N N . TYR A 1 404 ? 18.141 -6.841 -22.999 1.00 93.62 404 TYR A N 1
ATOM 3425 C CA . TYR A 1 404 ? 18.854 -6.342 -24.168 1.00 93.62 404 TYR A CA 1
ATOM 3426 C C . TYR A 1 404 ? 17.888 -5.674 -25.148 1.00 93.62 404 TYR A C 1
ATOM 3428 O O . TYR A 1 404 ? 18.108 -4.537 -25.549 1.00 93.62 404 TYR A O 1
ATOM 3436 N N . LYS A 1 405 ? 16.762 -6.318 -25.475 1.00 91.56 405 LYS A N 1
ATOM 3437 C CA . LYS A 1 405 ? 15.770 -5.773 -26.412 1.00 91.56 405 LYS A CA 1
ATOM 3438 C C . LYS A 1 405 ? 15.143 -4.455 -25.936 1.00 91.56 405 LYS A C 1
ATOM 3440 O O . LYS A 1 405 ? 15.010 -3.537 -26.737 1.00 91.56 405 LYS A O 1
ATOM 3445 N N . TYR A 1 406 ? 14.719 -4.368 -24.676 1.00 91.00 406 TYR A N 1
ATOM 3446 C CA . TYR A 1 406 ? 14.001 -3.195 -24.161 1.00 91.00 406 TYR A CA 1
ATOM 3447 C C . TYR A 1 406 ? 14.929 -2.022 -23.842 1.00 91.00 406 TYR A C 1
ATOM 3449 O O . TYR A 1 406 ? 14.531 -0.871 -24.024 1.00 91.00 406 TYR A O 1
ATOM 3457 N N . LEU A 1 407 ? 16.153 -2.306 -23.390 1.00 90.38 407 LEU A N 1
ATOM 3458 C CA . LEU A 1 407 ? 17.086 -1.289 -22.901 1.00 90.38 407 LEU A CA 1
ATOM 3459 C C . LEU A 1 407 ? 18.097 -0.837 -23.965 1.00 90.38 407 LEU A C 1
ATOM 3461 O O . LEU A 1 407 ? 18.596 0.281 -23.876 1.00 90.38 407 LEU A O 1
ATOM 3465 N N . SER A 1 408 ? 18.341 -1.626 -25.021 1.00 84.69 408 SER A N 1
ATOM 3466 C CA . SER A 1 408 ? 19.159 -1.180 -26.169 1.00 84.69 408 SER A CA 1
ATOM 3467 C C . SER A 1 408 ? 18.522 -0.022 -26.948 1.00 84.69 408 SER A C 1
ATOM 3469 O O . SER A 1 408 ? 19.231 0.808 -27.513 1.00 84.69 408 SER A O 1
ATOM 3471 N N . GLY A 1 409 ? 17.188 0.090 -26.939 1.00 67.44 409 GLY A N 1
ATOM 3472 C CA . GLY A 1 409 ? 16.457 1.158 -27.631 1.00 67.44 409 GLY A CA 1
ATOM 3473 C C . GLY A 1 409 ? 16.712 2.574 -27.090 1.00 67.44 409 GLY A C 1
ATOM 3474 O O . GLY A 1 409 ? 16.534 3.540 -27.829 1.00 67.44 409 GLY A O 1
ATOM 3475 N N . ASN A 1 410 ? 17.185 2.721 -25.844 1.00 54.62 410 ASN A N 1
ATOM 3476 C CA . ASN A 1 410 ? 17.484 4.029 -25.235 1.00 54.62 410 ASN A CA 1
ATOM 3477 C C . ASN A 1 410 ? 18.689 4.750 -25.881 1.00 54.62 410 ASN A C 1
ATOM 3479 O O . ASN A 1 410 ? 18.875 5.954 -25.680 1.00 54.62 410 ASN A O 1
ATOM 3483 N N . LEU A 1 411 ? 19.481 4.046 -26.696 1.00 48.62 411 LEU A N 1
ATOM 3484 C CA . LEU A 1 411 ? 20.604 4.625 -27.437 1.00 48.62 411 LEU A CA 1
ATOM 3485 C C . LEU A 1 411 ? 20.156 5.407 -28.675 1.00 48.62 411 LEU A C 1
ATOM 3487 O O . LEU A 1 411 ? 20.853 6.325 -29.087 1.00 48.62 411 LEU A O 1
ATOM 3491 N N . TYR A 1 412 ? 19.002 5.087 -29.268 1.00 38.84 412 TYR A N 1
ATOM 3492 C CA . TYR A 1 412 ? 18.512 5.837 -30.426 1.00 38.84 412 TYR A CA 1
ATOM 3493 C C . TYR A 1 412 ? 17.772 7.111 -29.997 1.00 38.84 412 TYR A C 1
ATOM 3495 O O . TYR A 1 412 ? 18.047 8.174 -30.540 1.00 38.84 412 TYR A O 1
ATOM 3503 N N . ASP A 1 413 ? 16.898 7.071 -28.990 1.00 43.12 413 ASP A N 1
ATOM 3504 C CA . ASP A 1 413 ? 16.048 8.229 -28.652 1.00 43.12 413 ASP A CA 1
ATOM 3505 C C . ASP A 1 413 ? 16.799 9.419 -28.030 1.00 43.12 413 ASP A C 1
ATOM 3507 O O . ASP A 1 413 ? 16.432 10.570 -28.269 1.00 43.12 413 ASP A O 1
ATOM 3511 N N . SER A 1 414 ? 17.861 9.176 -27.258 1.00 42.72 414 SER A N 1
ATOM 3512 C CA . SER A 1 414 ? 18.659 10.248 -26.641 1.00 42.72 414 SER A CA 1
ATOM 3513 C C . SER A 1 414 ? 19.513 10.998 -27.671 1.00 42.72 414 SER A C 1
ATOM 3515 O O . SER A 1 414 ? 19.493 12.230 -27.705 1.00 42.72 414 SER A O 1
ATOM 3517 N N . TYR A 1 415 ? 20.180 10.270 -28.570 1.00 43.59 415 TYR A N 1
ATOM 3518 C CA . TYR A 1 415 ? 20.939 10.850 -29.680 1.00 43.59 415 TYR A CA 1
ATOM 3519 C C . TYR A 1 415 ? 20.022 11.526 -30.705 1.00 43.59 415 TYR A C 1
ATOM 3521 O O . TYR A 1 415 ? 20.300 12.647 -31.120 1.00 43.59 415 TYR A O 1
ATOM 3529 N N . THR A 1 416 ? 18.874 10.925 -31.038 1.00 47.34 416 THR A N 1
ATOM 3530 C CA . THR A 1 416 ? 17.948 11.504 -32.027 1.00 47.34 416 THR A CA 1
ATOM 3531 C C . THR A 1 416 ? 17.256 12.765 -31.501 1.00 47.34 416 THR A C 1
ATOM 3533 O O . THR A 1 416 ? 17.085 13.713 -32.264 1.00 47.34 416 THR A O 1
ATOM 3536 N N . LYS A 1 417 ? 16.900 12.841 -30.205 1.00 46.47 417 LYS A N 1
ATOM 3537 C CA . LYS A 1 417 ? 16.368 14.079 -29.597 1.00 46.47 417 LYS A CA 1
ATOM 3538 C C . LYS A 1 417 ? 17.415 15.191 -29.547 1.00 46.47 417 LYS A C 1
ATOM 3540 O O . LYS A 1 417 ? 17.078 16.337 -29.840 1.00 46.47 417 LYS A O 1
ATOM 3545 N N . LEU A 1 418 ? 18.668 14.864 -29.220 1.00 50.16 418 LEU A N 1
ATOM 3546 C CA . LEU A 1 418 ? 19.771 15.827 -29.230 1.00 50.16 418 LEU A CA 1
ATOM 3547 C C . LEU A 1 418 ? 20.056 16.332 -30.654 1.00 50.16 418 LEU A C 1
ATOM 3549 O O . LEU A 1 418 ? 20.212 17.534 -30.850 1.00 50.16 418 LEU A O 1
ATOM 3553 N N . ASP A 1 419 ? 20.050 15.445 -31.649 1.00 53.16 419 ASP A N 1
ATOM 3554 C CA . ASP A 1 419 ? 20.285 15.792 -33.054 1.00 53.16 419 ASP A CA 1
ATOM 3555 C C . ASP A 1 419 ? 19.123 16.589 -33.666 1.00 53.16 419 ASP A C 1
ATOM 3557 O O . ASP A 1 419 ? 19.364 17.557 -34.390 1.00 53.16 419 ASP A O 1
ATOM 3561 N N . LEU A 1 420 ? 17.862 16.272 -33.331 1.00 49.12 420 LEU A N 1
ATOM 3562 C CA . LEU A 1 420 ? 16.707 17.086 -33.737 1.00 49.12 420 LEU A CA 1
ATOM 3563 C C . LEU A 1 420 ? 16.747 18.477 -33.096 1.00 49.12 420 LEU A C 1
ATOM 3565 O O . LEU A 1 420 ? 16.453 19.469 -33.762 1.00 49.12 420 LEU A O 1
ATOM 3569 N N . PHE A 1 421 ? 17.118 18.566 -31.816 1.00 52.72 421 PHE A N 1
ATOM 3570 C CA . PHE A 1 421 ? 17.238 19.836 -31.103 1.00 52.72 421 PHE A CA 1
ATOM 3571 C C . PHE A 1 421 ? 18.376 20.691 -31.677 1.00 52.72 421 PHE A C 1
ATOM 3573 O O . PHE A 1 421 ? 18.158 21.857 -32.006 1.00 52.72 421 PHE A O 1
ATOM 3580 N N . LYS A 1 422 ? 19.550 20.091 -31.925 1.00 55.38 422 LYS A N 1
ATOM 3581 C CA . LYS A 1 422 ? 20.691 20.722 -32.612 1.00 55.38 422 LYS A CA 1
ATOM 3582 C C . LYS A 1 422 ? 20.326 21.187 -34.023 1.00 55.38 422 LYS A C 1
ATOM 3584 O O . LYS A 1 422 ? 20.642 22.312 -34.399 1.00 55.38 422 LYS A O 1
ATOM 3589 N N . SER A 1 423 ? 19.617 20.358 -34.791 1.00 56.16 423 SER A N 1
ATOM 3590 C CA . SER A 1 423 ? 19.130 20.719 -36.127 1.00 56.16 423 SER A CA 1
ATOM 3591 C C . SER A 1 423 ? 18.109 21.856 -36.087 1.00 56.16 423 SER A C 1
ATOM 3593 O O . SER A 1 423 ? 18.075 22.662 -37.011 1.00 56.16 423 SER A O 1
ATOM 3595 N N . THR A 1 424 ? 17.266 21.920 -35.057 1.00 55.56 424 THR A N 1
ATOM 3596 C CA . THR A 1 424 ? 16.253 22.973 -34.922 1.00 55.56 424 THR A CA 1
ATOM 3597 C C . THR A 1 424 ? 16.900 24.297 -34.513 1.00 55.56 424 THR A C 1
ATOM 3599 O O . THR A 1 424 ? 16.571 25.323 -35.093 1.00 55.56 424 THR A O 1
ATOM 3602 N N . LEU A 1 425 ? 17.878 24.281 -33.602 1.00 53.62 425 LEU A N 1
ATOM 3603 C CA . LEU A 1 425 ? 18.628 25.473 -33.184 1.00 53.62 425 LEU A CA 1
ATOM 3604 C C . LEU A 1 425 ? 19.542 26.030 -34.284 1.00 53.62 425 LEU A C 1
ATOM 3606 O O . LEU A 1 425 ? 19.526 27.234 -34.520 1.00 53.62 425 LEU A O 1
ATOM 3610 N N . ASN A 1 426 ? 20.254 25.174 -35.024 1.00 54.38 426 ASN A N 1
ATOM 3611 C CA . ASN A 1 426 ? 21.086 25.605 -36.158 1.00 54.38 426 ASN A CA 1
ATOM 3612 C C . ASN A 1 426 ? 20.272 26.197 -37.323 1.00 54.38 426 ASN A C 1
ATOM 3614 O O . ASN A 1 426 ? 20.823 26.910 -38.154 1.00 54.38 426 ASN A O 1
ATOM 3618 N N . ASN A 1 427 ? 18.971 25.901 -37.401 1.00 53.75 427 ASN A N 1
ATOM 3619 C CA . ASN A 1 427 ? 18.069 26.512 -38.380 1.00 53.75 427 ASN A CA 1
ATOM 3620 C C . ASN A 1 427 ? 17.485 27.856 -37.903 1.00 53.75 427 ASN A C 1
ATOM 3622 O O . ASN A 1 427 ? 16.880 28.560 -38.710 1.00 53.75 427 ASN A O 1
ATOM 3626 N N . VAL A 1 428 ? 17.621 28.196 -36.616 1.00 50.62 428 VAL A N 1
ATOM 3627 C CA . VAL A 1 428 ? 17.019 29.393 -36.003 1.00 50.62 428 VAL A CA 1
ATOM 3628 C C . VAL A 1 428 ? 18.051 30.499 -35.750 1.00 50.62 428 VAL A C 1
ATOM 3630 O O . VAL A 1 428 ? 17.661 31.664 -35.736 1.00 50.62 428 VAL A O 1
ATOM 3633 N N . ASP A 1 429 ? 19.348 30.186 -35.641 1.00 49.69 429 ASP A N 1
ATOM 3634 C CA . ASP A 1 429 ? 20.396 31.202 -35.476 1.00 49.69 429 ASP A CA 1
ATOM 3635 C C . ASP A 1 429 ? 21.697 30.818 -36.214 1.00 49.69 429 ASP A C 1
ATOM 3637 O O . ASP A 1 429 ? 22.193 29.701 -36.080 1.00 49.69 429 ASP A O 1
ATOM 3641 N N . GLU A 1 430 ? 22.285 31.743 -36.986 1.00 50.94 430 GLU A N 1
ATOM 3642 C CA . GLU A 1 430 ? 23.543 31.527 -37.741 1.00 50.94 430 GLU A CA 1
ATOM 3643 C C . GLU A 1 430 ? 24.793 31.478 -36.834 1.00 50.94 430 GLU A C 1
ATOM 3645 O O . GLU A 1 430 ? 25.930 31.412 -37.311 1.00 50.94 430 GLU A O 1
ATOM 3650 N N . THR A 1 431 ? 24.613 31.504 -35.512 1.00 56.12 431 THR A N 1
ATOM 3651 C CA . THR A 1 431 ? 25.701 31.445 -34.537 1.00 56.12 431 THR A CA 1
ATOM 3652 C C . THR A 1 431 ? 25.718 30.084 -33.843 1.00 56.12 431 THR A C 1
ATOM 3654 O O . THR A 1 431 ? 24.834 29.734 -33.071 1.00 56.12 431 THR A O 1
ATOM 3657 N N . GLY A 1 432 ? 26.733 29.274 -34.155 1.00 54.44 432 GLY A N 1
ATOM 3658 C CA . GLY A 1 432 ? 26.884 27.930 -33.596 1.00 54.44 432 GLY A CA 1
ATOM 3659 C C . GLY A 1 432 ? 27.153 27.958 -32.089 1.00 54.44 432 GLY A C 1
ATOM 3660 O O . GLY A 1 432 ? 28.174 28.488 -31.651 1.00 54.44 432 GLY A O 1
ATOM 3661 N N . TYR A 1 433 ? 26.255 27.360 -31.305 1.00 60.06 433 TYR A N 1
ATOM 3662 C CA . TYR A 1 433 ? 26.439 27.138 -29.867 1.00 60.06 433 TYR A CA 1
ATOM 3663 C C . TYR A 1 433 ? 27.419 25.986 -29.598 1.00 60.06 433 TYR A C 1
ATOM 3665 O O . TYR A 1 433 ? 27.456 25.007 -30.346 1.00 60.06 433 TYR A O 1
ATOM 3673 N N . SER A 1 434 ? 28.201 26.073 -28.514 1.00 66.31 434 SER A N 1
ATOM 3674 C CA . SER A 1 434 ? 29.072 24.970 -28.079 1.00 66.31 434 SER A CA 1
ATOM 3675 C C . SER A 1 434 ? 28.286 23.867 -27.353 1.00 66.31 434 SER A C 1
ATOM 3677 O O . SER A 1 434 ? 27.222 24.113 -26.780 1.00 66.31 434 SER A O 1
ATOM 3679 N N . ASP A 1 435 ? 28.823 22.640 -27.331 1.00 57.69 435 ASP A N 1
ATOM 3680 C CA . ASP A 1 435 ? 28.192 21.496 -26.648 1.00 57.69 435 ASP A CA 1
ATOM 3681 C C . ASP A 1 435 ? 27.976 21.749 -25.140 1.00 57.69 435 ASP A C 1
ATOM 3683 O O . ASP A 1 435 ? 27.003 21.269 -24.561 1.00 57.69 435 ASP A O 1
ATOM 3687 N N . GLU A 1 436 ? 28.834 22.550 -24.503 1.00 63.50 436 GLU A N 1
ATOM 3688 C CA . GLU A 1 436 ? 28.681 22.953 -23.098 1.00 63.50 436 GLU A CA 1
ATOM 3689 C C . GLU A 1 436 ? 27.484 23.889 -22.890 1.00 63.50 436 GLU A C 1
ATOM 3691 O O . GLU A 1 436 ? 26.726 23.706 -21.940 1.00 63.50 436 GLU A O 1
ATOM 3696 N N . GLN A 1 437 ? 27.252 24.839 -23.803 1.00 61.28 437 GLN A N 1
ATOM 3697 C CA . GLN A 1 437 ? 26.109 25.757 -23.722 1.00 61.28 437 GLN A CA 1
ATOM 3698 C C . GLN A 1 437 ? 24.776 25.023 -23.904 1.00 61.28 437 GLN A C 1
ATOM 3700 O O . GLN A 1 437 ? 23.816 25.286 -23.179 1.00 61.28 437 GLN A O 1
ATOM 3705 N N . LEU A 1 438 ? 24.730 24.064 -24.832 1.00 62.34 438 LEU A N 1
ATOM 3706 C CA . LEU A 1 438 ? 23.550 23.228 -25.062 1.00 62.34 438 LEU A CA 1
ATOM 3707 C C . LEU A 1 438 ? 23.266 22.306 -23.868 1.00 62.34 438 LEU A C 1
ATOM 3709 O O . LEU A 1 438 ? 22.111 22.155 -23.469 1.00 62.34 438 LEU A O 1
ATOM 3713 N N . ASN A 1 439 ? 24.310 21.749 -23.249 1.00 56.97 439 ASN A N 1
ATOM 3714 C CA . ASN A 1 439 ? 24.175 20.928 -22.046 1.00 56.97 439 ASN A CA 1
ATOM 3715 C C . ASN A 1 439 ? 23.679 21.729 -20.831 1.00 56.97 439 ASN A C 1
ATOM 3717 O O . ASN A 1 439 ? 22.877 21.208 -20.058 1.00 56.97 439 ASN A O 1
ATOM 3721 N N . CYS A 1 440 ? 24.093 22.990 -20.665 1.00 59.75 440 CYS A N 1
ATOM 3722 C CA . CYS A 1 440 ? 23.551 23.862 -19.615 1.00 59.75 440 CYS A CA 1
ATOM 3723 C C . CYS A 1 440 ? 22.044 24.112 -19.795 1.00 59.75 440 CYS A C 1
ATOM 3725 O O . CYS A 1 440 ? 21.291 24.033 -18.824 1.00 59.75 440 CYS A O 1
ATOM 3727 N N . PHE A 1 441 ? 21.601 24.337 -21.037 1.00 54.28 441 PHE A N 1
ATOM 3728 C CA . PHE A 1 441 ? 20.192 24.575 -21.366 1.00 54.28 441 PHE A CA 1
ATOM 3729 C C . PHE A 1 441 ? 19.309 23.346 -21.103 1.00 54.28 441 PHE A C 1
ATOM 3731 O O . PHE A 1 441 ? 18.235 23.466 -20.517 1.00 54.28 441 PHE A O 1
ATOM 3738 N N . MET A 1 442 ? 19.774 22.158 -21.501 1.00 53.62 442 MET A N 1
ATOM 3739 C CA . MET A 1 442 ? 19.036 20.899 -21.327 1.00 53.62 442 MET A CA 1
ATOM 3740 C C . MET A 1 442 ? 18.945 20.453 -19.863 1.00 53.62 442 MET A C 1
ATOM 3742 O O . MET A 1 442 ? 17.970 19.814 -19.479 1.00 53.62 442 MET A O 1
ATOM 3746 N N . ASN A 1 443 ? 19.928 20.821 -19.039 1.00 52.25 443 ASN A N 1
ATOM 3747 C CA . ASN A 1 443 ? 19.975 20.468 -17.618 1.00 52.25 443 ASN A CA 1
ATOM 3748 C C . ASN A 1 443 ? 19.368 21.548 -16.702 1.00 52.25 443 ASN A C 1
ATOM 3750 O O . ASN A 1 443 ? 19.603 2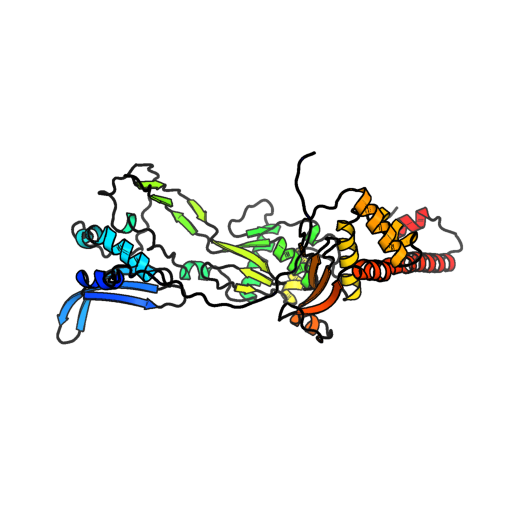1.528 -15.495 1.00 52.25 443 ASN A O 1
ATOM 3754 N N . GLY A 1 444 ? 18.628 22.519 -17.256 1.00 37.91 444 GLY A N 1
ATOM 3755 C CA . GLY A 1 444 ? 17.923 23.552 -16.485 1.00 37.91 444 GLY A CA 1
ATOM 3756 C C . GLY A 1 444 ? 18.831 24.485 -15.674 1.00 37.91 444 GLY A C 1
ATOM 3757 O O . GLY A 1 444 ? 18.351 25.219 -14.812 1.00 37.91 444 GLY A O 1
ATOM 3758 N N . SER A 1 445 ? 20.139 24.470 -15.932 1.00 45.47 445 SER A N 1
ATOM 3759 C CA . SER A 1 445 ? 21.100 25.342 -15.262 1.00 45.47 445 SER A CA 1
ATOM 3760 C C . SER A 1 445 ? 21.146 26.665 -16.018 1.00 45.47 445 SER A C 1
ATOM 3762 O O . SER A 1 445 ? 21.889 26.819 -16.986 1.00 45.47 445 SER A O 1
ATOM 3764 N N . LEU A 1 446 ? 20.284 27.599 -15.614 1.00 39.69 446 LEU A N 1
ATOM 3765 C CA . LEU A 1 446 ? 20.315 28.978 -16.100 1.00 39.69 446 LEU A CA 1
ATOM 3766 C C . LEU A 1 446 ? 21.657 29.635 -15.737 1.00 39.69 446 LEU A C 1
ATOM 3768 O O . LEU A 1 446 ? 22.143 29.476 -14.615 1.00 39.69 446 LEU A O 1
ATOM 3772 N N . PHE A 1 447 ? 22.227 30.371 -16.695 1.00 43.56 447 PHE A N 1
ATOM 3773 C CA . PHE A 1 447 ? 23.213 31.420 -16.423 1.00 43.56 447 PHE A CA 1
ATOM 3774 C C . PHE A 1 447 ? 22.571 32.586 -15.670 1.00 43.56 447 PHE A C 1
ATOM 3776 O O . PHE A 1 447 ? 21.407 32.920 -16.000 1.00 43.56 447 PHE A O 1
#

Foldseek 3Di:
DDDDDDDDDDDDDDDDDDDDPPDDDDPDDDPDPQLQVVCCVVAVDWDWCDDPFWIWTWGWHFDDDDPVDTDIDTLDTFTFGPPCSRVQSVQCVVLVVLSVCVCVPDDDDPDPPDDDDDDDDFDWDFPVNDHSVLRGDGRDPDPVVVQVVQPDPAQVSVLVVVVVVLVVCVVPVPDDDPFKFFDQDCVLAVDAAALLQNLLSRQAGIKGFTSFDQDFWDWDDDPPGTTGTGGDGGDGDRQWMWHDDLSWIWIQHDPRDIDTHHNPDPVSSVVVCVSSVHHHDDADDLLRCLLVLLQVLCCVQPVDSVVLVVLLVVAPALVSSLVVSVVSSVVVVVQDPDQDWDWDRCGLSKTWIFTNHLVWGKIWIKHFQVSCVVVVHDADAQDVDNRIGTRDIDTHSCSSNSNSVSVVVVVCPVVVVVVVVLVVVVVVDVDDDDPVVVVCVVVVNDD

Sequence (447 aa):
MCCFKDDNLEEFDDDFYDEEFEEKPSKTKKPKTSSFDTLKKYFDIVEVEEHEIYDLFICKNKIKDKVSFIQYEAWLCTKIRKDKKEGFAEDVLKYIDKLINFDKTDSTQLSLFIENEIQKENRKVSSKDLSFWDCINDYYLFDLDDYLKDVPKDNEEMMAFVKECITLYFENPEKEYDSFDFEYDEYLTSEPISDREMLSRLYTKLRMYFGLSTYVEDRYTDYFDGFSLITNKGETKKRFYSSYYGARLKVTLYDEKSKFYDLYDKEFCSWLREKLNVPYREPLTDNEVIKDSLLDFSKRFIKDEKEFYSFINDAKDAADFRKNIVSYIKKLGNYTGHMGGGSAPLDDCYSISYGYDLNHLNLEISQLNEYRKQLDREIDLKSSREDYTYIFKVKGVEVFEKMYKYLSGNLYDSYTKLDLFKSTLNNVDETGYSDEQLNCFMNGSLF

Secondary structure (DSSP, 8-state):
----------------------------PPP---HHHHHTTT-SEEEEEE-SS-EEEEEEEEEEEETTEEEEEEEEEEEE-TT-HHHHHHHHHHTHHHHHHGGGS------S-----PPP---EE-TTTS-SGGG-SS-----HHHHHTTS-SSHHHHHHHHHHHHHHHHH-TT---SSEEE--SGGGTSS-B-HHHHHHHHHHHEEEEES-EEEEEEEEEETTTEEEEEEEEEEEE--EEEEEETTEEEE--TTS--EEE----HHHHHHHHHHHTPPB-PPPPHHHHHHHHHHHHHTTT-S-HHHHHHHHHH-SSHHHHHHHHHHHHHHTT-------EEE---GGGEEEEEE--TTS-EEEEEEEHHHHHHTT----SB-SSTTEEEEEEEETTHHHHHHHHHHHTHHHHHHHHHHHHHHHHHTT-SSPPPHHHHHHHHTT---